Protein AF-0000000080281364 (afdb_homodimer)

Solvent-accessible surface area (backbone atoms only — not comparable to full-atom values): 35774 Å² total; per-residue (Å²): 128,81,87,82,62,78,34,33,32,45,33,41,26,25,36,30,17,34,85,81,47,43,73,28,83,73,29,76,57,45,37,76,67,62,72,74,77,81,42,58,56,39,84,47,62,32,20,26,31,42,32,42,32,47,56,87,22,79,40,58,67,57,42,26,51,44,41,48,53,51,51,42,51,50,10,42,43,22,43,76,70,59,28,34,29,28,35,29,4,27,53,30,50,63,67,95,58,75,72,60,68,28,99,38,74,67,42,47,49,44,38,66,74,48,25,47,58,56,58,65,43,70,58,16,36,26,32,32,33,34,59,42,97,43,68,63,58,44,43,55,48,52,31,55,45,58,54,48,46,29,50,58,39,20,63,24,14,18,12,18,38,38,54,49,39,76,34,66,20,16,21,38,28,50,61,44,51,45,67,44,59,40,32,38,77,57,63,78,51,87,42,61,65,55,52,49,51,45,52,50,42,24,47,58,42,59,42,24,93,50,80,88,48,65,42,27,28,51,38,77,43,89,87,47,69,26,37,33,36,49,61,27,28,8,28,57,42,45,63,50,42,29,46,51,47,48,49,52,48,15,44,51,48,38,52,73,74,45,85,75,75,58,75,95,65,56,59,66,37,49,47,14,32,39,47,32,12,25,36,39,14,52,87,30,44,21,42,28,58,88,76,49,47,65,38,51,20,59,59,41,42,51,49,52,51,58,70,12,40,69,38,18,51,75,61,68,39,44,66,60,44,54,54,50,52,49,47,33,71,74,63,41,37,40,14,52,46,36,49,59,50,21,67,74,73,68,38,38,56,53,34,44,67,69,39,39,47,70,50,125,130,83,88,82,64,80,36,34,32,46,34,39,27,24,37,30,18,32,86,81,47,44,72,30,84,71,28,76,57,45,35,76,67,60,73,75,77,80,40,58,54,39,84,47,62,34,20,26,32,42,33,42,32,49,57,87,25,80,40,58,68,57,43,26,50,44,41,47,51,52,50,41,52,49,10,44,42,22,43,77,69,59,28,34,26,30,36,29,4,27,53,30,50,62,69,94,56,75,71,59,67,28,98,39,75,68,42,48,49,44,36,66,73,47,24,45,58,57,59,64,43,70,60,15,34,26,32,34,34,35,59,43,97,44,70,61,57,41,43,54,49,51,31,55,45,57,54,47,48,29,50,58,38,21,64,25,15,18,13,18,39,39,53,50,40,76,36,65,23,16,22,38,32,50,62,44,51,45,67,44,58,41,33,38,76,57,63,77,52,87,42,61,65,53,51,51,50,45,52,52,42,24,47,59,44,58,43,25,94,50,80,87,48,64,42,29,28,50,40,78,44,89,88,48,68,24,37,33,37,50,60,29,26,7,30,59,42,46,63,50,43,29,45,50,47,48,49,52,50,12,43,50,49,38,51,72,74,46,85,74,76,57,72,95,64,56,58,67,38,48,46,15,32,39,46,33,12,26,36,39,14,51,86,30,43,22,42,29,59,87,76,49,46,67,37,52,19,59,57,41,43,51,51,52,50,57,69,13,39,70,37,18,52,74,60,69,40,43,65,59,46,53,55,50,52,49,48,34,69,73,63,41,37,40,14,52,46,36,49,58,50,22,68,73,74,68,38,37,56,52,35,44,65,69,41,39,47,71,50,126

pLDDT: mean 91.62, std 13.95, range [34.38, 98.88]

Organism: Amycolatopsis orientalis (NCBI:txid31958)

Secondary structure (DSSP, 8-state):
--TT---EEEEEEEEEE-TTSSBPS-TTHHHHTS-SSSS--EE-SBTTEEEEE---BSSHHHHHHHHHHHHHHHHHHHHTTT-EEE--SB-SSPPSSPPPBPS-HHHHHHHHHHTHHHHS--B-EEEEEEE-S-HHHHHHHHHHHGGGHHHHHHHT--B-EETTEE-S-SBHHHHHHTTSTTEEPPP--SSHHHHHHHHHHHHHHTS-SSGGG-EESEEE-SSSSEEEEEEEEPPSSHHHHHHHHHHHHHHHHHHHT--PPPP---HHHHHHHHHHHHHHGGGSEEE-TTT--EEEHHHHHHHHHHHTHHHHHHHT-HHHHHHHHHHHHHH--HHHHHHHHHHHH--HHHHHHHHPBP--/--TT---EEEEEEEEEE-TTSSBPS-TTHHHHTS-SSSS--EE-SBTTEEEEE---BSSHHHHHHHHHHHHHHHHHHHHTTT-EEE--SB-SSPPSSPPPBPS-HHHHHHHHHHTHHHHS--B-EEEEEEE-S-HHHHHHHHHHHGGGHHHHHHHT--B-EETTEE-S-SBHHHHHHTTSTTEEPPP--SSHHH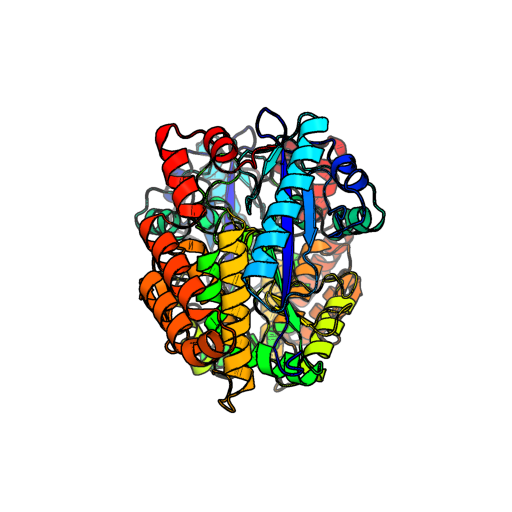HHHHHHHHHHHTS-SSGGG-EESEEE-SSSSEEEEEEEEPPSSHHHHHHHHHHHHHHHHHHHT--PPPP---HHHHHHHHHHHHHHGGGSEEE-TTT--EEEHHHHHHHHHHHTHHHHHHHT-HHHHHHHHHHHHHH--HHHHHHHHHHHH--HHHHHHHHPBP--

Foldseek 3Di:
DPPPFWKKKKKWKWFKFAPQQHFDQQQVFLQVPQDPDQWHWDDDFFSGMIMTMGDIDLALVSQLVSLVVRQLSSQQSSVVVRIFTFQAFARQAADPDFTDTDPDPVSVVVCVLVPVLSRQLDGMWMKMWIADPAVFLLLQLLLACLLVVLLLQLLAQAHQHHNLAGPLWSHVSLVSLQPQPLEEADFNDPGVVSVVVVVVVCCVVVSDVDPVPNHYCWDCDPPHNTIMGINYGRHLGSLSSSLSNLLVSLLSVLSSVDPDHGDPDGRVLSRVQNVVSRNCGQQAWGQASPPRDTDRSLVSNVVSCVSSVVVCVVSVNNVSNVVSSVCCNVVPTNSVVQVVQCVVPSGSSSSRVVRTDDND/DPPPFWKKKKKWKWFKFAPQQHFDQQQVFLQVPQDPDAWHWDDDFFSGMIMTMGDIDLALVSQLVSLVVRQLSSQQSSVVVRIFTFQAFARQAADPDFTDTDPDPVSVCVCVLVPVLSRQLDGMWMKMWIADPAVFLLLQLLLACLLVVLLLQLLAQAHQHYNLAGPLWSHVSLVSLCPQPLEEADFNDPGVVSVVVVVVVCCVVVSDVDPVPNHYCWDCDPPHNTIMGINYGRFLGSLSSSLSNLLVSLLSVLSSVDPDHGDPDGRVLSRVQNVVSRNCGQQAWGQASPPRDTDRSLVSNVVSCVSSVVVCVVSVNNVSNVVSSVCCNVVPTNSVVQVVQCVVPSGSSSSRVVRTDDND

Radius of gyration: 25.73 Å; Cα contacts (8 Å, |Δi|>4): 1600; chains: 2; bounding box: 56×72×62 Å

Structure (mmCIF, N/CA/C/O backbone):
data_AF-0000000080281364-model_v1
#
loop_
_entity.id
_entity.type
_entity.pdbx_description
1 polymer 'Putative glutamate--cysteine ligase 2'
#
loop_
_atom_site.group_PDB
_atom_site.id
_atom_site.type_symbol
_atom_site.label_atom_id
_atom_site.label_alt_id
_atom_site.label_comp_id
_atom_site.label_asym_id
_atom_site.label_entity_id
_atom_site.label_seq_id
_atom_site.pdbx_PDB_ins_code
_atom_site.Cartn_x
_atom_site.Cartn_y
_atom_site.Cartn_z
_atom_site.occupancy
_atom_site.B_iso_or_equiv
_atom_site.auth_seq_id
_atom_site.auth_comp_id
_atom_site.auth_asym_id
_atom_site.auth_atom_id
_atom_site.pdbx_PDB_model_num
ATOM 1 N N . MET A 1 1 ? -15.5 31.312 29.547 1 34.38 1 MET A N 1
ATOM 2 C CA . MET A 1 1 ? -14.82 30.438 28.609 1 34.38 1 MET A CA 1
ATOM 3 C C . MET A 1 1 ? -15.812 29.547 27.875 1 34.38 1 MET A C 1
ATOM 5 O O . MET A 1 1 ? -16.594 28.828 28.516 1 34.38 1 MET A O 1
ATOM 9 N N . LYS A 1 2 ? -16.375 29.812 26.75 1 41.94 2 LYS A N 1
ATOM 10 C CA . LYS A 1 2 ? -17.484 29.203 26.031 1 41.94 2 LYS A CA 1
ATOM 11 C C . LYS A 1 2 ? -17.328 27.688 25.953 1 41.94 2 LYS A C 1
ATOM 13 O O . LYS A 1 2 ? -16.375 27.188 25.344 1 41.94 2 LYS A O 1
ATOM 18 N N . ASP A 1 3 ? -17.625 26.938 26.766 1 52.12 3 ASP A N 1
ATOM 19 C CA . ASP A 1 3 ? -17.672 25.531 27.172 1 52.12 3 ASP A CA 1
ATOM 20 C C . ASP A 1 3 ? -17.922 24.625 25.969 1 52.12 3 ASP A C 1
ATOM 22 O O . ASP A 1 3 ? -17.594 23.438 26 1 52.12 3 ASP A O 1
ATOM 26 N N . ASP A 1 4 ? -18.344 25.172 24.734 1 67.31 4 ASP A N 1
ATOM 27 C CA . ASP A 1 4 ? -18.922 24.391 23.656 1 67.31 4 ASP A CA 1
ATOM 28 C C . ASP A 1 4 ? -18.031 24.422 22.406 1 67.31 4 ASP A C 1
ATOM 30 O O . ASP A 1 4 ? -18.469 24.078 21.312 1 67.31 4 ASP A O 1
ATOM 34 N N . VAL A 1 5 ? -16.812 24.891 22.625 1 81.25 5 VAL A N 1
ATOM 35 C CA . VAL A 1 5 ? -15.969 25.047 21.438 1 81.25 5 VAL A CA 1
ATOM 36 C C . VAL A 1 5 ? -15.242 23.734 21.141 1 81.25 5 VAL A C 1
ATOM 38 O O . VAL A 1 5 ? -14.68 23.109 22.031 1 81.25 5 VAL A O 1
ATOM 41 N N . LEU A 1 6 ? -15.203 23.391 19.938 1 95.25 6 LEU A N 1
ATOM 42 C CA . LEU A 1 6 ? -14.492 22.188 19.5 1 95.25 6 LEU A CA 1
ATOM 43 C C . LEU A 1 6 ? -12.984 22.422 19.5 1 95.25 6 LEU A C 1
ATOM 45 O O . LEU A 1 6 ? -12.453 23.109 18.625 1 95.25 6 LEU A O 1
ATOM 49 N N . THR A 1 7 ? -12.297 21.922 20.516 1 97.75 7 THR A N 1
ATOM 50 C CA . THR A 1 7 ? -10.859 22.141 20.672 1 97.75 7 THR A CA 1
ATOM 51 C C . THR A 1 7 ? -10.07 21.188 19.766 1 97.75 7 THR A C 1
ATOM 53 O O . THR A 1 7 ? -10.609 20.188 19.281 1 97.75 7 THR A O 1
ATOM 56 N N . PHE A 1 8 ? -8.773 21.562 19.5 1 98.25 8 PHE A N 1
ATOM 57 C CA . PHE A 1 8 ? -7.934 20.734 18.641 1 98.25 8 PHE A CA 1
ATOM 58 C C . PHE A 1 8 ? -6.465 20.875 19.016 1 98.25 8 PHE A C 1
ATOM 60 O O . PHE A 1 8 ? -6.098 21.766 19.797 1 98.25 8 PHE A O 1
ATOM 67 N N . GLY A 1 9 ? -5.66 19.984 18.672 1 98.25 9 GLY A N 1
ATOM 68 C CA . GLY A 1 9 ? -4.211 19.953 18.781 1 98.25 9 GLY A CA 1
ATOM 69 C C . GLY A 1 9 ? -3.531 19.453 17.516 1 98.25 9 GLY A C 1
ATOM 70 O O . GLY A 1 9 ? -4.137 18.734 16.719 1 98.25 9 GLY A O 1
ATOM 71 N N . ILE A 1 10 ? -2.266 19.906 17.344 1 98.5 10 ILE A N 1
ATOM 72 C CA . ILE A 1 10 ? -1.526 19.562 16.141 1 98.5 10 ILE A CA 1
ATOM 73 C C . ILE A 1 10 ? -0.167 18.969 16.516 1 98.5 10 ILE A C 1
ATOM 75 O O . ILE A 1 10 ? 0.556 19.547 17.328 1 98.5 10 ILE A O 1
ATOM 79 N N . GLU A 1 11 ? 0.149 17.797 15.977 1 97 11 GLU A N 1
ATOM 80 C CA . GLU A 1 11 ? 1.455 17.156 16.094 1 97 11 GLU A CA 1
ATOM 81 C C . GLU A 1 11 ? 2.205 17.203 14.758 1 97 11 GLU A C 1
ATOM 83 O O . GLU A 1 11 ? 1.616 16.969 13.703 1 97 11 GLU A O 1
ATOM 88 N N . GLU A 1 12 ? 3.479 17.547 14.836 1 97.06 12 GLU A N 1
ATOM 89 C CA . GLU A 1 12 ? 4.297 17.594 13.633 1 97.06 12 GLU A CA 1
ATOM 90 C C . GLU A 1 12 ? 5.559 16.75 13.797 1 97.06 12 GLU A C 1
ATOM 92 O O . GLU A 1 12 ? 6.168 16.734 14.867 1 97.06 12 GLU A O 1
ATOM 97 N N . GLU A 1 13 ? 5.867 16.047 12.742 1 94.88 13 GLU A N 1
ATOM 98 C CA . GLU A 1 13 ? 7.125 15.312 12.641 1 94.88 13 GLU A CA 1
ATOM 99 C C . GLU A 1 13 ? 8.078 15.977 11.648 1 94.88 13 GLU A C 1
ATOM 101 O O . GLU A 1 13 ? 7.641 16.5 10.625 1 94.88 13 GLU A O 1
ATOM 106 N N . PHE A 1 14 ? 9.414 15.945 12.008 1 95.5 14 PHE A N 1
ATOM 107 C CA . PHE A 1 14 ? 10.422 16.578 11.164 1 95.5 14 PHE A CA 1
ATOM 108 C C . PHE A 1 14 ? 11.602 15.641 10.938 1 95.5 14 PHE A C 1
ATOM 110 O O . PHE A 1 14 ? 11.961 14.859 11.82 1 95.5 14 PHE A O 1
ATOM 117 N N . PHE A 1 15 ? 12.156 15.773 9.742 1 93.88 15 PHE A N 1
ATOM 118 C CA . PHE A 1 15 ? 13.484 15.188 9.586 1 93.88 15 PHE A CA 1
ATOM 119 C C . PHE A 1 15 ? 14.547 16.078 10.219 1 93.88 15 PHE A C 1
ATOM 121 O O . PHE A 1 15 ? 14.391 17.297 10.266 1 93.88 15 PHE A O 1
ATOM 128 N N . VAL A 1 16 ? 15.547 15.492 10.758 1 91.88 16 VAL A N 1
ATOM 129 C CA . VAL A 1 16 ? 16.781 16.172 11.148 1 91.88 16 VAL A CA 1
ATOM 130 C C . VAL A 1 16 ? 17.906 15.805 10.188 1 91.88 16 VAL A C 1
ATOM 132 O O . VAL A 1 16 ? 18.234 14.625 10.039 1 91.88 16 VAL A O 1
ATOM 135 N N . VAL A 1 17 ? 18.469 16.859 9.523 1 93.12 17 VAL A N 1
ATOM 136 C CA . VAL A 1 17 ? 19.438 16.578 8.477 1 93.12 17 VAL A CA 1
ATOM 137 C C . VAL A 1 17 ? 20.734 17.344 8.758 1 93.12 17 VAL A C 1
ATOM 139 O O . VAL A 1 17 ? 20.703 18.375 9.422 1 93.12 17 VAL A O 1
ATOM 142 N N . GLY A 1 18 ? 21.812 16.797 8.273 1 91.5 18 GLY A N 1
ATOM 143 C CA . GLY A 1 18 ? 23.094 17.5 8.352 1 91.5 18 GLY A CA 1
ATOM 144 C C . GLY A 1 18 ? 23.188 18.656 7.391 1 91.5 18 GLY A C 1
ATOM 145 O O . GLY A 1 18 ? 22.219 18.984 6.691 1 91.5 18 GLY A O 1
ATOM 146 N N . ARG A 1 19 ? 24.359 19.266 7.383 1 90.56 19 ARG A N 1
ATOM 147 C CA . ARG A 1 19 ? 24.625 20.406 6.508 1 90.56 19 ARG A CA 1
ATOM 148 C C . ARG A 1 19 ? 24.516 20.016 5.039 1 90.56 19 ARG A C 1
ATOM 150 O O . ARG A 1 19 ? 24.109 20.828 4.203 1 90.56 19 ARG A O 1
ATOM 157 N N . ASP A 1 20 ? 24.797 18.828 4.848 1 92.19 20 ASP A N 1
ATOM 158 C CA . ASP A 1 20 ? 24.797 18.344 3.471 1 92.19 20 ASP A CA 1
ATOM 159 C C . ASP A 1 20 ? 23.391 17.906 3.045 1 92.19 20 ASP A C 1
ATOM 161 O O . ASP A 1 20 ? 23.188 17.547 1.887 1 92.19 20 ASP A O 1
ATOM 165 N N . GLY A 1 21 ? 22.469 17.906 3.984 1 94.06 21 GLY A N 1
ATOM 166 C CA . GLY A 1 21 ? 21.094 17.609 3.641 1 94.06 21 GLY A CA 1
ATOM 167 C C . GLY A 1 21 ? 20.719 16.156 3.881 1 94.06 21 GLY A C 1
ATOM 168 O O . GLY A 1 21 ? 19.547 15.789 3.771 1 94.06 21 GLY A O 1
ATOM 169 N N . HIS A 1 22 ? 21.719 15.336 4.219 1 92.88 22 HIS A N 1
ATOM 170 C CA . HIS A 1 22 ? 21.453 13.938 4.508 1 92.88 22 HIS A CA 1
ATOM 171 C C . HIS A 1 22 ? 20.906 13.758 5.922 1 92.88 22 HIS A C 1
ATOM 173 O O . HIS A 1 22 ? 21.188 14.562 6.809 1 92.88 22 HIS A O 1
ATOM 179 N N . LEU A 1 23 ? 20.156 12.672 6.066 1 89.81 23 LEU A N 1
ATOM 180 C CA . LEU A 1 23 ? 19.578 12.375 7.371 1 89.81 23 LEU A CA 1
ATOM 181 C C . LEU A 1 23 ? 20.672 12.219 8.422 1 89.81 23 LEU A C 1
ATOM 183 O O . LEU A 1 23 ? 21.688 11.578 8.18 1 89.81 23 LEU A O 1
ATOM 187 N N . SER A 1 24 ? 20.422 12.828 9.477 1 84.06 24 SER A N 1
ATOM 188 C CA . SER A 1 24 ? 21.406 12.773 10.547 1 84.06 24 SER A CA 1
ATOM 189 C C . SER A 1 24 ? 21.406 11.414 11.234 1 84.06 24 SER A C 1
ATOM 191 O O . SER A 1 24 ? 20.359 10.828 11.461 1 84.06 24 SER A O 1
ATOM 193 N N . GLN A 1 25 ? 22.531 10.844 11.391 1 69.25 25 GLN A N 1
ATOM 194 C CA . GLN A 1 25 ? 22.656 9.594 12.125 1 69.25 25 GLN A CA 1
ATOM 195 C C . GLN A 1 25 ? 22.688 9.828 13.633 1 69.25 25 GLN A C 1
ATOM 197 O O . GLN A 1 25 ? 22.656 8.883 14.414 1 69.25 25 GLN A O 1
ATOM 202 N N . THR A 1 26 ? 22.844 11.016 14.047 1 55.84 26 THR A N 1
ATOM 203 C CA . THR A 1 26 ? 23.031 11.367 15.453 1 55.84 26 THR A CA 1
ATOM 204 C C . THR A 1 26 ? 21.719 11.828 16.078 1 55.84 26 THR A C 1
ATOM 206 O O . THR A 1 26 ? 21.719 12.516 17.094 1 55.84 26 THR A O 1
ATOM 209 N N . GLY A 1 27 ? 20.484 11.578 15.602 1 51.28 27 GLY A N 1
ATOM 210 C CA . GLY A 1 27 ? 19.25 12.258 15.93 1 51.28 27 GLY A CA 1
ATOM 211 C C . GLY A 1 27 ? 18.828 12.047 17.375 1 51.28 27 GLY A C 1
ATOM 212 O O . GLY A 1 27 ? 17.844 12.633 17.828 1 51.28 27 GLY A O 1
ATOM 213 N N . ASP A 1 28 ? 19.172 10.945 18.062 1 49.47 28 ASP A N 1
ATOM 214 C CA . ASP A 1 28 ? 18.75 10.758 19.453 1 49.47 28 ASP A CA 1
ATOM 215 C C . ASP A 1 28 ? 18.641 12.094 20.172 1 49.47 28 ASP A C 1
ATOM 217 O O . ASP A 1 28 ? 17.797 12.258 21.062 1 49.47 28 ASP A O 1
ATOM 221 N N . VAL A 1 29 ? 19.375 13.109 19.828 1 48.78 29 VAL A N 1
ATOM 222 C CA . VAL A 1 29 ? 19.859 14.125 20.75 1 48.78 29 VAL A CA 1
ATOM 223 C C . VAL A 1 29 ? 19 15.383 20.641 1 48.78 29 VAL A C 1
ATOM 225 O O . VAL A 1 29 ? 18.984 16.219 21.547 1 48.78 29 VAL A O 1
ATOM 228 N N . VAL A 1 30 ? 18.203 15.5 19.672 1 47.41 30 VAL A N 1
ATOM 229 C CA . VAL A 1 30 ? 17.625 16.828 19.516 1 47.41 30 VAL A CA 1
ATOM 230 C C . VAL A 1 30 ? 16.469 17 20.5 1 47.41 30 VAL A C 1
ATOM 232 O O . VAL A 1 30 ? 16.266 18.078 21.062 1 47.41 30 VAL A O 1
ATOM 235 N N . VAL A 1 31 ? 15.734 15.914 20.891 1 51.62 31 VAL A N 1
ATOM 236 C CA . VAL A 1 31 ? 14.539 16 21.703 1 51.62 31 VAL A CA 1
ATOM 237 C C . VAL A 1 31 ? 14.922 16.219 23.172 1 51.62 31 VAL A C 1
ATOM 239 O O . VAL A 1 31 ? 14.219 16.906 23.906 1 51.62 31 VAL A O 1
ATOM 242 N N . ASP A 1 32 ? 15.992 15.641 23.594 1 44.03 32 ASP A N 1
ATOM 243 C CA . ASP A 1 32 ? 16.297 15.758 25.016 1 44.03 32 ASP A CA 1
ATOM 244 C C . ASP A 1 32 ? 16.547 17.203 25.406 1 44.03 32 ASP A C 1
ATOM 246 O O . ASP A 1 32 ? 16.578 17.547 26.594 1 44.03 32 ASP A O 1
ATOM 250 N N . ALA A 1 33 ? 16.859 18.062 24.547 1 41.19 33 ALA A N 1
ATOM 251 C CA . ALA A 1 33 ? 17.328 19.359 25.031 1 41.19 33 ALA A CA 1
ATOM 252 C C . ALA A 1 33 ? 16.172 20.359 25.125 1 41.19 33 ALA A C 1
ATOM 254 O O . ALA A 1 33 ? 16.375 21.5 25.547 1 41.19 33 ALA A O 1
ATOM 255 N N . ALA A 1 34 ? 14.984 20.094 24.469 1 43.72 34 ALA A N 1
ATOM 256 C CA . ALA A 1 34 ? 14.031 21.203 24.547 1 43.72 34 ALA A CA 1
ATOM 257 C C . ALA A 1 34 ? 13.391 21.281 25.938 1 43.72 34 ALA A C 1
ATOM 259 O O . ALA A 1 34 ? 12.992 20.266 26.5 1 43.72 34 ALA A O 1
ATOM 260 N N . ASP A 1 35 ? 13.539 22.312 26.594 1 39.47 35 ASP A N 1
ATOM 261 C CA . ASP A 1 35 ? 12.938 22.656 27.891 1 39.47 35 ASP A CA 1
ATOM 262 C C . ASP A 1 35 ? 11.43 22.438 27.859 1 39.47 35 ASP A C 1
ATOM 264 O O . ASP A 1 35 ? 10.766 22.688 26.859 1 39.47 35 ASP A O 1
ATOM 268 N N . GLU A 1 36 ? 10.766 21.609 28.766 1 39.88 36 GLU A N 1
ATOM 269 C CA . GLU A 1 36 ? 9.445 21.109 29.109 1 39.88 36 GLU A CA 1
ATOM 270 C C . GLU A 1 36 ? 8.375 22.188 28.953 1 39.88 36 GLU A C 1
ATOM 272 O O . GLU A 1 36 ? 7.195 21.938 29.203 1 39.88 36 GLU A O 1
ATOM 277 N N . ASP A 1 37 ? 8.602 23.391 28.641 1 38.53 37 ASP A N 1
ATOM 278 C CA . ASP A 1 37 ? 7.5 24.266 29.047 1 38.53 37 ASP A CA 1
ATOM 279 C C . ASP A 1 37 ? 6.312 24.109 28.094 1 38.53 37 ASP A C 1
ATOM 281 O O . ASP A 1 37 ? 5.168 24 28.531 1 38.53 37 ASP A O 1
ATOM 285 N N . GLU A 1 38 ? 6.289 24.594 26.766 1 39.69 38 GLU A N 1
ATOM 286 C CA . GLU A 1 38 ? 5.066 24.844 26 1 39.69 38 GLU A CA 1
ATOM 287 C C . GLU A 1 38 ? 4.887 23.812 24.891 1 39.69 38 GLU A C 1
ATOM 289 O O . GLU A 1 38 ? 3.953 23.906 24.094 1 39.69 38 GLU A O 1
ATOM 294 N N . GLY A 1 39 ? 5.348 22.531 25.078 1 43.12 39 GLY A N 1
ATOM 295 C CA . GLY A 1 39 ? 5.18 21.422 24.141 1 43.12 39 GLY A CA 1
ATOM 296 C C . GLY A 1 39 ? 6.191 20.312 24.344 1 43.12 39 GLY A C 1
ATOM 297 O O . GLY A 1 39 ? 7.051 20.391 25.234 1 43.12 39 GLY A O 1
ATOM 298 N N . GLU A 1 40 ? 5.746 19 24.062 1 42.66 40 GLU A N 1
ATOM 299 C CA . GLU A 1 40 ? 6.582 17.812 24.281 1 42.66 40 GLU A CA 1
ATOM 300 C C . GLU A 1 40 ? 7.379 17.469 23.031 1 42.66 40 GLU A C 1
ATOM 302 O O . GLU A 1 40 ? 6.844 17.5 21.906 1 42.66 40 GLU A O 1
ATOM 307 N N . LEU A 1 41 ? 8.688 17.547 23 1 45.97 41 LEU A N 1
ATOM 308 C CA . LEU A 1 41 ? 9.594 16.984 22 1 45.97 41 LEU A CA 1
ATOM 309 C C . LEU A 1 41 ? 9.805 15.492 22.219 1 45.97 41 LEU A C 1
ATOM 311 O O . LEU A 1 41 ? 10.016 15.055 23.359 1 45.97 41 LEU A O 1
ATOM 315 N N . GLN A 1 42 ? 9.352 14.602 21.297 1 47.72 42 GLN A N 1
ATOM 316 C CA . GLN A 1 42 ? 9.438 13.156 21.469 1 47.72 42 GLN A CA 1
ATOM 317 C C . GLN A 1 42 ? 10.383 12.531 20.453 1 47.72 42 GLN A C 1
ATOM 319 O O . GLN A 1 42 ? 10.57 13.07 19.359 1 47.72 42 GLN A O 1
ATOM 324 N N . HIS A 1 43 ? 11.055 11.477 20.969 1 46.97 43 HIS A N 1
ATOM 325 C CA . HIS A 1 43 ? 11.867 10.641 20.094 1 46.97 43 HIS A CA 1
ATOM 326 C C . HIS A 1 43 ? 11.008 9.812 19.156 1 46.97 43 HIS A C 1
ATOM 328 O O . HIS A 1 43 ? 9.867 9.469 19.484 1 46.97 43 HIS A O 1
ATOM 334 N N . GLU A 1 44 ? 11.414 9.805 17.828 1 53.47 44 GLU A N 1
ATOM 335 C CA . GLU A 1 44 ? 10.703 8.984 16.859 1 53.47 44 GLU A CA 1
ATOM 336 C C . GLU A 1 44 ? 11.484 7.723 16.516 1 53.47 44 GLU A C 1
ATOM 338 O O . GLU A 1 44 ? 12.555 7.473 17.078 1 53.47 44 GLU A O 1
ATOM 343 N N . LEU A 1 45 ? 10.992 6.926 15.672 1 43.25 45 LEU A N 1
ATOM 344 C CA . LEU A 1 45 ? 11.445 5.633 15.172 1 43.25 45 LEU A CA 1
ATOM 345 C C . LEU A 1 45 ? 12.914 5.688 14.766 1 43.25 45 LEU A C 1
ATOM 347 O O . LEU A 1 45 ? 13.68 4.766 15.07 1 43.25 45 LEU A O 1
ATOM 351 N N . THR A 1 46 ? 13.289 6.766 14.102 1 51.91 46 THR A N 1
ATOM 352 C CA . THR A 1 46 ? 14.672 6.871 13.641 1 51.91 46 THR A CA 1
ATOM 353 C C . THR A 1 46 ? 15.391 8.016 14.344 1 51.91 46 THR A C 1
ATOM 355 O O . THR A 1 46 ? 14.766 8.977 14.789 1 51.91 46 THR A O 1
ATOM 358 N N . ARG A 1 47 ? 16.594 7.883 14.398 1 62.72 47 ARG A N 1
ATOM 359 C CA . ARG A 1 47 ? 17.469 8.867 15.023 1 62.72 47 ARG A CA 1
ATOM 360 C C . ARG A 1 47 ? 17.438 10.188 14.266 1 62.72 47 ARG A C 1
ATOM 362 O O . ARG A 1 47 ? 17.891 11.211 14.773 1 62.72 47 ARG A O 1
ATOM 369 N N . SER A 1 48 ? 16.688 10.133 13.211 1 78.06 48 SER A N 1
ATOM 370 C CA . SER A 1 48 ? 16.75 11.305 12.344 1 78.06 48 SER A CA 1
ATOM 371 C C . SER A 1 48 ? 15.422 12.055 12.312 1 78.06 48 SER A C 1
ATOM 373 O O . SER A 1 48 ? 15.148 12.805 11.375 1 78.06 48 SER A O 1
ATOM 375 N N . GLN A 1 49 ? 14.625 11.844 13.305 1 86.62 49 GLN A N 1
ATOM 376 C CA . GLN A 1 49 ? 13.328 12.523 13.305 1 86.62 49 GLN A CA 1
ATOM 377 C C . GLN A 1 49 ? 13.062 13.195 14.648 1 86.62 49 GLN A C 1
ATOM 379 O O . GLN A 1 49 ? 13.531 12.727 15.688 1 86.62 49 GLN A O 1
ATOM 384 N N . ALA A 1 50 ? 12.398 14.273 14.578 1 88.31 50 ALA A N 1
ATOM 385 C CA . ALA A 1 50 ? 11.906 15 15.742 1 88.31 50 ALA A CA 1
ATOM 386 C C . ALA A 1 50 ? 10.391 15.195 15.68 1 88.31 50 ALA A C 1
ATOM 388 O O . ALA A 1 50 ? 9.812 15.227 14.586 1 88.31 50 ALA A O 1
ATOM 389 N N . GLU A 1 51 ? 9.797 15.305 16.812 1 90.56 51 GLU A N 1
ATOM 390 C CA . GLU A 1 51 ? 8.352 15.477 16.891 1 90.56 51 GLU A CA 1
ATOM 391 C C . GLU A 1 51 ? 7.977 16.594 17.859 1 90.56 51 GLU A C 1
ATOM 393 O O . GLU A 1 51 ? 8.633 16.781 18.891 1 90.56 51 GLU A O 1
ATOM 398 N N . SER A 1 52 ? 7.016 17.375 17.5 1 92.25 52 SER A N 1
ATOM 399 C CA . SER A 1 52 ? 6.441 18.391 18.375 1 92.25 52 SER A CA 1
ATOM 400 C C . SER A 1 52 ? 4.918 18.297 18.406 1 92.25 52 SER A C 1
ATOM 402 O O . SER A 1 52 ? 4.309 17.75 17.484 1 92.25 52 SER A O 1
ATOM 404 N N . ALA A 1 53 ? 4.301 18.781 19.5 1 94.5 53 ALA A N 1
ATOM 405 C CA . ALA A 1 53 ? 2.85 18.797 19.656 1 94.5 53 ALA A CA 1
ATOM 406 C C . ALA A 1 53 ? 2.396 20.078 20.359 1 94.5 53 ALA A C 1
ATOM 408 O O . ALA A 1 53 ? 2.979 20.469 21.375 1 94.5 53 ALA A O 1
ATOM 409 N N . THR A 1 54 ? 1.415 20.688 19.797 1 96.69 54 THR A N 1
ATOM 410 C CA . THR A 1 54 ? 0.784 21.797 20.5 1 96.69 54 THR A CA 1
ATOM 411 C C . THR A 1 54 ? 0.021 21.297 21.719 1 96.69 54 THR A C 1
ATOM 413 O O . THR A 1 54 ? -0.262 20.094 21.844 1 96.69 54 THR A O 1
ATOM 416 N N . GLY A 1 55 ? -0.251 22.25 22.656 1 95.62 55 GLY A N 1
ATOM 417 C CA . GLY A 1 55 ? -1.298 21.984 23.625 1 95.62 55 GLY A CA 1
ATOM 418 C C . GLY A 1 55 ? -2.689 22 23.031 1 95.62 55 GLY A C 1
ATOM 419 O O . GLY A 1 55 ? -2.844 21.969 21.812 1 95.62 55 GLY A O 1
ATOM 420 N N . ILE A 1 56 ? -3.674 21.922 23.922 1 97.19 56 ILE A N 1
ATOM 421 C CA . ILE A 1 56 ? -5.059 22.078 23.484 1 97.19 56 ILE A CA 1
ATOM 422 C C . ILE A 1 56 ? -5.316 23.516 23.047 1 97.19 56 ILE A C 1
ATOM 424 O O . ILE A 1 56 ? -5.07 24.453 23.797 1 97.19 56 ILE A O 1
ATOM 428 N N . CYS A 1 57 ? -5.723 23.672 21.828 1 98 57 CYS A N 1
ATOM 429 C CA . CYS A 1 57 ? -5.984 24.984 21.266 1 98 57 CYS A CA 1
ATOM 430 C C . CYS A 1 57 ? -7.477 25.219 21.062 1 98 57 CYS A C 1
ATOM 432 O O . CYS A 1 57 ? -8.203 24.297 20.703 1 98 57 CYS A O 1
ATOM 434 N N . THR A 1 58 ? -7.883 26.484 21.203 1 97.5 58 THR A N 1
ATOM 435 C CA . THR A 1 58 ? -9.273 26.859 20.984 1 97.5 58 THR A CA 1
ATOM 436 C C . THR A 1 58 ? -9.398 27.797 19.781 1 97.5 58 THR A C 1
ATOM 438 O O . THR A 1 58 ? -10.492 28.016 19.266 1 97.5 58 THR A O 1
ATOM 441 N N . THR A 1 59 ? -8.258 28.391 19.391 1 97.81 59 THR A N 1
ATOM 442 C CA . THR A 1 59 ? -8.25 29.266 18.234 1 97.81 59 THR A CA 1
ATOM 443 C C . THR A 1 59 ? -7.098 28.922 17.297 1 97.81 59 THR A C 1
ATOM 445 O O . THR A 1 59 ? -6.098 28.344 17.719 1 97.81 59 THR A O 1
ATOM 448 N N . HIS A 1 60 ? -7.266 29.281 16.031 1 98.12 60 HIS A N 1
ATOM 449 C CA . HIS A 1 60 ? -6.184 29.062 15.086 1 98.12 60 HIS A CA 1
ATOM 450 C C . HIS A 1 60 ? -4.965 29.906 15.43 1 98.12 60 HIS A C 1
ATOM 452 O O . HIS A 1 60 ? -3.83 29.5 15.164 1 98.12 60 HIS A O 1
ATOM 458 N N . GLU A 1 61 ? -5.133 31.062 15.977 1 98.19 61 GLU A N 1
ATOM 459 C CA . GLU A 1 61 ? -4.023 31.938 16.359 1 98.19 61 GLU A CA 1
ATOM 460 C C . GLU A 1 61 ? -3.139 31.25 17.406 1 98.19 61 GLU A C 1
ATOM 462 O O . GLU A 1 61 ? -1.91 31.297 17.312 1 98.19 61 GLU A O 1
ATOM 467 N N . GLU A 1 62 ? -3.844 30.688 18.391 1 97.94 62 GLU A N 1
ATOM 468 C CA . GLU A 1 62 ? -3.119 29.953 19.422 1 97.94 62 GLU A CA 1
ATOM 469 C C . GLU A 1 62 ? -2.316 28.797 18.812 1 97.94 62 GLU A C 1
ATOM 471 O O . GLU A 1 62 ? -1.15 28.609 19.172 1 97.94 62 GLU A O 1
ATOM 476 N N . ALA A 1 63 ? -2.9 28.047 17.953 1 98.38 63 ALA A N 1
ATOM 477 C CA . ALA A 1 63 ? -2.244 26.906 17.312 1 98.38 63 ALA A CA 1
ATOM 478 C C . ALA A 1 63 ? -1.026 27.344 16.516 1 98.38 63 ALA A C 1
ATOM 480 O O . ALA A 1 63 ? 0.067 26.797 16.688 1 98.38 63 ALA A O 1
ATOM 481 N N . VAL A 1 64 ? -1.2 28.375 15.68 1 98.62 64 VAL A N 1
ATOM 482 C CA . VAL A 1 64 ? -0.116 28.828 14.82 1 98.62 64 VAL A CA 1
ATOM 483 C C . VAL A 1 64 ? 1.023 29.375 15.672 1 98.62 64 VAL A C 1
ATOM 485 O O . VAL A 1 64 ? 2.197 29.125 15.391 1 98.62 64 VAL A O 1
ATOM 488 N N . ARG A 1 65 ? 0.686 30.109 16.672 1 98.25 65 ARG A N 1
ATOM 489 C CA . ARG A 1 65 ? 1.703 30.641 17.578 1 98.25 65 ARG A CA 1
ATOM 490 C C . ARG A 1 65 ? 2.514 29.516 18.203 1 98.25 65 ARG A C 1
ATOM 492 O O . ARG A 1 65 ? 3.746 29.562 18.234 1 98.25 65 ARG A O 1
ATOM 499 N N . GLN A 1 66 ? 1.849 28.531 18.719 1 97.75 66 GLN A N 1
ATOM 500 C CA . GLN A 1 66 ? 2.543 27.422 19.344 1 97.75 66 GLN A CA 1
ATOM 501 C C . GLN A 1 66 ? 3.398 26.656 18.328 1 97.75 66 GLN A C 1
ATOM 503 O O . GLN A 1 66 ? 4.539 26.297 18.625 1 97.75 66 GLN A O 1
ATOM 508 N N . LEU A 1 67 ? 2.867 26.469 17.156 1 97.88 67 LEU A N 1
ATOM 509 C CA . LEU A 1 67 ? 3.605 25.781 16.109 1 97.88 67 LEU A CA 1
ATOM 510 C C . LEU A 1 67 ? 4.883 26.531 15.758 1 97.88 67 LEU A C 1
ATOM 512 O O . LEU A 1 67 ? 5.945 25.922 15.609 1 97.88 67 LEU A O 1
ATOM 516 N N . ARG A 1 68 ? 4.805 27.859 15.609 1 97.5 68 ARG A N 1
ATOM 517 C CA . ARG A 1 68 ? 5.973 28.672 15.312 1 97.5 68 ARG A CA 1
ATOM 518 C C . ARG A 1 68 ? 7.031 28.531 16.391 1 97.5 68 ARG A C 1
ATOM 520 O O . ARG A 1 68 ? 8.211 28.359 16.094 1 97.5 68 ARG A O 1
ATOM 527 N N . ASN A 1 69 ? 6.59 28.594 17.609 1 95.75 69 ASN A N 1
ATOM 528 C CA . ASN A 1 69 ? 7.512 28.516 18.734 1 95.75 69 ASN A CA 1
ATOM 529 C C . ASN A 1 69 ? 8.164 27.125 18.812 1 95.75 69 ASN A C 1
ATOM 531 O O . ASN A 1 69 ? 9.375 27.031 19.031 1 95.75 69 ASN A O 1
ATOM 535 N N . LEU A 1 70 ? 7.383 26.125 18.672 1 93.56 70 LEU A N 1
ATOM 536 C CA . LEU A 1 70 ? 7.879 24.766 18.75 1 93.56 70 LEU A CA 1
ATOM 537 C C . LEU A 1 70 ? 8.891 24.484 17.641 1 93.56 70 LEU A C 1
ATOM 539 O O . LEU A 1 70 ? 9.938 23.891 17.891 1 93.56 70 LEU A O 1
ATOM 543 N N . ARG A 1 71 ? 8.594 24.922 16.406 1 95.44 71 ARG A N 1
ATOM 544 C CA . ARG A 1 71 ? 9.539 24.766 15.305 1 95.44 71 ARG A CA 1
ATOM 545 C C . ARG A 1 71 ? 10.836 25.516 15.578 1 95.44 71 ARG A C 1
ATOM 547 O O . ARG A 1 71 ? 11.922 25 15.32 1 95.44 71 ARG A O 1
ATOM 554 N N . ALA A 1 72 ? 10.68 26.688 16.062 1 94.5 72 ALA A N 1
ATOM 555 C CA . ALA A 1 72 ? 11.859 27.484 16.375 1 94.5 72 ALA A CA 1
ATOM 556 C C . ALA A 1 72 ? 12.734 26.797 17.422 1 94.5 72 ALA A C 1
ATOM 558 O O . ALA A 1 72 ? 13.961 26.75 17.281 1 94.5 72 ALA A O 1
ATOM 559 N N . ASP A 1 73 ? 12.117 26.266 18.422 1 91.75 73 ASP A N 1
ATOM 560 C CA . ASP A 1 73 ? 12.844 25.578 19.484 1 91.75 73 ASP A CA 1
ATOM 561 C C . ASP A 1 73 ? 13.555 24.344 18.953 1 91.75 73 ASP A C 1
ATOM 563 O O . ASP A 1 73 ? 14.719 24.109 19.281 1 91.75 73 ASP A O 1
ATOM 567 N N . LEU A 1 74 ? 12.891 23.609 18.156 1 91.56 74 LEU A N 1
ATOM 568 C CA . LEU A 1 74 ? 13.484 22.406 17.578 1 91.56 74 LEU A CA 1
ATOM 569 C C . LEU A 1 74 ? 14.633 22.766 16.641 1 91.56 74 LEU A C 1
ATOM 571 O O . LEU A 1 74 ? 15.656 22.094 16.609 1 91.56 74 LEU A O 1
ATOM 575 N N . ALA A 1 75 ? 14.367 23.812 15.875 1 93.5 75 ALA A N 1
ATOM 576 C CA . ALA A 1 75 ? 15.406 24.266 14.953 1 93.5 75 ALA A CA 1
ATOM 577 C C . ALA A 1 75 ? 16.672 24.688 15.711 1 93.5 75 ALA A C 1
ATOM 579 O O . ALA A 1 75 ? 17.781 24.375 15.297 1 93.5 75 ALA A O 1
ATOM 580 N N . LYS A 1 76 ? 16.484 25.406 16.781 1 91.88 76 LYS A N 1
ATOM 581 C CA . LYS A 1 76 ? 17.609 25.812 17.625 1 91.88 76 LYS A CA 1
ATOM 582 C C . LYS A 1 76 ? 18.359 24.609 18.188 1 91.88 76 LYS A C 1
ATOM 584 O O . LYS A 1 76 ? 19.578 24.578 18.203 1 91.88 76 LYS A O 1
ATOM 589 N N . ALA A 1 77 ? 17.594 23.688 18.641 1 86.12 77 ALA A N 1
ATOM 590 C CA . ALA A 1 77 ? 18.188 22.484 19.188 1 86.12 77 ALA A CA 1
ATOM 591 C C . ALA A 1 77 ? 18.984 21.719 18.125 1 86.12 77 ALA A C 1
ATOM 593 O O . ALA A 1 77 ? 20.078 21.219 18.406 1 86.12 77 ALA A O 1
ATOM 594 N N . ALA A 1 78 ? 18.438 21.641 16.938 1 88.31 78 ALA A N 1
ATOM 595 C CA . ALA A 1 78 ? 19.141 20.969 15.836 1 88.31 78 ALA A CA 1
ATOM 596 C C . ALA A 1 78 ? 20.406 21.719 15.461 1 88.31 78 ALA A C 1
ATOM 598 O O . ALA A 1 78 ? 21.453 21.109 15.258 1 88.31 78 ALA A O 1
ATOM 599 N N . ALA A 1 79 ? 20.328 22.984 15.445 1 90.06 79 ALA A N 1
ATOM 600 C CA . ALA A 1 79 ? 21.469 23.812 15.07 1 90.06 79 ALA A CA 1
ATOM 601 C C . ALA A 1 79 ? 22.625 23.641 16.047 1 90.06 79 ALA A C 1
ATOM 603 O O . ALA A 1 79 ? 23.781 23.656 15.641 1 90.06 79 ALA A O 1
ATOM 604 N N . ARG A 1 80 ? 22.344 23.484 17.234 1 86.12 80 ARG A N 1
ATOM 605 C CA . ARG A 1 80 ? 23.375 23.297 18.25 1 86.12 80 ARG A CA 1
ATOM 606 C C . ARG A 1 80 ? 24.172 22.016 17.984 1 86.12 80 ARG A C 1
ATOM 608 O O . ARG A 1 80 ? 25.312 21.891 18.438 1 86.12 80 ARG A O 1
ATOM 615 N N . ARG A 1 81 ? 23.641 21.25 17.203 1 83.5 81 ARG A N 1
ATOM 616 C CA . ARG A 1 81 ? 24.297 19.984 16.906 1 83.5 81 ARG A CA 1
ATOM 617 C C . ARG A 1 81 ? 24.797 19.938 15.461 1 83.5 81 ARG A C 1
ATOM 619 O O . ARG A 1 81 ? 25.109 18.875 14.93 1 83.5 81 ARG A O 1
ATOM 626 N N . GLY A 1 82 ? 24.703 21.031 14.852 1 86.75 82 GLY A N 1
ATOM 627 C CA . GLY A 1 82 ? 25.172 21.125 13.477 1 86.75 82 GLY A CA 1
ATOM 628 C C . GLY A 1 82 ? 24.203 20.531 12.477 1 86.75 82 GLY A C 1
ATOM 629 O O . GLY A 1 82 ? 24.609 20.141 11.375 1 86.75 82 GLY A O 1
ATOM 630 N N . CYS A 1 83 ? 22.938 20.438 12.938 1 91.5 83 CYS A N 1
ATOM 631 C CA . CYS A 1 83 ? 21.891 19.859 12.078 1 91.5 83 CYS A CA 1
ATOM 632 C C . CYS A 1 83 ? 20.828 20.906 11.75 1 91.5 83 CYS A C 1
ATOM 634 O O . CYS A 1 83 ? 20.906 22.047 12.203 1 91.5 83 CYS A O 1
ATOM 636 N N . ARG A 1 84 ? 19.953 20.516 10.898 1 94.12 84 ARG A N 1
ATOM 637 C CA . ARG A 1 84 ? 18.828 21.359 10.492 1 94.12 84 ARG A CA 1
ATOM 638 C C . ARG A 1 84 ? 17.5 20.609 10.648 1 94.12 84 ARG A C 1
ATOM 640 O O . ARG A 1 84 ? 17.453 19.391 10.484 1 94.12 84 ARG A O 1
ATOM 647 N N . LEU A 1 85 ? 16.5 21.406 11.016 1 94.94 85 LEU A N 1
ATOM 648 C CA . LEU A 1 85 ? 15.148 20.875 11.062 1 94.94 85 LEU A CA 1
ATOM 649 C C . LEU A 1 85 ? 14.469 20.984 9.703 1 94.94 85 LEU A C 1
ATOM 651 O O . LEU A 1 85 ? 14.438 22.062 9.102 1 94.94 85 LEU A O 1
ATOM 655 N N . LEU A 1 86 ? 13.961 19.859 9.203 1 96.69 86 LEU A N 1
ATOM 656 C CA . LEU A 1 86 ? 13.445 19.828 7.836 1 96.69 86 LEU A CA 1
ATOM 657 C C . LEU A 1 86 ? 12 19.359 7.812 1 96.69 86 LEU A C 1
ATOM 659 O O . LEU A 1 86 ? 11.727 18.156 7.953 1 96.69 86 LEU A O 1
ATOM 663 N N . PRO A 1 87 ? 11.039 20.312 7.633 1 98.12 87 PRO A N 1
ATOM 664 C CA . PRO A 1 87 ? 9.641 19.922 7.438 1 98.12 87 PRO A CA 1
ATOM 665 C C . PRO A 1 87 ? 9.367 19.406 6.027 1 98.12 87 PRO A C 1
ATOM 667 O O . PRO A 1 87 ? 8.938 20.172 5.16 1 98.12 87 PRO A O 1
ATOM 670 N N . CYS A 1 88 ? 9.547 18.156 5.793 1 98.31 88 CYS A N 1
ATOM 671 C CA . CYS A 1 88 ? 9.297 17.469 4.527 1 98.31 88 CYS A CA 1
ATOM 672 C C . CYS A 1 88 ? 8.711 16.078 4.758 1 98.31 88 CYS A C 1
ATOM 674 O O . CYS A 1 88 ? 9.133 15.367 5.668 1 98.31 88 CYS A O 1
ATOM 676 N N . GLY A 1 89 ? 7.699 15.75 3.945 1 98.38 89 GLY A N 1
ATOM 677 C CA . GLY A 1 89 ? 7.023 14.477 4.156 1 98.38 89 GLY A CA 1
ATOM 678 C C . GLY A 1 89 ? 7.887 13.281 3.809 1 98.38 89 GLY A C 1
ATOM 679 O O . GLY A 1 89 ? 7.66 12.18 4.312 1 98.38 89 GLY A O 1
ATOM 680 N N . SER A 1 90 ? 8.828 13.438 2.887 1 97.19 90 SER A N 1
ATOM 681 C CA . SER A 1 90 ? 9.789 12.414 2.496 1 97.19 90 SER A CA 1
ATOM 682 C C . SER A 1 90 ? 11.203 12.984 2.434 1 97.19 90 SER A C 1
ATOM 684 O O . SER A 1 90 ? 11.391 14.188 2.211 1 97.19 90 SER A O 1
ATOM 686 N N . SER A 1 91 ? 12.18 12.117 2.637 1 95.12 91 SER A N 1
ATOM 687 C CA . SER A 1 91 ? 13.555 12.602 2.576 1 95.12 91 SER A CA 1
ATOM 688 C C . SER A 1 91 ? 13.953 12.961 1.15 1 95.12 91 SER A C 1
ATOM 690 O O . SER A 1 91 ? 13.938 12.109 0.26 1 95.12 91 SER A O 1
ATOM 692 N N . PRO A 1 92 ? 14.398 14.172 0.934 1 96.81 92 PRO A N 1
ATOM 693 C CA . PRO A 1 92 ? 14.703 14.594 -0.435 1 96.81 92 PRO A CA 1
ATOM 694 C C . PRO A 1 92 ? 15.914 13.859 -1.018 1 96.81 92 PRO A C 1
ATOM 696 O O . PRO A 1 92 ? 15.953 13.594 -2.221 1 96.81 92 PRO A O 1
ATOM 699 N N . LEU A 1 93 ? 16.891 13.492 -0.143 1 95 93 LEU A N 1
ATOM 700 C CA . LEU A 1 93 ? 18.109 12.867 -0.639 1 95 93 LEU A CA 1
ATOM 701 C C . LEU A 1 93 ? 18.094 11.367 -0.38 1 95 93 LEU A C 1
ATOM 703 O O . LEU A 1 93 ? 17.547 10.914 0.626 1 95 93 LEU A O 1
ATOM 707 N N . ALA A 1 94 ? 18.703 10.656 -1.268 1 89.69 94 ALA A N 1
ATOM 708 C CA . ALA A 1 94 ? 18.875 9.219 -1.081 1 89.69 94 ALA A CA 1
ATOM 709 C C . ALA A 1 94 ? 19.953 8.922 -0.04 1 89.69 94 ALA A C 1
ATOM 711 O O . ALA A 1 94 ? 20.984 9.594 -0.008 1 89.69 94 ALA A O 1
ATOM 712 N N . GLU A 1 95 ? 19.625 7.973 0.767 1 85.31 95 GLU A N 1
ATOM 713 C CA . GLU A 1 95 ? 20.594 7.543 1.768 1 85.31 95 GLU A CA 1
ATOM 714 C C . GLU A 1 95 ? 21.328 6.277 1.322 1 85.31 95 GLU A C 1
ATOM 716 O O . GLU A 1 95 ? 20.734 5.406 0.682 1 85.31 95 GLU A O 1
ATOM 721 N N . SER A 1 96 ? 22.594 6.211 1.576 1 76.38 96 SER A N 1
ATOM 722 C CA . SER A 1 96 ? 23.391 5.051 1.202 1 76.38 96 SER A CA 1
ATOM 723 C C . SER A 1 96 ? 23.094 3.857 2.104 1 76.38 96 SER A C 1
ATOM 725 O O . SER A 1 96 ? 23.25 2.705 1.691 1 76.38 96 SER A O 1
ATOM 727 N N . GLU A 1 97 ? 22.766 4.137 3.27 1 73.62 97 GLU A N 1
ATOM 728 C CA . GLU A 1 97 ? 22.422 3.098 4.238 1 73.62 97 GLU A CA 1
ATOM 729 C C . GLU A 1 97 ? 21 3.266 4.758 1 73.62 97 GLU A C 1
ATOM 731 O O . GLU A 1 97 ? 20.453 4.371 4.734 1 73.62 97 GLU A O 1
ATOM 736 N N . LEU A 1 98 ? 20.516 2.121 5.086 1 68.12 98 LEU A N 1
ATOM 737 C CA . LEU A 1 98 ? 19.203 2.203 5.73 1 68.12 98 LEU A CA 1
ATOM 738 C C . LEU A 1 98 ? 19.297 2.98 7.039 1 68.12 98 LEU A C 1
ATOM 740 O O . LEU A 1 98 ? 20.281 2.883 7.762 1 68.12 98 LEU A O 1
ATOM 744 N N . PRO A 1 99 ? 18.234 3.73 7.211 1 65.12 99 PRO A N 1
ATOM 745 C CA . PRO A 1 99 ? 18.281 4.52 8.445 1 65.12 99 PRO A CA 1
ATOM 746 C C . PRO A 1 99 ? 18.438 3.658 9.695 1 65.12 99 PRO A C 1
ATOM 748 O O . PRO A 1 99 ? 17.875 2.562 9.766 1 65.12 99 PRO A O 1
ATOM 751 N N . ALA A 1 100 ? 19.281 4.168 10.539 1 67.69 100 ALA A N 1
ATOM 752 C CA . ALA A 1 100 ? 19.5 3.459 11.797 1 67.69 100 ALA A CA 1
ATOM 753 C C . ALA A 1 100 ? 18.281 3.555 12.695 1 67.69 100 ALA A C 1
ATOM 755 O O . ALA A 1 100 ? 17.641 4.605 12.773 1 67.69 100 ALA A O 1
ATOM 756 N N . ILE A 1 101 ? 17.938 2.455 13.227 1 68.44 101 ILE A N 1
ATOM 757 C CA . ILE A 1 101 ? 16.797 2.369 14.133 1 68.44 101 ILE A CA 1
ATOM 758 C C . ILE A 1 101 ? 17.188 2.934 15.5 1 68.44 101 ILE A C 1
ATOM 760 O O . ILE A 1 101 ? 18.281 2.674 16 1 68.44 101 ILE A O 1
ATOM 764 N N . THR A 1 102 ? 16.344 3.762 16.078 1 66.75 102 THR A N 1
ATOM 765 C CA . THR A 1 102 ? 16.531 4.238 17.453 1 66.75 102 THR A CA 1
ATOM 766 C C . THR A 1 102 ? 16.672 3.064 18.422 1 66.75 102 THR A C 1
ATOM 768 O O . THR A 1 102 ? 15.867 2.129 18.375 1 66.75 102 THR A O 1
ATOM 771 N N . PRO A 1 103 ? 17.75 3.107 19.172 1 70.06 103 PRO A N 1
ATOM 772 C CA . PRO A 1 103 ? 17.938 1.991 20.094 1 70.06 103 PRO A CA 1
ATOM 773 C C . PRO A 1 103 ? 16.891 1.959 21.203 1 70.06 103 PRO A C 1
ATOM 775 O O . PRO A 1 103 ? 17.188 2.307 22.359 1 70.06 103 PRO A O 1
ATOM 778 N N . ASN A 1 104 ? 15.711 1.851 20.906 1 75.69 104 ASN A N 1
ATOM 779 C CA . ASN A 1 104 ? 14.516 1.62 21.703 1 75.69 104 ASN A CA 1
ATOM 780 C C . ASN A 1 104 ? 13.914 0.246 21.438 1 75.69 104 ASN A C 1
ATOM 782 O O . ASN A 1 104 ? 13.727 -0.134 20.281 1 75.69 104 ASN A O 1
ATOM 786 N N . PRO A 1 105 ? 13.734 -0.504 22.516 1 78 105 PRO A N 1
ATOM 787 C CA . PRO A 1 105 ? 13.258 -1.877 22.359 1 78 105 PRO A CA 1
ATOM 788 C C . PRO A 1 105 ? 12.016 -1.967 21.469 1 78 105 PRO A C 1
ATOM 790 O O . PRO A 1 105 ? 11.891 -2.9 20.672 1 78 105 PRO A O 1
ATOM 793 N N . ARG A 1 106 ? 11.164 -0.98 21.547 1 79.12 106 ARG A N 1
ATOM 794 C CA . ARG A 1 106 ? 9.945 -0.997 20.734 1 79.12 106 ARG A CA 1
ATOM 795 C C . ARG A 1 106 ? 10.273 -0.842 19.266 1 79.12 106 ARG A C 1
ATOM 797 O O . ARG A 1 106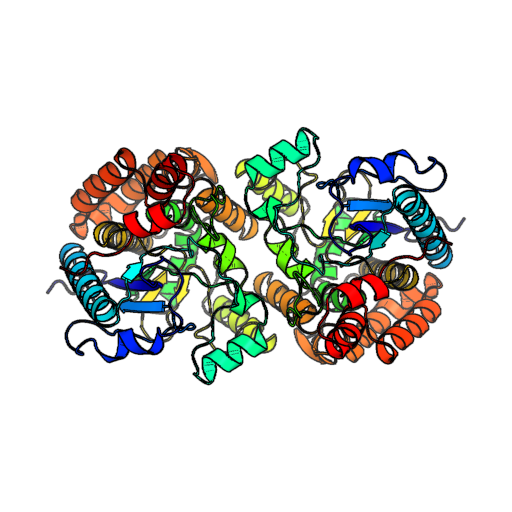 ? 9.742 -1.571 18.422 1 79.12 106 ARG A O 1
ATOM 804 N N . TYR A 1 107 ? 11.141 0.003 18.984 1 77.81 107 TYR A N 1
ATOM 805 C CA . TYR A 1 107 ? 11.469 0.283 17.594 1 77.81 107 TYR A CA 1
ATOM 806 C C . TYR A 1 107 ? 12.305 -0.846 17 1 77.81 107 TYR A C 1
ATOM 808 O O . TYR A 1 107 ? 12.156 -1.176 15.812 1 77.81 107 TYR A O 1
ATOM 816 N N . GLU A 1 108 ? 13.109 -1.409 17.828 1 82.56 108 GLU A N 1
ATOM 817 C CA . GLU A 1 108 ? 13.859 -2.576 17.375 1 82.56 108 GLU A CA 1
ATOM 818 C C . GLU A 1 108 ? 12.922 -3.742 17.047 1 82.56 108 GLU A C 1
ATOM 820 O O . GLU A 1 108 ? 13.094 -4.414 16.031 1 82.56 108 GLU A O 1
ATOM 825 N N . ARG A 1 109 ? 11.984 -3.887 17.922 1 87.94 109 ARG A N 1
ATOM 826 C CA . ARG A 1 109 ? 11 -4.938 17.688 1 87.94 109 ARG A CA 1
ATOM 827 C C . ARG A 1 109 ? 10.211 -4.672 16.406 1 87.94 109 ARG A C 1
ATOM 829 O O . ARG A 1 109 ? 9.938 -5.598 15.641 1 87.94 109 ARG A O 1
ATOM 836 N N . MET A 1 110 ? 9.859 -3.438 16.188 1 88.62 110 MET A N 1
ATOM 837 C CA . MET A 1 110 ? 9.117 -3.066 14.984 1 88.62 110 MET A CA 1
ATOM 838 C C . MET A 1 110 ? 9.945 -3.326 13.734 1 88.62 110 MET A C 1
ATOM 840 O O . MET A 1 110 ? 9.438 -3.867 12.75 1 88.62 110 MET A O 1
ATOM 844 N N . ALA A 1 111 ? 11.211 -2.91 13.828 1 86.88 111 ALA A N 1
ATOM 845 C CA . ALA A 1 111 ? 12.094 -3.088 12.68 1 86.88 111 ALA A CA 1
ATOM 846 C C . ALA A 1 111 ? 12.258 -4.566 12.336 1 86.88 111 ALA A C 1
ATOM 848 O O . ALA A 1 111 ? 12.234 -4.945 11.164 1 86.88 111 ALA A O 1
ATOM 849 N N . GLU A 1 112 ? 12.414 -5.34 13.344 1 90.38 112 GLU A N 1
ATOM 850 C CA . GLU A 1 112 ? 12.562 -6.777 13.141 1 90.38 112 GLU A CA 1
ATOM 851 C C . GLU A 1 112 ? 11.273 -7.395 12.609 1 90.38 112 GLU A C 1
ATOM 853 O O . GLU A 1 112 ? 11.297 -8.195 11.672 1 90.38 112 GLU A O 1
ATOM 858 N N . HIS A 1 113 ? 10.164 -6.961 13.148 1 94.75 113 HIS A N 1
ATOM 859 C CA . HIS A 1 113 ? 8.867 -7.559 12.867 1 94.75 113 HIS A CA 1
ATOM 860 C C . HIS A 1 113 ? 8.375 -7.176 11.469 1 94.75 113 HIS A C 1
ATOM 862 O O . HIS A 1 113 ? 7.766 -7.992 10.781 1 94.75 113 HIS A O 1
ATOM 868 N N . PHE A 1 114 ? 8.727 -6.004 10.992 1 95.94 114 PHE A N 1
ATOM 869 C CA . PHE A 1 114 ? 8.141 -5.516 9.75 1 95.94 114 PHE A CA 1
ATOM 870 C C . PHE A 1 114 ? 9.188 -5.422 8.648 1 95.94 114 PHE A C 1
ATOM 872 O O . PHE A 1 114 ? 8.867 -5.105 7.5 1 95.94 114 PHE A O 1
ATOM 879 N N . GLY A 1 115 ? 10.469 -5.633 8.977 1 93.5 115 GLY A N 1
ATOM 880 C CA . GLY A 1 115 ? 11.523 -5.75 7.977 1 93.5 115 GLY A CA 1
ATOM 881 C C . GLY A 1 115 ? 11.656 -4.516 7.105 1 93.5 115 GLY A C 1
ATOM 882 O O . GLY A 1 115 ? 11.758 -3.396 7.613 1 93.5 115 GLY A O 1
ATOM 883 N N . ALA A 1 116 ? 11.695 -4.738 5.809 1 92.62 116 ALA A N 1
ATOM 884 C CA . ALA A 1 116 ? 11.945 -3.688 4.824 1 92.62 116 ALA A CA 1
ATOM 885 C C . ALA A 1 116 ? 10.867 -2.609 4.887 1 92.62 116 ALA A C 1
ATOM 887 O O . ALA A 1 116 ? 11.133 -1.442 4.59 1 92.62 116 ALA A O 1
ATOM 888 N N . THR A 1 117 ? 9.656 -2.971 5.305 1 93.06 117 THR A N 1
ATOM 889 C CA . THR A 1 117 ? 8.602 -1.973 5.445 1 93.06 117 THR A CA 1
ATOM 890 C C . THR A 1 117 ? 9.008 -0.898 6.453 1 93.06 117 THR A C 1
ATOM 892 O O . THR A 1 117 ? 8.898 0.297 6.168 1 93.06 117 THR A O 1
ATOM 895 N N . ALA A 1 118 ? 9.523 -1.338 7.574 1 88.88 118 ALA A N 1
ATOM 896 C CA . ALA A 1 118 ? 9.938 -0.395 8.609 1 88.88 118 ALA A CA 1
ATOM 897 C C . ALA A 1 118 ? 11.141 0.426 8.148 1 88.88 118 ALA A C 1
ATOM 899 O O . ALA A 1 118 ? 11.281 1.593 8.523 1 88.88 118 ALA A O 1
ATOM 900 N N . ARG A 1 119 ? 11.859 -0.115 7.266 1 83.31 119 ARG A N 1
ATOM 901 C CA . ARG A 1 119 ? 13.109 0.515 6.871 1 83.31 119 ARG A CA 1
ATOM 902 C C . ARG A 1 119 ? 12.898 1.481 5.711 1 83.31 119 ARG A C 1
ATOM 904 O O . ARG A 1 119 ? 13.75 2.336 5.445 1 83.31 119 ARG A O 1
ATOM 911 N N . THR A 1 120 ? 11.797 1.312 5.074 1 82.5 120 THR A N 1
ATOM 912 C CA . THR A 1 120 ? 11.594 2.111 3.871 1 82.5 120 THR A CA 1
ATOM 913 C C . THR A 1 120 ? 10.406 3.055 4.043 1 82.5 120 THR A C 1
ATOM 915 O O . THR A 1 120 ? 9.914 3.625 3.064 1 82.5 120 THR A O 1
ATOM 918 N N . SER A 1 121 ? 9.891 3.223 5.188 1 84.56 121 SER A N 1
ATOM 919 C CA . SER A 1 121 ? 8.734 4.082 5.43 1 84.56 121 SER A CA 1
ATOM 920 C C . SER A 1 121 ? 9.102 5.266 6.316 1 84.56 121 SER A C 1
ATOM 922 O O . SER A 1 121 ? 8.305 5.68 7.168 1 84.56 121 SER A O 1
ATOM 924 N N . HIS A 1 122 ? 10.203 5.781 6.043 1 86.06 122 HIS A N 1
ATOM 925 C CA . HIS A 1 122 ? 10.641 6.938 6.816 1 86.06 122 HIS A CA 1
ATOM 926 C C . HIS A 1 122 ? 9.992 8.219 6.301 1 86.06 122 HIS A C 1
ATOM 928 O O . HIS A 1 122 ? 10.43 8.773 5.289 1 86.06 122 HIS A O 1
ATOM 934 N N . THR A 1 123 ? 8.953 8.664 6.977 1 95.19 123 THR A N 1
ATOM 935 C CA . THR A 1 123 ? 8.195 9.836 6.539 1 95.19 123 THR A CA 1
ATOM 936 C C . THR A 1 123 ? 7.855 10.727 7.727 1 95.19 123 THR A C 1
ATOM 938 O O . THR A 1 123 ? 8 10.32 8.883 1 95.19 123 THR A O 1
ATOM 941 N N . CYS A 1 124 ? 7.512 11.906 7.48 1 96.56 124 CYS A N 1
ATOM 942 C CA . CYS A 1 124 ? 7.09 12.859 8.5 1 96.56 124 CYS A CA 1
ATOM 943 C C . CYS A 1 124 ? 5.691 13.391 8.211 1 96.56 124 CYS A C 1
ATOM 945 O O . CYS A 1 124 ? 5.438 13.93 7.133 1 96.56 124 CYS A O 1
ATOM 947 N N . GLY A 1 125 ? 4.82 13.227 9.211 1 97.75 125 GLY A N 1
ATOM 948 C CA . GLY A 1 125 ? 3.434 13.633 9.031 1 97.75 125 GLY A CA 1
ATOM 949 C C . GLY A 1 125 ? 3.025 14.773 9.945 1 97.75 125 GLY A C 1
ATOM 950 O O . GLY A 1 125 ? 3.848 15.297 10.703 1 97.75 125 GLY A O 1
ATOM 951 N N . CYS A 1 126 ? 1.885 15.266 9.711 1 98.44 126 CYS A N 1
ATOM 952 C CA . CYS A 1 126 ? 1.144 16.188 10.555 1 98.44 126 CYS A CA 1
ATOM 953 C C . CYS A 1 126 ? -0.158 15.57 11.047 1 98.44 126 CYS A C 1
ATOM 955 O O . CYS A 1 126 ? -0.985 15.141 10.242 1 98.44 126 CYS A O 1
ATOM 957 N N . HIS A 1 127 ? -0.293 15.484 12.352 1 98.38 127 HIS A N 1
ATOM 958 C CA . HIS A 1 127 ? -1.494 14.891 12.938 1 98.38 127 HIS A CA 1
ATOM 959 C C . HIS A 1 127 ? -2.355 15.953 13.609 1 98.38 127 HIS A C 1
ATOM 961 O O . HIS A 1 127 ? -1.84 16.812 14.32 1 98.38 127 HIS A O 1
ATOM 967 N N . VAL A 1 128 ? -3.613 15.867 13.367 1 98.88 128 VAL A N 1
ATOM 968 C CA . VAL A 1 128 ? -4.562 16.797 13.984 1 98.88 128 VAL A CA 1
ATOM 969 C C . VAL A 1 128 ? -5.52 16.016 14.891 1 98.88 128 VAL A C 1
ATOM 971 O O . VAL A 1 128 ? -6.145 15.055 14.461 1 98.88 128 VAL A O 1
ATOM 974 N N . HIS A 1 129 ? -5.574 16.453 16.094 1 98.69 129 HIS A N 1
ATOM 975 C CA . HIS A 1 129 ? -6.504 15.898 17.078 1 98.69 129 HIS A CA 1
ATOM 976 C C . HIS A 1 129 ? -7.727 16.797 17.25 1 98.69 129 HIS A C 1
ATOM 978 O O . HIS A 1 129 ? -7.586 18 17.484 1 98.69 129 HIS A O 1
ATOM 984 N N . ILE A 1 130 ? -8.875 16.234 17.125 1 98.81 130 ILE A N 1
ATOM 985 C CA . ILE A 1 130 ? -10.133 16.922 17.391 1 98.81 130 ILE A CA 1
ATOM 986 C C . ILE A 1 130 ? -10.82 16.297 18.609 1 98.81 130 ILE A C 1
ATOM 988 O O . ILE A 1 130 ? -11.039 15.078 18.641 1 98.81 130 ILE A O 1
ATOM 992 N N . ALA A 1 131 ? -11.18 17.109 19.547 1 98.25 131 ALA A N 1
ATOM 993 C CA . ALA A 1 131 ? -11.859 16.594 20.719 1 98.25 131 ALA A CA 1
ATOM 994 C C . ALA A 1 131 ? -13.219 15.984 20.359 1 98.25 131 ALA A C 1
ATOM 996 O O . ALA A 1 131 ? -13.938 16.531 19.531 1 98.25 131 ALA A O 1
ATOM 997 N N . ILE A 1 132 ? -13.516 14.891 20.906 1 97.31 132 ILE A N 1
ATOM 998 C CA . ILE A 1 132 ? -14.82 14.266 20.75 1 97.31 132 ILE A CA 1
ATOM 999 C C . ILE A 1 132 ? -15.398 13.906 22.109 1 97.31 132 ILE A C 1
ATOM 1001 O O . ILE A 1 132 ? -14.648 13.641 23.062 1 97.31 132 ILE A O 1
ATOM 1005 N N . PRO A 1 133 ? -16.734 13.891 22.25 1 96.44 133 PRO A N 1
ATOM 1006 C CA . PRO A 1 133 ? -17.344 13.602 23.547 1 96.44 133 PRO A CA 1
ATOM 1007 C C . PRO A 1 133 ? -17.234 12.125 23.938 1 96.44 133 PRO A C 1
ATOM 1009 O O . PRO A 1 133 ? -17.234 11.789 25.125 1 96.44 133 PRO A O 1
ATOM 1012 N N . ASP A 1 134 ? -17.234 11.258 22.969 1 97.31 134 ASP A N 1
ATOM 1013 C CA . ASP A 1 134 ? -17.109 9.828 23.219 1 97.31 134 ASP A CA 1
ATOM 1014 C C . ASP A 1 134 ? -16.703 9.086 21.953 1 97.31 134 ASP A C 1
ATOM 1016 O O . ASP A 1 134 ? -16.719 9.648 20.859 1 97.31 134 ASP A O 1
ATOM 1020 N N . ARG A 1 135 ? -16.328 7.875 22.125 1 98 135 ARG A N 1
ATOM 1021 C CA . ARG A 1 135 ? -15.781 7.066 21.047 1 98 135 ARG A CA 1
ATOM 1022 C C . ARG A 1 135 ? -16.844 6.77 20 1 98 135 ARG A C 1
ATOM 1024 O O . ARG A 1 135 ? -16.547 6.699 18.797 1 98 135 ARG A O 1
ATOM 1031 N N . GLU A 1 136 ? -18.109 6.562 20.375 1 97.94 136 GLU A N 1
ATOM 1032 C CA . GLU A 1 136 ? -19.188 6.324 19.438 1 97.94 136 GLU A CA 1
ATOM 1033 C C . GLU A 1 136 ? -19.375 7.508 18.484 1 97.94 136 GLU A C 1
ATOM 1035 O O . GLU A 1 136 ? -19.594 7.324 17.281 1 97.94 136 GLU A O 1
ATOM 1040 N N . THR A 1 137 ? -19.312 8.656 19.047 1 97.44 137 THR A N 1
ATOM 1041 C CA . THR A 1 137 ? -19.375 9.859 18.219 1 97.44 137 THR A CA 1
ATOM 1042 C C . THR A 1 137 ? -18.219 9.891 17.234 1 97.44 137 THR A C 1
ATOM 1044 O O . THR A 1 137 ? -18.391 10.273 16.062 1 97.44 137 THR A O 1
ATOM 1047 N N . GLY A 1 138 ? -16.984 9.5 17.719 1 98.31 138 GLY A N 1
ATOM 1048 C CA . GLY A 1 138 ? -15.836 9.414 16.844 1 98.31 138 GLY A CA 1
ATOM 1049 C C . GLY A 1 138 ? -16.078 8.531 15.633 1 98.31 138 GLY A C 1
ATOM 1050 O O . GLY A 1 138 ? -15.742 8.906 14.508 1 98.31 138 GLY A O 1
ATOM 1051 N N . ILE A 1 139 ? -16.719 7.391 15.875 1 98.31 139 ILE A N 1
ATOM 1052 C CA . ILE A 1 139 ? -17.016 6.43 14.812 1 98.31 139 ILE A CA 1
ATOM 1053 C C . ILE A 1 139 ? -17.969 7.055 13.789 1 98.31 139 ILE A C 1
ATOM 1055 O O . ILE A 1 139 ? -17.766 6.906 12.586 1 98.31 139 ILE A O 1
ATOM 1059 N N . ARG A 1 140 ? -18.922 7.789 14.25 1 97.38 140 ARG A N 1
ATOM 1060 C CA . ARG A 1 140 ? -19.875 8.453 13.367 1 97.38 140 ARG A CA 1
ATOM 1061 C C . ARG A 1 140 ? -19.188 9.516 12.516 1 97.38 140 ARG A C 1
ATOM 1063 O O . ARG A 1 140 ? -19.469 9.656 11.328 1 97.38 140 ARG A O 1
ATOM 1070 N N . VAL A 1 141 ? -18.297 10.266 13.141 1 98.25 141 VAL A N 1
ATOM 1071 C CA . VAL A 1 141 ? -17.578 11.312 12.422 1 98.25 141 VAL A CA 1
ATOM 1072 C C . VAL A 1 141 ? -16.672 10.68 11.367 1 98.25 141 VAL A C 1
ATOM 1074 O O . VAL A 1 141 ? -16.578 11.164 10.242 1 98.25 141 VAL A O 1
ATOM 1077 N N . ILE A 1 142 ? -15.984 9.562 11.75 1 98.62 142 ILE A N 1
ATOM 1078 C CA . ILE A 1 142 ? -15.117 8.875 10.797 1 98.62 142 ILE A CA 1
ATOM 1079 C C . ILE A 1 142 ? -15.906 8.484 9.555 1 98.62 142 ILE A C 1
ATOM 1081 O O . ILE A 1 142 ? -15.469 8.719 8.43 1 98.62 142 ILE A O 1
ATOM 1085 N N . ALA A 1 143 ? -17.062 7.957 9.734 1 97.69 143 ALA A N 1
ATOM 1086 C CA . ALA A 1 143 ? -17.891 7.5 8.617 1 97.69 143 ALA A CA 1
ATOM 1087 C C . ALA A 1 143 ? -18.25 8.656 7.691 1 97.69 143 ALA A C 1
ATOM 1089 O O . ALA A 1 143 ? -18.359 8.477 6.477 1 97.69 143 ALA A O 1
ATOM 1090 N N . ARG A 1 144 ? -18.391 9.828 8.242 1 98 144 ARG A N 1
ATOM 1091 C CA . ARG A 1 144 ? -18.875 10.977 7.488 1 98 144 ARG A CA 1
ATOM 1092 C C . ARG A 1 144 ? -17.719 11.758 6.867 1 98 144 ARG A C 1
ATOM 1094 O O . ARG A 1 144 ? -17.891 12.43 5.848 1 98 144 ARG A O 1
ATOM 1101 N N . VAL A 1 145 ? -16.547 11.672 7.398 1 98.44 145 VAL A N 1
ATOM 1102 C CA . VAL A 1 145 ? -15.453 12.539 6.953 1 98.44 145 VAL A CA 1
ATOM 1103 C C . VAL A 1 145 ? -14.695 11.859 5.812 1 98.44 145 VAL A C 1
ATOM 1105 O O . VAL A 1 145 ? -13.945 12.516 5.086 1 98.44 145 VAL A O 1
ATOM 1108 N N . ARG A 1 146 ? -14.875 10.562 5.547 1 98.5 146 ARG A N 1
ATOM 1109 C CA . ARG A 1 146 ? -14.141 9.727 4.613 1 98.5 146 ARG A CA 1
ATOM 1110 C C . ARG A 1 146 ? -14.062 10.375 3.234 1 98.5 146 ARG A C 1
ATOM 1112 O O . ARG A 1 146 ? -12.969 10.547 2.686 1 98.5 146 ARG A O 1
ATOM 1119 N N . PRO A 1 147 ? -15.141 10.906 2.658 1 98.38 147 PRO A N 1
ATOM 1120 C CA . PRO A 1 147 ? -15.078 11.453 1.301 1 98.38 147 PRO A CA 1
ATOM 11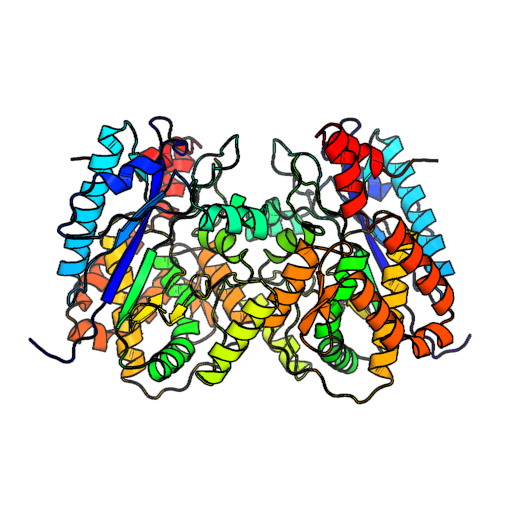21 C C . PRO A 1 147 ? -14.312 12.773 1.235 1 98.38 147 PRO A C 1
ATOM 1123 O O . PRO A 1 147 ? -13.938 13.227 0.149 1 98.38 147 PRO A O 1
ATOM 1126 N N . TRP A 1 148 ? -14.062 13.406 2.357 1 98.56 148 TRP A N 1
ATOM 1127 C CA . TRP A 1 148 ? -13.438 14.727 2.404 1 98.56 148 TRP A CA 1
ATOM 1128 C C . TRP A 1 148 ? -11.922 14.609 2.518 1 98.56 148 TRP A C 1
ATOM 1130 O O . TRP A 1 148 ? -11.203 15.586 2.293 1 98.56 148 TRP A O 1
ATOM 1140 N N . LEU A 1 149 ? -11.422 13.438 2.816 1 98.75 149 LEU A N 1
ATOM 1141 C CA . LEU A 1 149 ? -10.008 13.227 3.135 1 98.75 149 LEU A CA 1
ATOM 1142 C C . LEU A 1 149 ? -9.125 13.555 1.937 1 98.75 149 LEU A C 1
ATOM 1144 O O . LEU A 1 149 ? -8.078 14.188 2.084 1 98.75 149 LEU A O 1
ATOM 1148 N N . PRO A 1 150 ? -9.555 13.219 0.666 1 98.75 150 PRO A N 1
ATOM 1149 C CA . PRO A 1 150 ? -8.688 13.523 -0.472 1 98.75 150 PRO A CA 1
ATOM 1150 C C . PRO A 1 150 ? -8.414 15.023 -0.619 1 98.75 150 PRO A C 1
ATOM 1152 O O . PRO A 1 150 ? -7.266 15.43 -0.795 1 98.75 150 PRO A O 1
ATOM 1155 N N . ALA A 1 151 ? -9.445 15.812 -0.472 1 98.5 151 ALA A N 1
ATOM 1156 C CA . ALA A 1 151 ? -9.281 17.25 -0.591 1 98.5 151 ALA A CA 1
ATOM 1157 C C . ALA A 1 151 ? -8.398 17.797 0.528 1 98.5 151 ALA A C 1
ATOM 1159 O O . ALA A 1 151 ? -7.543 18.656 0.293 1 98.5 151 ALA A O 1
ATOM 1160 N N . LEU A 1 152 ? -8.586 17.297 1.727 1 98.62 152 LEU A N 1
ATOM 1161 C CA . LEU A 1 152 ? -7.809 17.75 2.877 1 98.62 152 LEU A CA 1
ATOM 1162 C C . LEU A 1 152 ? -6.332 17.406 2.701 1 98.62 152 LEU A C 1
ATOM 1164 O O . LEU A 1 152 ? -5.461 18.172 3.107 1 98.62 152 LEU A O 1
ATOM 1168 N N . LEU A 1 153 ? -6.039 16.25 2.082 1 98.62 153 LEU A N 1
ATOM 1169 C CA . LEU A 1 153 ? -4.668 15.82 1.843 1 98.62 153 LEU A CA 1
ATOM 1170 C C . LEU A 1 153 ? -3.926 16.828 0.965 1 98.62 153 LEU A C 1
ATOM 1172 O O . LEU A 1 153 ? -2.734 17.078 1.169 1 98.62 153 LEU A O 1
ATOM 1176 N N . THR A 1 154 ? -4.625 17.453 0.036 1 98.12 154 THR A N 1
ATOM 1177 C CA . THR A 1 154 ? -3.977 18.344 -0.924 1 98.12 154 THR A CA 1
ATOM 1178 C C . THR A 1 154 ? -3.459 19.594 -0.234 1 98.12 154 THR A C 1
ATOM 1180 O O . THR A 1 154 ? -2.512 20.234 -0.71 1 98.12 154 THR A O 1
ATOM 1183 N N . VAL A 1 155 ? -3.947 19.906 0.932 1 96.5 155 VAL A N 1
ATOM 1184 C CA . VAL A 1 155 ? -3.641 21.141 1.637 1 96.5 155 VAL A CA 1
ATOM 1185 C C . VAL A 1 155 ? -2.191 21.125 2.117 1 96.5 155 VAL A C 1
ATOM 1187 O O . VAL A 1 155 ? -1.501 22.141 2.078 1 96.5 155 VAL A O 1
ATOM 1190 N N . THR A 1 156 ? -1.729 19.938 2.504 1 95.06 156 THR A N 1
ATOM 1191 C CA . THR A 1 156 ? -0.399 19.875 3.096 1 95.06 156 THR A CA 1
ATOM 1192 C C . THR A 1 156 ? 0.505 18.938 2.297 1 95.06 156 THR A C 1
ATOM 1194 O O . THR A 1 156 ? 1.454 18.359 2.84 1 95.06 156 THR A O 1
ATOM 1197 N N . ALA A 1 157 ? 0.152 18.656 1.051 1 98.38 157 ALA A N 1
ATOM 1198 C CA . ALA A 1 157 ? 1.052 17.844 0.232 1 98.38 157 ALA A CA 1
ATOM 1199 C C . ALA A 1 157 ? 2.436 18.484 0.148 1 98.38 157 ALA A C 1
ATOM 1201 O O . ALA A 1 157 ? 2.574 19.625 -0.282 1 98.38 157 ALA A O 1
ATOM 1202 N N . ASN A 1 158 ? 3.459 17.797 0.596 1 98.88 158 ASN A N 1
ATOM 1203 C CA . ASN A 1 158 ? 4.781 18.359 0.816 1 98.88 158 ASN A CA 1
ATOM 1204 C C . ASN A 1 158 ? 5.875 17.297 0.721 1 98.88 158 ASN A C 1
ATOM 1206 O O . ASN A 1 158 ? 6.793 17.281 1.541 1 98.88 158 ASN A O 1
ATOM 1210 N N . SER A 1 159 ? 5.805 16.422 -0.263 1 98.75 159 SER A N 1
ATOM 1211 C CA . SER A 1 159 ? 6.797 15.367 -0.428 1 98.75 159 SER A CA 1
ATOM 1212 C C . SER A 1 159 ? 6.938 14.969 -1.892 1 98.75 159 SER A C 1
ATOM 1214 O O . SER A 1 159 ? 6.902 13.781 -2.221 1 98.75 159 SER A O 1
ATOM 1216 N N . ALA A 1 160 ? 7.156 15.953 -2.734 1 98.69 160 ALA A N 1
ATOM 1217 C CA . ALA A 1 160 ? 7.262 15.719 -4.172 1 98.69 160 ALA A CA 1
ATOM 1218 C C . ALA A 1 160 ? 8.625 15.141 -4.535 1 98.69 160 ALA A C 1
ATOM 1220 O O . ALA A 1 160 ? 8.719 14.273 -5.41 1 98.69 160 ALA A O 1
ATOM 1221 N N . ILE A 1 161 ? 9.656 15.633 -3.902 1 98.56 161 ILE A N 1
ATOM 1222 C CA . ILE A 1 161 ? 11.023 15.195 -4.172 1 98.56 161 ILE A CA 1
ATOM 1223 C C . ILE A 1 161 ? 11.461 14.188 -3.115 1 98.56 161 ILE A C 1
ATOM 1225 O O . ILE A 1 161 ? 11.352 14.445 -1.915 1 98.56 161 ILE A O 1
ATOM 1229 N N . CYS A 1 162 ? 11.867 13.031 -3.506 1 96.88 162 CYS A N 1
ATOM 1230 C CA . CYS A 1 162 ? 12.328 11.969 -2.623 1 96.88 162 CYS A CA 1
ATOM 1231 C C . CYS A 1 162 ? 13.5 11.211 -3.242 1 96.88 162 CYS A C 1
ATOM 1233 O O . CYS A 1 162 ? 13.5 10.938 -4.445 1 96.88 162 CYS A O 1
ATOM 1235 N N . ASP A 1 163 ? 14.5 10.922 -2.504 1 93 163 ASP A N 1
ATOM 1236 C CA . ASP A 1 163 ? 15.648 10.117 -2.92 1 93 163 ASP A CA 1
ATOM 1237 C C . ASP A 1 163 ? 16.344 10.742 -4.125 1 93 163 ASP A C 1
ATOM 1239 O O . ASP A 1 163 ? 16.828 10.031 -5.008 1 93 163 ASP A O 1
ATOM 1243 N N . GLY A 1 164 ? 16.203 12 -4.262 1 94.56 164 GLY A N 1
ATOM 1244 C CA . GLY A 1 164 ? 17 12.719 -5.246 1 94.56 164 GLY A CA 1
ATOM 1245 C C . GLY A 1 164 ? 16.266 12.953 -6.551 1 94.56 164 GLY A C 1
ATOM 1246 O O . GLY A 1 164 ? 16.844 13.453 -7.516 1 94.56 164 GLY A O 1
ATOM 1247 N N . TYR A 1 165 ? 14.992 12.625 -6.613 1 94.5 165 TYR A N 1
ATOM 1248 C CA . TYR A 1 165 ? 14.273 12.844 -7.867 1 94.5 165 TYR A CA 1
ATOM 1249 C C . TYR A 1 165 ? 12.836 13.266 -7.605 1 94.5 165 TYR A C 1
ATOM 1251 O O . TYR A 1 165 ? 12.344 13.156 -6.48 1 94.5 165 TYR A O 1
ATOM 1259 N N . ASP A 1 166 ? 12.211 13.883 -8.594 1 97.19 166 ASP A N 1
ATOM 1260 C CA . ASP A 1 166 ? 10.781 14.188 -8.555 1 97.19 166 ASP A CA 1
ATOM 1261 C C . ASP A 1 166 ? 9.945 12.93 -8.734 1 97.19 166 ASP A C 1
ATOM 1263 O O . ASP A 1 166 ? 9.945 12.32 -9.805 1 97.19 166 ASP A O 1
ATOM 1267 N N . THR A 1 167 ? 9.203 12.539 -7.762 1 97 167 THR A N 1
ATOM 1268 C CA . THR A 1 167 ? 8.438 11.297 -7.766 1 97 167 THR A CA 1
ATOM 1269 C C . THR A 1 167 ? 7.211 11.422 -8.664 1 97 167 THR A C 1
ATOM 1271 O O . THR A 1 167 ? 6.555 10.422 -8.961 1 97 167 THR A O 1
ATOM 1274 N N . SER A 1 168 ? 6.832 12.578 -9.047 1 97.06 168 SER A N 1
ATOM 1275 C CA . SER A 1 168 ? 5.617 12.93 -9.773 1 97.06 168 SER A CA 1
ATOM 1276 C C . SER A 1 168 ? 4.398 12.906 -8.859 1 97.06 168 SER A C 1
ATOM 1278 O O . SER A 1 168 ? 3.262 13.008 -9.336 1 97.06 168 SER A O 1
ATOM 1280 N N . TYR A 1 169 ? 4.574 12.734 -7.617 1 98.44 169 TYR A N 1
ATOM 1281 C CA . TYR A 1 169 ? 3.525 12.844 -6.609 1 98.44 169 TYR A CA 1
ATOM 1282 C C . TYR A 1 169 ? 3.654 14.148 -5.832 1 98.44 169 TYR A C 1
ATOM 1284 O O . TYR A 1 169 ? 4.762 14.648 -5.625 1 98.44 169 TYR A O 1
ATOM 1292 N N . SER A 1 170 ? 2.506 14.664 -5.441 1 98.75 170 SER A N 1
ATOM 1293 C CA . SER A 1 170 ? 2.533 15.797 -4.531 1 98.75 170 SER A CA 1
ATOM 1294 C C . SER A 1 170 ? 2.725 15.344 -3.086 1 98.75 170 SER A C 1
ATOM 1296 O O . SER A 1 170 ? 3.348 16.047 -2.287 1 98.75 170 SER A O 1
ATOM 1298 N N . SER A 1 171 ? 2.176 14.258 -2.713 1 98.75 171 SER A N 1
ATOM 1299 C CA . SER A 1 171 ? 2.379 13.617 -1.417 1 98.75 171 SER A CA 1
ATOM 1300 C C . SER A 1 171 ? 2.877 12.188 -1.578 1 98.75 171 SER A C 1
ATOM 1302 O O . SER A 1 171 ? 2.09 11.234 -1.515 1 98.75 171 SER A O 1
ATOM 1304 N N . TRP A 1 172 ? 4.16 12.078 -1.749 1 98.25 172 TRP A N 1
ATOM 1305 C CA . TRP A 1 172 ? 4.781 10.758 -1.831 1 98.25 172 TRP A CA 1
ATOM 1306 C C . TRP A 1 172 ? 4.754 10.055 -0.475 1 98.25 172 TRP A C 1
ATOM 1308 O O . TRP A 1 172 ? 4.637 8.836 -0.403 1 98.25 172 TRP A O 1
ATOM 1318 N N . ARG A 1 173 ? 4.762 10.828 0.536 1 98.25 173 ARG A N 1
ATOM 1319 C CA . ARG A 1 173 ? 4.633 10.266 1.877 1 98.25 173 ARG A CA 1
ATOM 1320 C C . ARG A 1 173 ? 3.398 9.383 1.984 1 98.25 173 ARG A C 1
ATOM 1322 O O . ARG A 1 173 ? 3.451 8.305 2.586 1 98.25 173 ARG A O 1
ATOM 1329 N N . TYR A 1 174 ? 2.275 9.906 1.47 1 98.25 174 TYR A N 1
ATOM 1330 C CA . TYR A 1 174 ? 1.042 9.141 1.588 1 98.25 174 TYR A CA 1
ATOM 1331 C C . TYR A 1 174 ? 1.203 7.75 0.977 1 98.25 174 TYR A C 1
ATOM 1333 O O . TYR A 1 174 ? 0.747 6.758 1.548 1 98.25 174 TYR A O 1
ATOM 1341 N N . GLN A 1 175 ? 1.87 7.68 -0.139 1 97 175 GLN A N 1
ATOM 1342 C CA . GLN A 1 175 ? 2.109 6.402 -0.802 1 97 175 GLN A CA 1
ATOM 1343 C C . GLN A 1 175 ? 3.039 5.516 0.025 1 97 175 GLN A C 1
ATOM 1345 O O . GLN A 1 175 ? 2.785 4.32 0.186 1 97 175 GLN A O 1
ATOM 1350 N N . GLN A 1 176 ? 4.066 6.094 0.564 1 95.81 176 GLN A N 1
ATOM 1351 C CA . GLN A 1 176 ? 5.027 5.34 1.366 1 95.81 176 GLN A CA 1
ATOM 1352 C C . GLN A 1 176 ? 4.379 4.809 2.641 1 95.81 176 GLN A C 1
ATOM 1354 O O . GLN A 1 176 ? 4.578 3.648 3.01 1 95.81 176 GLN A O 1
ATOM 1359 N N . TRP A 1 177 ? 3.605 5.645 3.26 1 96.5 177 TRP A N 1
ATOM 1360 C CA . TRP A 1 177 ? 2.992 5.297 4.535 1 96.5 177 TRP A CA 1
ATOM 1361 C C . TRP A 1 177 ? 1.949 4.199 4.359 1 96.5 177 TRP A C 1
ATOM 1363 O O . TRP A 1 177 ? 1.786 3.342 5.23 1 96.5 177 TRP A O 1
ATOM 1373 N N . SER A 1 178 ? 1.321 4.141 3.275 1 95.25 178 SER A N 1
ATOM 1374 C CA . SER A 1 178 ? 0.229 3.211 3.014 1 95.25 178 SER A CA 1
ATOM 1375 C C . SER A 1 178 ? 0.746 1.783 2.857 1 95.25 178 SER A C 1
ATOM 1377 O O . SER A 1 178 ? -0.042 0.844 2.727 1 95.25 178 SER A O 1
ATOM 1379 N N . ARG A 1 179 ? 2.053 1.597 2.992 1 93.31 179 ARG A N 1
ATOM 1380 C CA . ARG A 1 179 ? 2.646 0.267 2.895 1 93.31 179 ARG A CA 1
ATOM 1381 C C . ARG A 1 179 ? 2.457 -0.514 4.191 1 93.31 179 ARG A C 1
ATOM 1383 O O . ARG A 1 179 ? 2.582 -1.74 4.207 1 93.31 179 ARG A O 1
ATOM 1390 N N . TRP A 1 180 ? 2.285 0.211 5.258 1 96.31 180 TRP A N 1
ATOM 1391 C CA . TRP A 1 180 ? 1.977 -0.475 6.508 1 96.31 180 TRP A CA 1
ATOM 1392 C C . TRP A 1 180 ? 0.665 -1.245 6.398 1 96.31 180 TRP A C 1
ATOM 1394 O O . TRP A 1 180 ? -0.322 -0.729 5.867 1 96.31 180 TRP A O 1
ATOM 1404 N N . PRO A 1 181 ? 0.601 -2.463 6.934 1 96.81 181 PRO A N 1
ATOM 1405 C CA . PRO A 1 181 ? -0.61 -3.271 6.773 1 96.81 181 PRO A CA 1
ATOM 1406 C C . PRO A 1 181 ? -1.814 -2.682 7.504 1 96.81 181 PRO A C 1
ATOM 1408 O O . PRO A 1 181 ? -2.957 -3.035 7.199 1 96.81 181 PRO A O 1
ATOM 1411 N N . SER A 1 182 ? -1.597 -1.782 8.43 1 97.88 182 SER A N 1
ATOM 1412 C CA . SER A 1 182 ? -2.689 -1.21 9.203 1 97.88 182 SER A CA 1
ATOM 1413 C C . SER A 1 182 ? -2.986 0.222 8.773 1 97.88 182 SER A C 1
ATOM 1415 O O . SER A 1 182 ? -3.727 0.94 9.453 1 97.88 182 SER A O 1
ATOM 1417 N N . ALA A 1 183 ? -2.422 0.664 7.637 1 97.69 183 ALA A N 1
ATOM 1418 C CA . ALA A 1 183 ? -2.564 2.045 7.184 1 97.69 183 ALA A CA 1
ATOM 1419 C C . ALA A 1 183 ? -3.652 2.166 6.121 1 97.69 183 ALA A C 1
ATOM 1421 O O . ALA A 1 183 ? -4.227 1.161 5.695 1 97.69 183 ALA A O 1
ATOM 1422 N N . GLY A 1 184 ? -3.936 3.422 5.742 1 97.62 184 GLY A N 1
ATOM 1423 C CA . GLY A 1 184 ? -4.922 3.727 4.719 1 97.62 184 GLY A CA 1
ATOM 1424 C C . GLY A 1 184 ? -6.207 4.309 5.277 1 97.62 184 GLY A C 1
ATOM 1425 O O . GLY A 1 184 ? -6.289 4.605 6.473 1 97.62 184 GLY A O 1
ATOM 1426 N N . PRO A 1 185 ? -7.156 4.5 4.336 1 98.31 185 PRO A N 1
ATOM 1427 C CA . PRO A 1 185 ? -8.43 5.051 4.809 1 98.31 185 PRO A CA 1
ATOM 1428 C C . PRO A 1 185 ? -9.211 4.07 5.688 1 98.31 185 PRO A C 1
ATOM 1430 O O . PRO A 1 185 ? -9.211 2.867 5.418 1 98.31 185 PRO A O 1
ATOM 1433 N N . PRO A 1 186 ? -9.797 4.637 6.742 1 98.19 186 PRO A N 1
ATOM 1434 C CA . PRO A 1 186 ? -10.664 3.752 7.523 1 98.19 186 PRO A CA 1
ATOM 1435 C C . PRO A 1 186 ? -11.898 3.295 6.75 1 98.19 186 PRO A C 1
ATOM 1437 O O . PRO A 1 186 ? -12.398 4.023 5.887 1 98.19 186 PRO A O 1
ATOM 1440 N N . PRO A 1 187 ? -12.336 2.066 7.043 1 96.69 187 PRO A N 1
ATOM 1441 C CA . PRO A 1 187 ? -13.586 1.653 6.402 1 96.69 187 PRO A CA 1
ATOM 1442 C C . PRO A 1 187 ? -14.797 2.422 6.926 1 96.69 187 PRO A C 1
ATOM 1444 O O . PRO A 1 187 ? -14.68 3.199 7.879 1 96.69 187 PRO A O 1
ATOM 1447 N N . ALA A 1 188 ? -15.891 2.277 6.148 1 95.44 188 ALA A N 1
ATOM 1448 C CA . ALA A 1 188 ? -17.141 2.83 6.652 1 95.44 188 ALA A CA 1
ATOM 1449 C C . ALA A 1 188 ? -17.672 2.023 7.84 1 95.44 188 ALA A C 1
ATOM 1451 O O . ALA A 1 188 ? -18.516 1.141 7.68 1 95.44 188 ALA A O 1
ATOM 1452 N N . PHE A 1 189 ? -17.156 2.41 9.016 1 97.38 189 PHE A N 1
ATOM 1453 C CA . PHE A 1 189 ? -17.562 1.683 10.211 1 97.38 189 PHE A CA 1
ATOM 1454 C C . PHE A 1 189 ? -19.062 1.83 10.461 1 97.38 189 PHE A C 1
ATOM 1456 O O . PHE A 1 189 ? -19.609 2.918 10.297 1 97.38 189 PHE A O 1
ATOM 1463 N N . THR A 1 190 ? -19.641 0.732 10.922 1 96.31 190 THR A N 1
ATOM 1464 C CA . THR A 1 190 ? -21.062 0.769 11.258 1 96.31 190 THR A CA 1
ATOM 1465 C C . THR A 1 190 ? -21.266 0.869 12.766 1 96.31 190 THR A C 1
ATOM 1467 O O . THR A 1 190 ? -22.375 1.146 13.234 1 96.31 190 THR A O 1
ATOM 1470 N N . SER A 1 191 ? -20.25 0.625 13.508 1 97.88 191 SER A N 1
ATOM 1471 C CA . SER A 1 191 ? -20.297 0.663 14.969 1 97.88 191 SER A CA 1
ATOM 1472 C C . SER A 1 191 ? -18.891 0.61 15.57 1 97.88 191 SER A C 1
ATOM 1474 O O . SER A 1 191 ? -17.922 0.338 14.867 1 97.88 191 SER A O 1
ATOM 1476 N N . LEU A 1 192 ? -18.844 0.979 16.859 1 98.31 192 LEU A N 1
ATOM 1477 C CA . LEU A 1 192 ? -17.594 0.834 17.594 1 98.31 192 LEU A CA 1
ATOM 1478 C C . LEU A 1 192 ? -17.141 -0.622 17.609 1 98.31 192 LEU A C 1
ATOM 1480 O O . LEU A 1 192 ? -15.938 -0.904 17.547 1 98.31 192 LEU A O 1
ATOM 1484 N N . ASP A 1 193 ? -18.109 -1.546 17.688 1 98.31 193 ASP A N 1
ATOM 1485 C CA . ASP A 1 193 ? -17.781 -2.969 17.641 1 98.31 193 ASP A CA 1
ATOM 1486 C C . ASP A 1 193 ? -17.109 -3.338 16.312 1 98.31 193 ASP A C 1
ATOM 1488 O O . ASP A 1 193 ? -16.188 -4.164 16.297 1 98.31 193 ASP A O 1
ATOM 1492 N N . HIS A 1 194 ? -17.625 -2.777 15.266 1 98.19 194 HIS A N 1
ATOM 1493 C CA . HIS A 1 194 ? -17 -2.98 13.961 1 98.19 194 HIS A CA 1
ATOM 1494 C C . HIS A 1 194 ? -15.539 -2.529 13.969 1 98.19 194 HIS A C 1
ATOM 1496 O O . HIS A 1 194 ? -14.656 -3.262 13.516 1 98.19 194 HIS A O 1
ATOM 1502 N N . TYR A 1 195 ? -15.258 -1.386 14.516 1 98.62 195 TYR A N 1
ATOM 1503 C CA . TYR A 1 195 ? -13.914 -0.852 14.688 1 98.62 195 TYR A CA 1
ATOM 1504 C C . TYR A 1 195 ? -13.039 -1.821 15.469 1 98.62 195 TYR A C 1
ATOM 1506 O O . TYR A 1 195 ? -11.961 -2.211 15.008 1 98.62 195 TYR A O 1
ATOM 1514 N N . GLU A 1 196 ? -13.531 -2.254 16.562 1 98.5 196 GLU A N 1
ATOM 1515 C CA . GLU A 1 196 ? -12.773 -3.121 17.469 1 98.5 196 GLU A CA 1
ATOM 1516 C C . GLU A 1 196 ? -12.531 -4.488 16.844 1 98.5 196 GLU A C 1
ATOM 1518 O O . GLU A 1 196 ? -11.484 -5.105 17.078 1 98.5 196 GLU A O 1
ATOM 1523 N N . SER A 1 197 ? -13.461 -4.926 16.094 1 98.38 197 SER A N 1
ATOM 1524 C CA . SER A 1 197 ? -13.312 -6.238 15.469 1 98.38 197 SER A CA 1
ATOM 1525 C C . SER A 1 197 ? -12.141 -6.258 14.492 1 98.38 197 SER A C 1
ATOM 1527 O O . SER A 1 197 ? -11.414 -7.246 14.398 1 98.38 197 SER A O 1
ATOM 1529 N N . ILE A 1 198 ? -11.961 -5.223 13.758 1 98.44 198 ILE A N 1
ATOM 1530 C CA . ILE A 1 198 ? -10.844 -5.148 12.82 1 98.44 198 ILE A CA 1
ATOM 1531 C C . ILE A 1 198 ? -9.531 -5.027 13.586 1 98.44 198 ILE A C 1
ATOM 1533 O O . ILE A 1 198 ? -8.547 -5.699 13.258 1 98.44 198 ILE A O 1
ATOM 1537 N N . VAL A 1 199 ? -9.531 -4.223 14.609 1 98.62 199 VAL A N 1
ATOM 1538 C CA . VAL A 1 199 ? -8.336 -4.062 15.43 1 98.62 199 VAL A CA 1
ATOM 1539 C C . VAL A 1 199 ? -7.926 -5.41 16.016 1 98.62 199 VAL A C 1
ATOM 1541 O O . VAL A 1 199 ? -6.746 -5.77 16 1 98.62 199 VAL A O 1
ATOM 1544 N N . ASP A 1 200 ? -8.891 -6.141 16.469 1 98.31 200 ASP A N 1
ATOM 1545 C CA . ASP A 1 200 ? -8.625 -7.473 17 1 98.31 200 ASP A CA 1
ATOM 1546 C C . ASP A 1 200 ? -8.023 -8.383 15.93 1 98.31 200 ASP A C 1
ATOM 1548 O O . ASP A 1 200 ? -7.098 -9.148 16.203 1 98.31 200 ASP A O 1
ATOM 1552 N N . GLY A 1 201 ? -8.602 -8.32 14.742 1 98.25 201 GLY A N 1
ATOM 1553 C CA . GLY A 1 201 ? -8.055 -9.094 13.641 1 98.25 201 GLY A CA 1
ATOM 1554 C C . GLY A 1 201 ? -6.613 -8.734 13.32 1 98.25 201 GLY A C 1
ATOM 1555 O O . GLY A 1 201 ? -5.797 -9.617 13.039 1 98.25 201 GLY A O 1
ATOM 1556 N N . TRP A 1 202 ? -6.27 -7.457 13.359 1 98.56 202 TRP A N 1
ATOM 1557 C CA . TRP A 1 202 ? -4.906 -7 13.109 1 98.56 202 TRP A CA 1
ATOM 1558 C C . TRP A 1 202 ? -3.949 -7.523 14.172 1 98.56 202 TRP A C 1
ATOM 1560 O O . TRP A 1 202 ? -2.836 -7.949 13.859 1 98.56 202 TRP A O 1
ATOM 1570 N N . LEU A 1 203 ? -4.391 -7.43 15.406 1 98.25 203 LEU A N 1
ATOM 1571 C CA . LEU A 1 203 ? -3.57 -7.918 16.5 1 98.25 203 LEU A CA 1
ATOM 1572 C C . LEU A 1 203 ? -3.305 -9.414 16.359 1 98.25 203 LEU A C 1
ATOM 1574 O O . LEU A 1 203 ? -2.166 -9.859 16.516 1 98.25 203 LEU A O 1
ATOM 1578 N N . ARG A 1 204 ? -4.297 -10.164 16.016 1 97.62 204 ARG A N 1
ATOM 1579 C CA . ARG A 1 204 ? -4.172 -11.609 15.883 1 97.62 204 ARG A CA 1
ATOM 1580 C C . ARG A 1 204 ? -3.23 -11.969 14.742 1 97.62 204 ARG A C 1
ATOM 1582 O O . ARG A 1 204 ? -2.443 -12.914 14.852 1 97.62 204 ARG A O 1
ATOM 1589 N N . ALA A 1 205 ? -3.275 -11.211 13.695 1 97.69 205 ALA A N 1
ATOM 1590 C CA . ALA A 1 205 ? -2.449 -11.477 12.516 1 97.69 205 ALA A CA 1
ATOM 1591 C C . ALA A 1 205 ? -1.03 -10.953 12.719 1 97.69 205 ALA A C 1
ATOM 1593 O O . ALA A 1 205 ? -0.121 -11.297 11.961 1 97.69 205 ALA A O 1
ATOM 1594 N N . GLY A 1 206 ? -0.851 -10.086 13.727 1 97.19 206 GLY A N 1
ATOM 1595 C CA . GLY A 1 206 ? 0.436 -9.445 13.938 1 97.19 206 GLY A CA 1
ATOM 1596 C C . GLY A 1 206 ? 0.675 -8.266 13.008 1 97.19 206 GLY A C 1
ATOM 1597 O O . GLY A 1 206 ? 1.816 -7.844 12.82 1 97.19 206 GLY A O 1
ATOM 1598 N N . ALA A 1 207 ? -0.381 -7.809 12.422 1 97.69 207 ALA A N 1
ATOM 1599 C CA . ALA A 1 207 ? -0.263 -6.652 11.531 1 97.69 207 ALA A CA 1
ATOM 1600 C C . ALA A 1 207 ? -0.064 -5.367 12.328 1 97.69 207 ALA A C 1
ATOM 1602 O O . ALA A 1 207 ? 0.322 -4.336 11.773 1 97.69 207 ALA A O 1
ATOM 1603 N N . ILE A 1 208 ? -0.387 -5.41 13.57 1 97.5 208 ILE A N 1
ATOM 1604 C CA . ILE A 1 208 ? -0.012 -4.41 14.57 1 97.5 208 ILE A CA 1
ATOM 1605 C C . ILE A 1 208 ? 0.499 -5.105 15.828 1 97.5 208 ILE A C 1
ATOM 1607 O O . ILE A 1 208 ? 0.025 -6.188 16.188 1 97.5 208 ILE A O 1
ATOM 1611 N N . LEU A 1 209 ? 1.502 -4.492 16.438 1 96 209 LEU A N 1
ATOM 1612 C CA . LEU A 1 209 ? 2.043 -5.047 17.688 1 96 209 LEU A CA 1
ATOM 1613 C C . LEU A 1 209 ? 1.252 -4.555 18.891 1 96 209 LEU A C 1
ATOM 1615 O O . LEU A 1 209 ? 1.208 -5.227 19.922 1 96 209 LEU A O 1
ATOM 1619 N N . ASP A 1 210 ? 0.691 -3.408 18.797 1 95.06 210 ASP A N 1
ATOM 1620 C CA . ASP A 1 210 ? -0.158 -2.779 19.797 1 95.06 210 ASP A CA 1
ATOM 1621 C C . ASP A 1 210 ? -1.087 -1.746 19.172 1 95.06 210 ASP A C 1
ATOM 1623 O O . ASP A 1 210 ? -1.009 -1.488 17.969 1 95.06 210 ASP A O 1
ATOM 1627 N N . ARG A 1 211 ? -1.944 -1.165 19.969 1 96.5 211 ARG A N 1
ATOM 1628 C CA . ARG A 1 211 ? -2.998 -0.302 19.453 1 96.5 211 ARG A CA 1
ATOM 1629 C C . ARG A 1 211 ? -2.43 1.028 18.969 1 96.5 211 ARG A C 1
ATOM 1631 O O . ARG A 1 211 ? -3.098 1.771 18.25 1 96.5 211 ARG A O 1
ATOM 1638 N N . GLN A 1 212 ? -1.246 1.372 19.391 1 93.44 212 GLN A N 1
ATOM 1639 C CA . GLN A 1 212 ? -0.605 2.596 18.922 1 93.44 212 GLN A CA 1
ATOM 1640 C C . GLN A 1 212 ? -0.248 2.492 17.438 1 93.44 212 GLN A C 1
ATOM 1642 O O . GLN A 1 212 ? 0.024 3.504 16.781 1 93.44 212 GLN A O 1
ATOM 1647 N N . MET A 1 213 ? -0.311 1.272 16.938 1 95.88 213 MET A N 1
ATOM 1648 C CA . MET A 1 213 ? 0.064 1.048 15.539 1 95.88 213 MET A CA 1
ATOM 1649 C C . MET A 1 213 ? -1.168 1.018 14.641 1 95.88 213 MET A C 1
ATOM 1651 O O . MET A 1 213 ? -1.084 0.618 13.477 1 95.88 213 MET A O 1
ATOM 1655 N N . ILE A 1 214 ? -2.326 1.371 15.203 1 98 214 ILE A N 1
ATOM 1656 C CA . ILE A 1 214 ? -3.449 1.656 14.312 1 98 214 ILE A CA 1
ATOM 1657 C C . ILE A 1 214 ? -3.135 2.881 13.461 1 98 214 ILE A C 1
ATOM 1659 O O . ILE A 1 214 ? -3.146 4.012 13.953 1 98 214 ILE A O 1
ATOM 1663 N N . TYR A 1 215 ? -2.891 2.621 12.133 1 97.88 215 TYR A N 1
ATOM 1664 C CA . TYR A 1 215 ? -2.354 3.689 11.297 1 97.88 215 TYR A CA 1
ATOM 1665 C C . TYR A 1 215 ? -3.381 4.145 10.266 1 97.88 215 TYR A C 1
ATOM 1667 O O . TYR A 1 215 ? -3.02 4.605 9.18 1 97.88 215 TYR A O 1
ATOM 1675 N N . TRP A 1 216 ? -4.688 3.977 10.547 1 98.56 216 TRP A N 1
ATOM 1676 C CA . TRP A 1 216 ? -5.719 4.559 9.688 1 98.56 216 TRP A CA 1
ATOM 1677 C C . TRP A 1 216 ? -5.504 6.059 9.531 1 98.56 216 TRP A C 1
ATOM 1679 O O . TRP A 1 216 ? -5.008 6.727 10.438 1 98.56 216 TRP A O 1
ATOM 1689 N N . ASP A 1 217 ? -5.938 6.566 8.383 1 98.75 217 ASP A N 1
ATOM 1690 C CA . ASP A 1 217 ? -5.855 7.996 8.102 1 98.75 217 ASP A CA 1
ATOM 1691 C C . ASP A 1 217 ? -6.555 8.812 9.18 1 98.75 217 ASP A C 1
ATOM 1693 O O . ASP A 1 217 ? -6.172 9.953 9.445 1 98.75 217 ASP A O 1
ATOM 1697 N N . VAL A 1 218 ? -7.598 8.297 9.688 1 98.88 218 VAL A N 1
ATOM 1698 C CA . VAL A 1 218 ? -8.328 8.828 10.828 1 98.88 218 VAL A CA 1
ATOM 1699 C C . VAL A 1 218 ? -8.633 7.703 11.82 1 98.88 218 VAL A C 1
ATOM 1701 O O . VAL A 1 218 ? -9.102 6.633 11.422 1 98.88 218 VAL A O 1
ATOM 1704 N N . ARG A 1 219 ? -8.336 7.984 13.047 1 98.81 219 ARG A N 1
ATOM 1705 C CA . ARG A 1 219 ? -8.508 6.941 14.047 1 98.81 219 ARG A CA 1
ATOM 1706 C C . ARG A 1 219 ? -8.953 7.527 15.383 1 98.81 219 ARG A C 1
ATOM 1708 O O . ARG A 1 219 ? -8.852 8.734 15.602 1 98.81 219 ARG A O 1
ATOM 1715 N N . LEU A 1 220 ? -9.508 6.637 16.234 1 98.62 220 LEU A N 1
ATOM 1716 C CA . LEU A 1 220 ? -9.719 6.984 17.641 1 98.62 220 LEU A CA 1
ATOM 1717 C C . LEU A 1 220 ? -8.398 7.004 18.406 1 98.62 220 LEU A C 1
ATOM 1719 O O . LEU A 1 220 ? -7.656 6.02 18.391 1 98.62 220 LEU A O 1
ATOM 1723 N N . SER A 1 221 ? -8.102 8.117 19 1 97.25 221 SER A N 1
ATOM 1724 C CA . SER A 1 221 ? -6.895 8.164 19.828 1 97.25 221 SER A CA 1
ATOM 1725 C C . SER A 1 221 ? -7.023 7.262 21.047 1 97.25 221 SER A C 1
ATOM 1727 O O . SER A 1 221 ? -8.086 7.195 21.672 1 97.25 221 SER A O 1
ATOM 1729 N N . GLU A 1 222 ? -5.977 6.539 21.344 1 93.81 222 GLU A N 1
ATOM 1730 C CA . GLU A 1 222 ? -5.973 5.637 22.484 1 93.81 222 GLU A CA 1
ATOM 1731 C C . GLU A 1 222 ? -5.672 6.387 23.781 1 93.81 222 GLU A C 1
ATOM 1733 O O . GLU A 1 222 ? -6.109 5.98 24.859 1 93.81 222 GLU A O 1
ATOM 1738 N N . LYS A 1 223 ? -5.027 7.465 23.672 1 90.62 223 LYS A N 1
ATOM 1739 C CA . LYS A 1 223 ? -4.508 8.156 24.859 1 90.62 223 LYS A CA 1
ATOM 1740 C C . LYS A 1 223 ? -5.383 9.352 25.219 1 90.62 223 LYS A C 1
ATOM 1742 O O . LYS A 1 223 ? -5.422 9.766 26.391 1 90.62 223 LYS A O 1
ATOM 1747 N N . GLN A 1 224 ? -5.988 9.977 24.219 1 93.75 224 GLN A N 1
ATOM 1748 C CA . GLN A 1 224 ? -6.793 11.18 24.406 1 93.75 224 GLN A CA 1
ATOM 1749 C C . GLN A 1 224 ? -8.211 10.984 23.875 1 93.75 224 GLN A C 1
ATOM 1751 O O . GLN A 1 224 ? -8.438 10.141 23 1 93.75 224 GLN A O 1
ATOM 1756 N N . PRO A 1 225 ? -9.133 11.672 24.469 1 96.94 225 PRO A N 1
ATOM 1757 C CA . PRO A 1 225 ? -10.5 11.617 23.938 1 96.94 225 PRO A CA 1
ATOM 1758 C C . PRO A 1 225 ? -10.656 12.422 22.641 1 96.94 225 PRO A C 1
ATOM 1760 O O . PRO A 1 225 ? -11.453 13.359 22.594 1 96.94 225 PRO A O 1
ATOM 1763 N N . THR A 1 226 ? -9.891 12.078 21.625 1 98.38 226 THR A N 1
ATOM 1764 C CA . THR A 1 226 ? -9.867 12.828 20.375 1 98.38 226 THR A CA 1
ATOM 1765 C C . THR A 1 226 ? -9.93 11.875 19.172 1 98.38 226 THR A C 1
ATOM 1767 O O . THR A 1 226 ? -9.672 10.68 19.312 1 98.38 226 THR A O 1
ATOM 1770 N N . LEU A 1 227 ? -10.422 12.414 18.125 1 98.56 227 LEU A N 1
ATOM 1771 C CA . LEU A 1 227 ? -10.219 11.852 16.797 1 98.56 227 LEU A CA 1
ATOM 1772 C C . LEU A 1 227 ? -8.922 12.359 16.188 1 98.56 227 LEU A C 1
ATOM 1774 O O . LEU A 1 227 ? -8.68 13.57 16.141 1 98.56 227 LEU A O 1
ATOM 1778 N N . GLU A 1 228 ? -8.102 11.461 15.773 1 98.81 228 GLU A N 1
ATOM 1779 C CA . GLU A 1 228 ? -6.797 11.836 15.242 1 98.81 228 GLU A CA 1
ATOM 1780 C C . GLU A 1 228 ? -6.746 11.664 13.727 1 98.81 228 GLU A C 1
ATOM 1782 O O . GLU A 1 228 ? -6.973 10.57 13.211 1 98.81 228 GLU A O 1
ATOM 1787 N N . PHE A 1 229 ? -6.531 12.742 13.016 1 98.88 229 PHE A N 1
ATOM 1788 C CA . PHE A 1 229 ? -6.262 12.75 11.586 1 98.88 229 PHE A CA 1
ATOM 1789 C C . PHE A 1 229 ? -4.766 12.641 11.32 1 98.88 229 PHE A C 1
ATOM 1791 O O . PHE A 1 229 ? -3.982 13.477 11.766 1 98.88 229 PHE A O 1
ATOM 1798 N N . ARG A 1 230 ? -4.355 11.57 10.469 1 98 230 ARG A N 1
ATOM 1799 C CA . ARG A 1 230 ? -2.932 11.25 10.406 1 98 230 ARG A CA 1
ATOM 1800 C C . ARG A 1 230 ? -2.457 11.133 8.969 1 98 230 ARG A C 1
ATOM 1802 O O . ARG A 1 230 ? -1.309 10.758 8.711 1 98 230 ARG A O 1
ATOM 1809 N N . PHE A 1 231 ? -3.217 11.461 7.992 1 98.25 231 PHE A N 1
ATOM 1810 C CA . PHE A 1 231 ? -2.945 11.211 6.582 1 98.25 231 PHE A CA 1
ATOM 1811 C C . PHE A 1 231 ? -1.993 12.266 6.02 1 98.25 231 PHE A C 1
ATOM 1813 O O . PHE A 1 231 ? -1.341 12.031 5 1 98.25 231 PHE A O 1
ATOM 1820 N N . ALA A 1 232 ? -1.79 13.367 6.637 1 98.69 232 ALA A N 1
ATOM 1821 C CA . ALA A 1 232 ? -1.2 14.57 6.039 1 98.69 232 ALA A CA 1
ATOM 1822 C C . ALA A 1 232 ? 0.321 14.547 6.16 1 98.69 232 ALA A C 1
ATOM 1824 O O . ALA A 1 232 ? 0.865 14.031 7.141 1 98.69 232 ALA A O 1
ATOM 1825 N N . ASP A 1 233 ? 0.995 15.117 5.152 1 98.75 233 ASP A N 1
ATOM 1826 C CA . ASP A 1 233 ? 2.412 15.445 5.293 1 98.75 233 ASP A CA 1
ATOM 1827 C C . ASP A 1 233 ? 2.631 16.5 6.367 1 98.75 233 ASP A C 1
ATOM 1829 O O . ASP A 1 233 ? 1.742 17.312 6.637 1 98.75 233 ASP A O 1
ATOM 1833 N N . VAL A 1 234 ? 3.771 16.453 6.977 1 98.56 234 VAL A N 1
ATOM 1834 C CA . VAL A 1 234 ? 4.145 17.688 7.676 1 98.56 234 VAL A CA 1
ATOM 1835 C C . VAL A 1 234 ? 4.074 18.875 6.719 1 98.56 234 VAL A C 1
ATOM 1837 O O . VAL A 1 234 ? 4.523 18.781 5.574 1 98.56 234 VAL A O 1
ATOM 1840 N N . ALA A 1 235 ? 3.441 19.938 7.207 1 98.31 235 ALA A N 1
ATOM 1841 C CA . ALA A 1 235 ? 3.303 21.109 6.363 1 98.31 235 ALA A CA 1
ATOM 1842 C C . ALA A 1 235 ? 4.637 21.844 6.215 1 98.31 235 ALA A C 1
ATOM 1844 O O . ALA A 1 235 ? 5.461 21.828 7.133 1 98.31 235 ALA A O 1
ATOM 1845 N N . ALA A 1 236 ? 4.785 22.531 5.117 1 97.94 236 ALA A N 1
ATOM 1846 C CA . ALA A 1 236 ? 6.016 23.281 4.867 1 97.94 236 ALA A CA 1
ATOM 1847 C C . ALA A 1 236 ? 6.152 24.438 5.836 1 97.94 236 ALA A C 1
ATOM 1849 O O . ALA A 1 236 ? 7.262 24.812 6.219 1 97.94 236 ALA A O 1
ATOM 1850 N N . THR A 1 237 ? 5.059 25.047 6.254 1 97.69 237 THR A N 1
ATOM 1851 C CA . THR A 1 237 ? 5.07 26.188 7.172 1 97.69 237 THR A CA 1
ATOM 1852 C C . THR A 1 237 ? 4.082 25.969 8.312 1 97.69 237 THR A C 1
ATOM 1854 O O . THR A 1 237 ? 3.127 25.203 8.18 1 97.69 237 THR A O 1
ATOM 1857 N N . PRO A 1 238 ? 4.352 26.625 9.469 1 97.75 238 PRO A N 1
ATOM 1858 C CA . PRO A 1 238 ? 3.396 26.5 10.57 1 97.75 238 PRO A CA 1
ATOM 1859 C C . PRO A 1 238 ? 2.006 27.016 10.203 1 97.75 238 PRO A C 1
ATOM 1861 O O . PRO A 1 238 ? 1.002 26.5 10.695 1 97.75 238 PRO A O 1
ATOM 1864 N N . GLU A 1 239 ? 1.919 28.031 9.344 1 97.88 239 GLU A N 1
ATOM 1865 C CA . GLU A 1 239 ? 0.637 28.562 8.906 1 97.88 239 GLU A CA 1
ATOM 1866 C C . GLU A 1 239 ? -0.169 27.516 8.133 1 97.88 239 GLU A C 1
ATOM 1868 O O . GLU A 1 239 ? -1.382 27.406 8.32 1 97.88 239 GLU A O 1
ATOM 1873 N N . GLU A 1 240 ? 0.52 26.766 7.324 1 98.31 240 GLU A N 1
ATOM 1874 C CA . GLU A 1 240 ? -0.162 25.734 6.559 1 98.31 240 GLU A CA 1
ATOM 1875 C C . GLU A 1 240 ? -0.626 24.594 7.465 1 98.31 240 GLU A C 1
ATOM 1877 O O . GLU A 1 240 ? -1.686 24 7.234 1 98.31 240 GLU A O 1
ATOM 1882 N N . ALA A 1 241 ? 0.147 24.266 8.477 1 98.62 241 ALA A N 1
ATOM 1883 C CA . ALA A 1 241 ? -0.302 23.297 9.477 1 98.62 241 ALA A CA 1
ATOM 1884 C C . ALA A 1 241 ? -1.548 23.7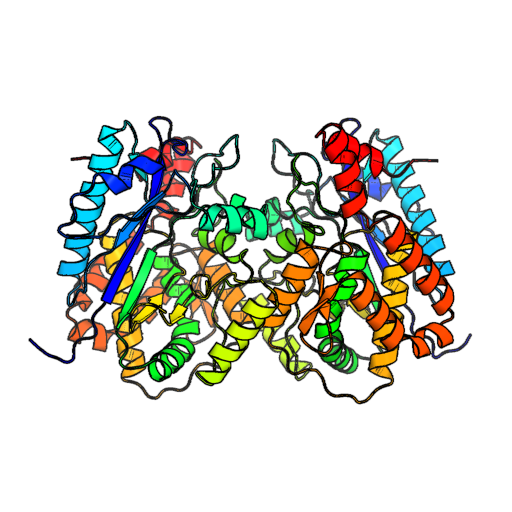97 10.203 1 98.62 241 ALA A C 1
ATOM 1886 O O . ALA A 1 241 ? -2.5 23.047 10.406 1 98.62 241 ALA A O 1
ATOM 1887 N N . GLY A 1 242 ? -1.479 25.078 10.578 1 98.62 242 GLY A N 1
ATOM 1888 C CA . GLY A 1 242 ? -2.643 25.688 11.203 1 98.62 242 GLY A CA 1
ATOM 1889 C C . GLY A 1 242 ? -3.871 25.688 10.312 1 98.62 242 GLY A C 1
ATOM 1890 O O . GLY A 1 242 ? -4.988 25.484 10.797 1 98.62 242 GLY A O 1
ATOM 1891 N N . LEU A 1 243 ? -3.658 25.969 9.031 1 98.5 243 LEU A N 1
ATOM 1892 C CA . LEU A 1 243 ? -4.746 25.938 8.062 1 98.5 243 LEU A CA 1
ATOM 1893 C C . LEU A 1 243 ? -5.422 24.562 8.047 1 98.5 243 LEU A C 1
ATOM 1895 O O . LEU A 1 243 ? -6.652 24.484 8.078 1 98.5 243 LEU A O 1
ATOM 1899 N N . LEU A 1 244 ? -4.645 23.5 8 1 98.69 244 LEU A N 1
ATOM 1900 C CA . LEU A 1 244 ? -5.184 22.156 8.023 1 98.69 244 LEU A CA 1
ATOM 1901 C C . LEU A 1 244 ? -5.988 21.906 9.297 1 98.69 244 LEU A C 1
ATOM 1903 O O . LEU A 1 244 ? -7.117 21.406 9.234 1 98.69 244 LEU A O 1
ATOM 1907 N N . GLY A 1 245 ? -5.402 22.25 10.414 1 98.81 245 GLY A N 1
ATOM 1908 C CA . GLY A 1 245 ? -6.082 22.047 11.688 1 98.81 245 GLY A CA 1
ATOM 1909 C C . GLY A 1 245 ? -7.434 22.734 11.758 1 98.81 245 GLY A C 1
ATOM 1910 O O . GLY A 1 245 ? -8.43 22.125 12.141 1 98.81 245 GLY A O 1
ATOM 1911 N N . ALA A 1 246 ? -7.438 24 11.367 1 98.62 246 ALA A N 1
ATOM 1912 C CA . ALA A 1 246 ? -8.672 24.797 11.414 1 98.62 246 ALA A CA 1
ATOM 1913 C C . ALA A 1 246 ? -9.703 24.234 10.445 1 98.62 246 ALA A C 1
ATOM 1915 O O . ALA A 1 246 ? -10.898 24.188 10.758 1 98.62 246 ALA A O 1
ATOM 1916 N N . LEU A 1 247 ? -9.289 23.844 9.297 1 98.75 247 LEU A N 1
ATOM 1917 C CA . LEU A 1 247 ? -10.203 23.297 8.297 1 98.75 247 LEU A CA 1
ATOM 1918 C C . LEU A 1 247 ? -10.812 21.984 8.766 1 98.75 247 LEU A C 1
ATOM 1920 O O . LEU A 1 247 ? -12.023 21.781 8.664 1 98.75 247 LEU A O 1
ATOM 1924 N N . ILE A 1 248 ? -9.977 21.062 9.289 1 98.88 248 ILE A N 1
ATOM 1925 C CA . ILE A 1 248 ? -10.469 19.797 9.82 1 98.88 248 ILE A CA 1
ATOM 1926 C C . ILE A 1 248 ? -11.469 20.062 10.945 1 98.88 248 ILE A C 1
ATOM 1928 O O . ILE A 1 248 ? -12.531 19.438 10.992 1 98.88 248 ILE A O 1
ATOM 1932 N N . ARG A 1 249 ? -11.141 20.984 11.805 1 98.69 249 ARG A N 1
ATOM 1933 C CA . ARG A 1 249 ? -12.039 21.344 12.891 1 98.69 249 ARG A CA 1
ATOM 1934 C C . ARG A 1 249 ? -13.391 21.812 12.359 1 98.69 249 ARG A C 1
ATOM 1936 O O . ARG A 1 249 ? -14.438 21.406 12.859 1 98.69 249 ARG A O 1
ATOM 1943 N N . GLY A 1 250 ? -13.336 22.688 11.352 1 98.5 250 GLY A N 1
ATOM 1944 C CA . GLY A 1 250 ? -14.562 23.156 10.727 1 98.5 250 GLY A CA 1
ATOM 1945 C C . GLY A 1 250 ? -15.383 22.062 10.094 1 98.5 250 GLY A C 1
ATOM 1946 O O . GLY A 1 250 ? -16.609 22.016 10.242 1 98.5 250 GLY A O 1
ATOM 1947 N N . VAL A 1 251 ? -14.742 21.141 9.359 1 98.62 251 VAL A N 1
ATOM 1948 C CA . VAL A 1 251 ? -15.422 20.016 8.711 1 98.62 251 VAL A CA 1
ATOM 1949 C C . VAL A 1 251 ? -16.078 19.125 9.758 1 98.62 251 VAL A C 1
ATOM 1951 O O . VAL A 1 251 ? -17.25 18.766 9.633 1 98.62 251 VAL A O 1
ATOM 1954 N N . VAL A 1 252 ? -15.344 18.812 10.828 1 98.69 252 VAL A N 1
ATOM 1955 C CA . VAL A 1 252 ? -15.852 17.938 11.875 1 98.69 252 VAL A CA 1
ATOM 1956 C C . VAL A 1 252 ? -17.031 18.609 12.586 1 98.69 252 VAL A C 1
ATOM 1958 O O . VAL A 1 252 ? -18.047 17.969 12.852 1 98.69 252 VAL A O 1
ATOM 1961 N N . ALA A 1 253 ? -16.875 19.906 12.875 1 98.25 253 ALA A N 1
ATOM 1962 C CA . ALA A 1 253 ? -17.969 20.641 13.516 1 98.25 253 ALA A CA 1
ATOM 1963 C C . ALA A 1 253 ? -19.234 20.609 12.656 1 98.25 253 ALA A C 1
ATOM 1965 O O . ALA A 1 253 ? -20.328 20.422 13.172 1 98.25 253 ALA A O 1
ATOM 1966 N N . THR A 1 254 ? -19.047 20.797 11.406 1 98.19 254 THR A N 1
ATOM 1967 C CA . THR A 1 254 ? -20.172 20.766 10.477 1 98.19 254 THR A CA 1
ATOM 1968 C C . THR A 1 254 ? -20.828 19.391 10.492 1 98.19 254 THR A C 1
ATOM 1970 O O . THR A 1 254 ? -22.062 19.281 10.531 1 98.19 254 THR A O 1
ATOM 1973 N N . ILE A 1 255 ? -20.047 18.344 10.469 1 97.88 255 ILE A N 1
ATOM 1974 C CA . ILE A 1 255 ? -20.531 16.969 10.484 1 97.88 255 ILE A CA 1
ATOM 1975 C C . ILE A 1 255 ? -21.281 16.703 11.789 1 97.88 255 ILE A C 1
ATOM 1977 O O . ILE A 1 255 ? -22.359 16.109 11.781 1 97.88 255 ILE A O 1
ATOM 1981 N N . LEU A 1 256 ? -20.766 17.156 12.883 1 96.81 256 LEU A N 1
ATOM 1982 C CA . LEU A 1 256 ? -21.375 16.938 14.195 1 96.81 256 LEU A CA 1
ATOM 1983 C C . LEU A 1 256 ? -22.719 17.672 14.289 1 96.81 256 LEU A C 1
ATOM 1985 O O . LEU A 1 256 ? -23.609 17.219 15.008 1 96.81 256 LEU A O 1
ATOM 1989 N N . GLY A 1 257 ? -22.844 18.734 13.562 1 95.38 257 GLY A N 1
ATOM 1990 C CA . GLY A 1 257 ? -24.062 19.531 13.602 1 95.38 257 GLY A CA 1
ATOM 1991 C C . GLY A 1 257 ? -25.109 19.062 12.602 1 95.38 257 GLY A C 1
ATOM 1992 O O . GLY A 1 257 ? -26.156 19.688 12.469 1 95.38 257 GLY A O 1
ATOM 1993 N N . SER A 1 258 ? -24.781 18 11.898 1 94.06 258 SER A N 1
ATOM 1994 C CA . SER A 1 258 ? -25.672 17.516 10.844 1 94.06 258 SER A CA 1
ATOM 1995 C C . SER A 1 258 ? -26.047 16.062 11.062 1 94.06 258 SER A C 1
ATOM 1997 O O . SER A 1 258 ? -25.266 15.289 11.625 1 94.06 258 SER A O 1
ATOM 1999 N N . ASP A 1 259 ? -27.219 15.672 10.594 1 92.31 259 ASP A N 1
ATOM 2000 C CA . ASP A 1 259 ? -27.672 14.289 10.719 1 92.31 259 ASP A CA 1
ATOM 2001 C C . ASP A 1 259 ? -27.594 13.57 9.375 1 92.31 259 ASP A C 1
ATOM 2003 O O . ASP A 1 259 ? -28.234 12.523 9.188 1 92.31 259 ASP A O 1
ATOM 2007 N N . GLU A 1 260 ? -26.906 14.18 8.508 1 93.5 260 GLU A N 1
ATOM 2008 C CA . GLU A 1 260 ? -26.766 13.547 7.203 1 93.5 260 GLU A CA 1
ATOM 2009 C C . GLU A 1 260 ? -26.109 12.172 7.324 1 93.5 260 GLU A C 1
ATOM 2011 O O . GLU A 1 260 ? -25.25 11.953 8.18 1 93.5 260 GLU A O 1
ATOM 2016 N N . ARG A 1 261 ? -26.547 11.234 6.465 1 93.62 261 ARG A N 1
ATOM 2017 C CA . ARG A 1 261 ? -25.984 9.891 6.449 1 93.62 261 ARG A CA 1
ATOM 2018 C C . ARG A 1 261 ? -24.641 9.859 5.727 1 93.62 261 ARG A C 1
ATOM 2020 O O . ARG A 1 261 ? -24.391 10.688 4.852 1 93.62 261 ARG A O 1
ATOM 2027 N N . PRO A 1 262 ? -23.812 8.914 6.121 1 95 262 PRO A N 1
ATOM 2028 C CA . PRO A 1 262 ? -22.547 8.766 5.391 1 95 262 PRO A CA 1
ATOM 2029 C C . PRO A 1 262 ? -22.75 8.406 3.924 1 95 262 PRO A C 1
ATOM 2031 O O . PRO A 1 262 ? -23.766 7.789 3.572 1 95 262 PRO A O 1
ATOM 2034 N N . ALA A 1 263 ? -21.812 8.844 3.127 1 93.81 263 ALA A N 1
ATOM 2035 C CA . ALA A 1 263 ? -21.844 8.516 1.705 1 93.81 263 ALA A CA 1
ATOM 2036 C C . ALA A 1 263 ? -21.656 7.016 1.491 1 93.81 263 ALA A C 1
ATOM 2038 O O . ALA A 1 263 ? -20.953 6.355 2.264 1 93.81 263 ALA A O 1
ATOM 2039 N N . ASP A 1 264 ? -22.328 6.57 0.459 1 94.19 264 ASP A N 1
ATOM 2040 C CA . ASP A 1 264 ? -22.047 5.215 0.007 1 94.19 264 ASP A CA 1
ATOM 2041 C C . ASP A 1 264 ? -20.766 5.172 -0.843 1 94.19 264 ASP A C 1
ATOM 2043 O O . ASP A 1 264 ? -20.828 5.316 -2.066 1 94.19 264 ASP A O 1
ATOM 2047 N N . LEU A 1 265 ? -19.688 5.074 -0.227 1 97.06 265 LEU A N 1
ATOM 2048 C CA . LEU A 1 265 ? -18.359 5.109 -0.832 1 97.06 265 LEU A CA 1
ATOM 2049 C C . LEU A 1 265 ? -17.516 3.92 -0.373 1 97.06 265 LEU A C 1
ATOM 2051 O O . LEU A 1 265 ? -17.172 3.812 0.809 1 97.06 265 LEU A O 1
ATOM 2055 N N . SER A 1 266 ? -17.266 3.039 -1.348 1 96.62 266 SER A N 1
ATOM 2056 C CA . SER A 1 266 ? -16.453 1.876 -0.983 1 96.62 266 SER A CA 1
ATOM 2057 C C . SER A 1 266 ? -15.023 2.279 -0.64 1 96.62 266 SER A C 1
ATOM 2059 O O . SER A 1 266 ? -14.539 3.318 -1.092 1 96.62 266 SER A O 1
ATOM 2061 N N . ASN A 1 267 ? -14.391 1.472 0.21 1 97.25 267 ASN A N 1
ATOM 2062 C CA . ASN A 1 267 ? -13.008 1.761 0.575 1 97.25 267 ASN A CA 1
ATOM 2063 C C . ASN A 1 267 ? -12.078 1.66 -0.63 1 97.25 267 ASN A C 1
ATOM 2065 O O . ASN A 1 267 ? -11.07 2.367 -0.703 1 97.25 267 ASN A O 1
ATOM 2069 N N . GLU A 1 268 ? -12.406 0.792 -1.576 1 97.5 268 GLU A N 1
ATOM 2070 C CA . GLU A 1 268 ? -11.617 0.662 -2.799 1 97.5 268 GLU A CA 1
ATOM 2071 C C . GLU A 1 268 ? -11.594 1.971 -3.582 1 97.5 268 GLU A C 1
ATOM 2073 O O . GLU A 1 268 ? -10.531 2.418 -4.023 1 97.5 268 GLU A 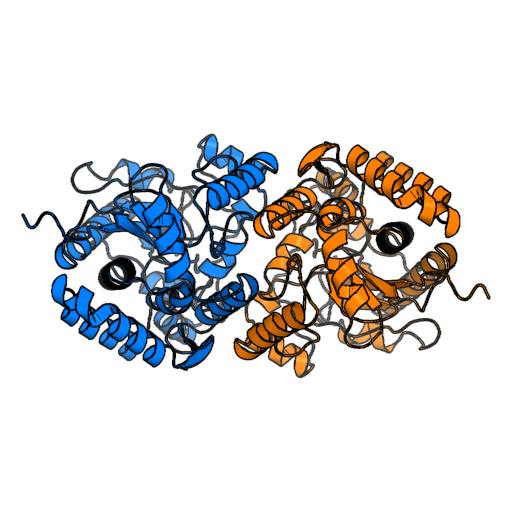O 1
ATOM 2078 N N . VAL A 1 269 ? -12.734 2.543 -3.699 1 98.31 269 VAL A N 1
ATOM 2079 C CA . VAL A 1 269 ? -12.836 3.787 -4.457 1 98.31 269 VAL A CA 1
ATOM 2080 C C . VAL A 1 269 ? -12.203 4.926 -3.664 1 98.31 269 VAL A C 1
ATOM 2082 O O . VAL A 1 269 ? -11.523 5.785 -4.234 1 98.31 269 VAL A O 1
ATOM 2085 N N . LEU A 1 270 ? -12.383 4.945 -2.367 1 98.69 270 LEU A N 1
ATOM 2086 C CA . LEU A 1 270 ? -11.758 5.977 -1.543 1 98.69 270 LEU A CA 1
ATOM 2087 C C . LEU A 1 270 ? -10.242 5.898 -1.636 1 98.69 270 LEU A C 1
ATOM 2089 O O . LEU A 1 270 ? -9.562 6.926 -1.7 1 98.69 270 LEU A O 1
ATOM 2093 N N . ARG A 1 271 ? -9.734 4.734 -1.624 1 98.31 271 ARG A N 1
ATOM 2094 C CA . ARG A 1 271 ? -8.297 4.562 -1.816 1 98.31 271 ARG A CA 1
ATOM 2095 C C . ARG A 1 271 ? -7.84 5.172 -3.139 1 98.31 271 ARG A C 1
ATOM 2097 O O . ARG A 1 271 ? -6.797 5.82 -3.201 1 98.31 271 ARG A O 1
ATOM 2104 N N . ALA A 1 272 ? -8.602 5.023 -4.125 1 98.56 272 ALA A N 1
ATOM 2105 C CA . ALA A 1 272 ? -8.312 5.613 -5.43 1 98.56 272 ALA A CA 1
ATOM 2106 C C . ALA A 1 272 ? -8.359 7.141 -5.363 1 98.56 272 ALA A C 1
ATOM 2108 O O . ALA A 1 272 ? -7.523 7.82 -5.965 1 98.56 272 ALA A O 1
ATOM 2109 N N . HIS A 1 273 ? -9.352 7.621 -4.66 1 98.81 273 HIS A N 1
ATOM 2110 C CA . HIS A 1 273 ? -9.469 9.062 -4.492 1 98.81 273 HIS A CA 1
ATOM 2111 C C . HIS A 1 273 ? -8.25 9.641 -3.783 1 98.81 273 HIS A C 1
ATOM 2113 O O . HIS A 1 273 ? -7.715 10.672 -4.195 1 98.81 273 HIS A O 1
ATOM 2119 N N . LEU A 1 274 ? -7.836 8.953 -2.762 1 98.75 274 LEU A N 1
ATOM 2120 C CA . LEU A 1 274 ? -6.688 9.406 -1.992 1 98.75 274 LEU A CA 1
ATOM 2121 C C . LEU A 1 274 ? -5.402 9.289 -2.807 1 98.75 274 LEU A C 1
ATOM 2123 O O . LEU A 1 274 ? -4.523 10.148 -2.723 1 98.75 274 LEU A O 1
ATOM 2127 N N . TRP A 1 275 ? -5.301 8.242 -3.623 1 98.56 275 TRP A N 1
ATOM 2128 C CA . TRP A 1 275 ? -4.188 8.133 -4.559 1 98.56 275 TRP A CA 1
ATOM 2129 C C . TRP A 1 275 ? -4.141 9.344 -5.492 1 98.56 275 TRP A C 1
ATOM 2131 O O . TRP A 1 275 ? -3.092 9.969 -5.652 1 98.56 275 TRP A O 1
ATOM 2141 N N . ARG A 1 276 ? -5.277 9.68 -6.059 1 98.62 276 ARG A N 1
ATOM 2142 C CA . ARG A 1 276 ? -5.352 10.781 -7.012 1 98.62 276 ARG A CA 1
ATOM 2143 C C . ARG A 1 276 ? -4.961 12.102 -6.355 1 98.62 276 ARG A C 1
ATOM 2145 O O . ARG A 1 276 ? -4.184 12.867 -6.918 1 98.62 276 ARG A O 1
ATOM 2152 N N . ALA A 1 277 ? -5.473 12.305 -5.18 1 98.69 277 ALA A N 1
ATOM 2153 C CA . ALA A 1 277 ? -5.145 13.523 -4.441 1 98.69 277 ALA A CA 1
ATOM 2154 C C . ALA A 1 277 ? -3.654 13.594 -4.129 1 98.69 277 ALA A C 1
ATOM 2156 O O . ALA A 1 277 ? -3.043 14.656 -4.227 1 98.69 277 ALA A O 1
ATOM 2157 N N . SER A 1 278 ? -3.076 12.461 -3.752 1 98.62 278 SER A N 1
ATOM 2158 C CA . SER A 1 278 ? -1.651 12.43 -3.436 1 98.62 278 SER A CA 1
ATOM 2159 C C . SER A 1 278 ? -0.803 12.625 -4.688 1 98.62 278 SER A C 1
ATOM 2161 O O . SER A 1 278 ? 0.3 13.172 -4.617 1 98.62 278 SER A O 1
ATOM 2163 N N . ARG A 1 279 ? -1.314 12.18 -5.836 1 98.31 279 ARG A N 1
ATOM 2164 C CA . ARG A 1 279 ? -0.611 12.242 -7.109 1 98.31 279 ARG A CA 1
ATOM 2165 C C . ARG A 1 279 ? -0.572 13.68 -7.641 1 98.31 279 ARG A C 1
ATOM 2167 O O . ARG A 1 279 ? 0.5 14.203 -7.949 1 98.31 279 ARG A O 1
ATOM 2174 N N . GLU A 1 280 ? -1.687 14.375 -7.629 1 97.56 280 GLU A N 1
ATOM 2175 C CA . GLU A 1 280 ? -1.756 15.633 -8.367 1 97.56 280 GLU A CA 1
ATOM 2176 C C . GLU A 1 280 ? -1.701 16.828 -7.418 1 97.56 280 GLU A C 1
ATOM 2178 O O . GLU A 1 280 ? -1.324 17.922 -7.824 1 97.56 280 GLU A O 1
ATOM 2183 N N . GLY A 1 281 ? -2.143 16.641 -6.191 1 97.5 281 GLY A N 1
ATOM 2184 C CA . GLY A 1 281 ? -2.084 17.734 -5.234 1 97.5 281 GLY A CA 1
ATOM 2185 C C . GLY A 1 281 ? -2.969 18.906 -5.617 1 97.5 281 GLY A C 1
ATOM 2186 O O . GLY A 1 281 ? -3.963 18.734 -6.324 1 97.5 281 GLY A O 1
ATOM 2187 N N . LEU A 1 282 ? -2.631 20.047 -5.074 1 96.75 282 LEU A N 1
ATOM 2188 C CA . LEU A 1 282 ? -3.463 21.234 -5.195 1 96.75 282 LEU A CA 1
ATOM 2189 C C . LEU A 1 282 ? -3.385 21.812 -6.605 1 96.75 282 LEU A C 1
ATOM 2191 O O . LEU A 1 282 ? -4.297 22.516 -7.043 1 96.75 282 LEU A O 1
ATOM 2195 N N . SER A 1 283 ? -2.389 21.516 -7.32 1 95.62 283 SER A N 1
ATOM 2196 C CA . SER A 1 283 ? -2.193 22.078 -8.648 1 95.62 283 SER A CA 1
ATOM 2197 C C . SER A 1 283 ? -2.816 21.188 -9.727 1 95.62 283 SER A C 1
ATOM 2199 O O . SER A 1 283 ? -2.721 21.5 -10.914 1 95.62 283 SER A O 1
ATOM 2201 N N . GLY A 1 284 ? -3.365 20.125 -9.328 1 97 284 GLY A N 1
ATOM 2202 C CA . GLY A 1 284 ? -3.977 19.188 -10.266 1 97 284 GLY A CA 1
ATOM 2203 C C . GLY A 1 284 ? -5.473 19.047 -10.07 1 97 284 GLY A C 1
ATOM 2204 O O . GLY A 1 284 ? -6.18 20.047 -9.875 1 97 284 GLY A O 1
ATOM 2205 N N . ARG A 1 285 ? -5.926 17.844 -10.281 1 98.25 285 ARG A N 1
ATOM 2206 C CA . ARG A 1 285 ? -7.336 17.516 -10.109 1 98.25 285 ARG A CA 1
ATOM 2207 C C . ARG A 1 285 ? -7.551 16.641 -8.875 1 98.25 285 ARG A C 1
ATOM 2209 O O . ARG A 1 285 ? -6.652 15.906 -8.461 1 98.25 285 ARG A O 1
ATOM 2216 N N . CYS A 1 286 ? -8.672 16.797 -8.305 1 98.5 286 CYS A N 1
ATOM 2217 C CA . CYS A 1 286 ? -9.047 16.078 -7.09 1 98.5 286 CYS A CA 1
ATOM 2218 C C . CYS A 1 286 ? -10.492 15.602 -7.16 1 98.5 286 CYS A C 1
ATOM 2220 O O . CYS A 1 286 ? -11.367 16.328 -7.641 1 98.5 286 CYS A O 1
ATOM 2222 N N . PRO A 1 287 ? -10.75 14.328 -6.75 1 98.38 287 PRO A N 1
ATOM 2223 C CA . PRO A 1 287 ? -12.148 13.898 -6.676 1 98.38 287 PRO A CA 1
ATOM 2224 C C . PRO A 1 287 ? -12.984 14.758 -5.719 1 98.38 287 PRO A C 1
ATOM 2226 O O . PRO A 1 287 ? -12.555 15.016 -4.594 1 98.38 287 PRO A O 1
ATOM 2229 N N . HIS A 1 288 ? -14.133 15.172 -6.203 1 98.38 288 HIS A N 1
ATOM 2230 C CA . HIS A 1 288 ? -15.031 15.961 -5.367 1 98.38 288 HIS A CA 1
ATOM 2231 C C . HIS A 1 288 ? -15.688 15.094 -4.297 1 98.38 288 HIS A C 1
ATOM 2233 O O . HIS A 1 288 ? -16.172 14 -4.586 1 98.38 288 HIS A O 1
ATOM 2239 N N . PRO A 1 289 ? -15.805 15.555 -3.043 1 97.69 289 PRO A N 1
ATOM 2240 C CA . PRO A 1 289 ? -16.312 14.727 -1.947 1 97.69 289 PRO A CA 1
ATOM 2241 C C . PRO A 1 289 ? -17.766 14.297 -2.168 1 97.69 289 PRO A C 1
ATOM 2243 O O . PRO A 1 289 ? -18.172 13.234 -1.682 1 97.69 289 PRO A O 1
ATOM 2246 N N . ARG A 1 290 ? -18.547 14.992 -2.906 1 96.06 290 ARG A N 1
ATOM 2247 C CA . ARG A 1 290 ? -19.969 14.703 -3.059 1 96.06 290 ARG A CA 1
ATOM 2248 C C . ARG A 1 290 ? -20.203 13.781 -4.254 1 96.06 290 ARG A C 1
ATOM 2250 O O . ARG A 1 290 ? -21.094 12.922 -4.211 1 96.06 290 ARG A O 1
ATOM 2257 N N . THR A 1 291 ? -19.391 13.938 -5.312 1 95.44 291 THR A N 1
ATOM 2258 C CA . THR A 1 291 ? -19.734 13.242 -6.551 1 95.44 291 THR A CA 1
ATOM 2259 C C . THR A 1 291 ? -18.672 12.188 -6.879 1 95.44 291 THR A C 1
ATOM 2261 O O . THR A 1 291 ? -18.953 11.234 -7.613 1 95.44 291 THR A O 1
ATOM 2264 N N . GLY A 1 292 ? -17.469 12.406 -6.422 1 96.62 292 GLY A N 1
ATOM 2265 C CA . GLY A 1 292 ? -16.359 11.539 -6.789 1 96.62 292 GLY A CA 1
ATOM 2266 C C . GLY A 1 292 ? -15.734 11.898 -8.125 1 96.62 292 GLY A C 1
ATOM 2267 O O . GLY A 1 292 ? -14.727 11.305 -8.516 1 96.62 292 GLY A O 1
ATOM 2268 N N . ASP A 1 293 ? -16.25 12.906 -8.75 1 97.25 293 ASP A N 1
ATOM 2269 C CA . ASP A 1 293 ? -15.719 13.328 -10.047 1 97.25 293 ASP A CA 1
ATOM 2270 C C . ASP A 1 293 ? -14.484 14.203 -9.867 1 97.25 293 ASP A C 1
ATOM 2272 O O . ASP A 1 293 ? -14.383 14.969 -8.906 1 97.25 293 ASP A O 1
ATOM 2276 N N . LEU A 1 294 ? -13.656 14.109 -10.836 1 98.5 294 LEU A N 1
ATOM 2277 C CA . LEU A 1 294 ? -12.461 14.953 -10.812 1 98.5 294 LEU A CA 1
ATOM 2278 C C . LEU A 1 294 ? -12.812 16.391 -11.156 1 98.5 294 LEU A C 1
ATOM 2280 O O . LEU A 1 294 ? -13.617 16.641 -12.055 1 98.5 294 LEU A O 1
ATOM 2284 N N . ALA A 1 295 ? -12.297 17.266 -10.445 1 98.62 295 ALA A N 1
ATOM 2285 C CA . ALA A 1 295 ? -12.352 18.719 -10.664 1 98.62 295 ALA A CA 1
ATOM 2286 C C . ALA A 1 295 ? -11.039 19.375 -10.258 1 98.62 295 ALA A C 1
ATOM 2288 O O . ALA A 1 295 ? -10.203 18.766 -9.586 1 98.62 295 ALA A O 1
ATOM 2289 N N . PRO A 1 296 ? -10.812 20.594 -10.758 1 98.31 296 PRO A N 1
ATOM 2290 C CA . PRO A 1 296 ? -9.609 21.266 -10.25 1 98.31 296 PRO A CA 1
ATOM 2291 C C . PRO A 1 296 ? -9.539 21.281 -8.727 1 98.31 296 PRO A C 1
ATOM 2293 O O . PRO A 1 296 ? -10.523 21.625 -8.062 1 98.31 296 PRO A O 1
ATOM 2296 N N . ALA A 1 297 ? -8.445 20.875 -8.172 1 98.31 297 ALA A N 1
ATOM 2297 C CA . ALA A 1 297 ? -8.305 20.703 -6.73 1 98.31 297 ALA A CA 1
ATOM 2298 C C . ALA A 1 297 ? -8.602 22 -5.984 1 98.31 297 ALA A C 1
ATOM 2300 O O . ALA A 1 297 ? -9.141 21.984 -4.875 1 98.31 297 ALA A O 1
ATOM 2301 N N . THR A 1 298 ? -8.242 23.156 -6.609 1 97.88 298 THR A N 1
ATOM 2302 C CA . THR A 1 298 ? -8.508 24.438 -5.98 1 97.88 298 THR A CA 1
ATOM 2303 C C . THR A 1 298 ? -10.008 24.672 -5.844 1 97.88 298 THR A C 1
ATOM 2305 O O . THR A 1 298 ? -10.469 25.203 -4.824 1 97.88 298 THR A O 1
ATOM 2308 N N . GLU A 1 299 ? -10.75 24.234 -6.805 1 98 299 GLU A N 1
ATOM 2309 C CA . GLU A 1 299 ? -12.203 24.359 -6.734 1 98 299 GLU A CA 1
ATOM 2310 C C . GLU A 1 299 ? -12.789 23.391 -5.695 1 98 299 GLU A C 1
ATOM 2312 O O . GLU A 1 299 ? -13.727 23.734 -4.98 1 98 299 GLU A O 1
ATOM 2317 N N . VAL A 1 300 ? -12.266 22.203 -5.648 1 98.44 300 VAL A N 1
ATOM 2318 C CA . VAL A 1 300 ? -12.703 21.219 -4.656 1 98.44 300 VAL A CA 1
ATOM 2319 C C . VAL A 1 300 ? -12.438 21.75 -3.252 1 98.44 300 VAL A C 1
ATOM 2321 O O . VAL A 1 300 ? -13.297 21.656 -2.369 1 98.44 300 VAL A O 1
ATOM 2324 N N . LEU A 1 301 ? -11.266 22.328 -3.055 1 97.62 301 LEU A N 1
ATOM 2325 C CA . LEU A 1 301 ? -10.93 22.906 -1.76 1 97.62 301 LEU A CA 1
ATOM 2326 C C . LEU A 1 301 ? -11.898 24.031 -1.392 1 97.62 301 LEU A C 1
ATOM 2328 O O . LEU A 1 301 ? -12.336 24.109 -0.244 1 97.62 301 LEU A O 1
ATOM 2332 N N . ASP A 1 302 ? -12.227 24.844 -2.393 1 97.44 302 ASP A N 1
ATOM 2333 C CA . ASP A 1 302 ? -13.211 25.891 -2.166 1 97.44 302 ASP A CA 1
ATOM 2334 C C . ASP A 1 302 ? -14.539 25.312 -1.686 1 97.44 302 ASP A C 1
ATOM 2336 O O . ASP A 1 302 ? -15.172 25.859 -0.782 1 97.44 302 ASP A O 1
ATOM 2340 N N . ASP A 1 303 ? -14.914 24.219 -2.27 1 98 303 ASP A N 1
ATOM 2341 C CA . ASP A 1 303 ? -16.172 23.594 -1.904 1 98 303 ASP A CA 1
ATOM 2342 C C . ASP A 1 303 ? -16.109 22.984 -0.504 1 98 303 ASP A C 1
ATOM 2344 O O . ASP A 1 303 ? -17.109 22.969 0.22 1 98 303 ASP A O 1
ATOM 2348 N N . VAL A 1 304 ? -14.969 22.516 -0.097 1 97.94 304 VAL A N 1
ATOM 2349 C CA . VAL A 1 304 ? -14.789 22.016 1.261 1 97.94 304 VAL A CA 1
ATOM 2350 C C . VAL A 1 304 ? -14.922 23.156 2.26 1 97.94 304 VAL A C 1
ATOM 2352 O O . VAL A 1 304 ? -15.594 23.016 3.287 1 97.94 304 VAL A O 1
ATOM 2355 N N . VAL A 1 305 ? -14.281 24.281 1.945 1 98.06 305 VAL A N 1
ATOM 2356 C CA . VAL A 1 305 ? -14.383 25.469 2.805 1 98.06 305 VAL A CA 1
ATOM 2357 C C . VAL A 1 305 ? -15.836 25.922 2.883 1 98.06 305 VAL A C 1
ATOM 2359 O O . VAL A 1 305 ? -16.328 26.266 3.963 1 98.06 305 VAL A O 1
ATOM 2362 N N . ALA A 1 306 ? -16.5 25.859 1.748 1 98 306 ALA A N 1
ATOM 2363 C CA . ALA A 1 306 ? -17.906 26.25 1.712 1 98 306 ALA A CA 1
ATOM 2364 C C . ALA A 1 306 ? -18.766 25.297 2.562 1 98 306 ALA A C 1
ATOM 2366 O O . ALA A 1 306 ? -19.672 25.734 3.266 1 98 306 ALA A O 1
ATOM 2367 N N . PHE A 1 307 ? -18.516 24.078 2.494 1 97.81 307 PHE A N 1
ATOM 2368 C CA . PHE A 1 307 ? -19.203 23.078 3.297 1 97.81 307 PHE A CA 1
ATOM 2369 C C . PHE A 1 307 ? -19.078 23.391 4.781 1 97.81 307 PHE A C 1
ATOM 2371 O O . PHE A 1 307 ? -20.047 23.266 5.539 1 97.81 307 PHE A O 1
ATOM 2378 N N . ALA A 1 308 ? -17.859 23.844 5.195 1 97.94 308 ALA A N 1
ATOM 2379 C CA . ALA A 1 308 ? -17.578 24.078 6.605 1 97.94 308 ALA A CA 1
ATOM 2380 C C . ALA A 1 308 ? -17.812 25.531 6.988 1 97.94 308 ALA A C 1
ATOM 2382 O O . ALA A 1 308 ? -17.484 25.953 8.102 1 97.94 308 ALA A O 1
ATOM 2383 N N . ALA A 1 309 ? -18.375 26.359 6.18 1 97.69 309 ALA A N 1
ATOM 2384 C CA . ALA A 1 309 ? -18.406 27.812 6.305 1 97.69 309 ALA A CA 1
ATOM 2385 C C . ALA A 1 309 ? -19.078 28.234 7.613 1 97.69 309 ALA A C 1
ATOM 2387 O O . ALA A 1 309 ? -18.578 29.125 8.312 1 97.69 309 ALA A O 1
ATOM 2388 N N . GLY A 1 310 ? -20.234 27.656 7.934 1 97.44 310 GLY A N 1
ATOM 2389 C CA . GLY A 1 310 ? -20.922 28 9.164 1 97.44 310 GLY A CA 1
ATOM 2390 C C . GLY A 1 310 ? -20.078 27.766 10.406 1 97.44 310 GLY A C 1
ATOM 2391 O O . GLY A 1 310 ? -19.953 28.656 11.258 1 97.44 310 GLY A O 1
ATOM 2392 N N . ALA A 1 311 ? -19.469 26.625 10.469 1 97.69 311 ALA A N 1
ATOM 2393 C CA . ALA A 1 311 ? -18.625 26.266 11.609 1 97.69 311 ALA A CA 1
ATOM 2394 C C . ALA A 1 311 ? -17.375 27.156 11.648 1 97.69 311 ALA A C 1
ATOM 2396 O O . ALA A 1 311 ? -16.922 27.547 12.727 1 97.69 311 ALA A O 1
ATOM 2397 N N . LEU A 1 312 ? -16.812 27.469 10.5 1 97.88 312 LEU A N 1
ATOM 2398 C CA . LEU A 1 312 ? -15.617 28.312 10.43 1 97.88 312 LEU A CA 1
ATOM 2399 C C . LEU A 1 312 ? -15.914 29.703 10.969 1 97.88 312 LEU A C 1
ATOM 2401 O O . LEU A 1 312 ? -15.086 30.297 11.672 1 97.88 312 LEU A O 1
ATOM 2405 N N . LYS A 1 313 ? -17.047 30.219 10.656 1 97.31 313 LYS A N 1
ATOM 2406 C CA . LYS A 1 313 ? -17.453 31.531 11.164 1 97.31 313 LYS A CA 1
ATOM 2407 C C . LYS A 1 313 ? -17.656 31.484 12.68 1 97.31 313 LYS A C 1
ATOM 2409 O O . LYS A 1 313 ? -17.172 32.375 13.398 1 97.31 313 LYS A O 1
ATOM 2414 N N . GLU A 1 314 ? -18.297 30.469 13.109 1 96.19 314 GLU A N 1
ATOM 2415 C CA . GLU A 1 314 ? -18.562 30.328 14.531 1 96.19 314 GLU A CA 1
ATOM 2416 C C . GLU A 1 314 ? -17.266 30.188 15.32 1 96.19 314 GLU A C 1
ATOM 2418 O O . GLU A 1 314 ? -17.141 30.734 16.422 1 96.19 314 GLU A O 1
ATOM 2423 N N . ASN A 1 315 ? -16.297 29.547 14.734 1 95.81 315 ASN A N 1
ATOM 2424 C CA . ASN A 1 315 ? -15.008 29.312 15.391 1 95.81 315 ASN A CA 1
ATOM 2425 C C . ASN A 1 315 ? -14.078 30.516 15.242 1 95.81 315 ASN A C 1
ATOM 2427 O O . ASN A 1 315 ? -13.023 30.562 15.875 1 95.81 315 ASN A O 1
ATOM 2431 N N . GLY A 1 316 ? -14.406 31.438 14.352 1 96.75 316 GLY A N 1
ATOM 2432 C CA . GLY A 1 316 ? -13.539 32.562 14.07 1 96.75 316 GLY A CA 1
ATOM 2433 C C . GLY A 1 316 ? -12.414 32.219 13.117 1 96.75 316 GLY A C 1
ATOM 2434 O O . GLY A 1 316 ? -11.383 32.906 13.086 1 96.75 316 GLY A O 1
ATOM 2435 N N . ASP A 1 317 ? -12.617 31.172 12.336 1 97.62 317 ASP A N 1
ATOM 2436 C CA . ASP A 1 317 ? -11.539 30.688 11.492 1 97.62 317 ASP A CA 1
ATOM 2437 C C . ASP A 1 317 ? -11.75 31.094 10.031 1 97.62 317 ASP A C 1
ATOM 2439 O O . ASP A 1 317 ? -10.875 30.875 9.188 1 97.62 317 ASP A O 1
ATOM 2443 N N . HIS A 1 318 ? -12.859 31.672 9.68 1 97.5 318 HIS A N 1
ATOM 2444 C CA . HIS A 1 318 ? -13.281 31.859 8.297 1 97.5 318 HIS A CA 1
ATOM 2445 C C . HIS A 1 318 ? -12.258 32.688 7.516 1 97.5 318 HIS A C 1
ATOM 2447 O O . HIS A 1 318 ? -11.812 32.281 6.441 1 97.5 318 HIS A O 1
ATOM 2453 N N . ASP A 1 319 ? -11.82 33.875 7.98 1 97.31 319 ASP A N 1
ATOM 2454 C CA . ASP A 1 319 ? -10.891 34.75 7.277 1 97.31 319 ASP A CA 1
ATOM 2455 C C . ASP A 1 319 ? -9.508 34.094 7.176 1 97.31 319 ASP A C 1
ATOM 2457 O O . ASP A 1 319 ? -8.828 34.25 6.152 1 97.31 319 ASP A O 1
ATOM 2461 N N . PHE A 1 320 ? -9.141 33.469 8.219 1 98.06 320 PHE A N 1
ATOM 2462 C CA . PHE A 1 320 ? -7.867 32.781 8.242 1 98.06 320 PHE A CA 1
ATOM 2463 C C . PHE A 1 320 ? -7.801 31.734 7.117 1 98.06 320 PHE A C 1
ATOM 2465 O O . PHE A 1 320 ? -6.805 31.656 6.395 1 98.06 320 PHE A O 1
ATOM 2472 N N . LEU A 1 321 ? -8.898 30.953 6.945 1 98.06 321 LEU A N 1
ATOM 2473 C CA . LEU A 1 321 ? -8.953 29.922 5.906 1 98.06 321 LEU A CA 1
ATOM 2474 C C . LEU A 1 321 ? -9.031 30.547 4.52 1 98.06 321 LEU A C 1
ATOM 2476 O O . LEU A 1 321 ? -8.344 30.109 3.594 1 98.06 321 LEU A O 1
ATOM 2480 N N . ARG A 1 322 ? -9.828 31.547 4.383 1 96.81 322 ARG A N 1
ATOM 2481 C CA . ARG A 1 322 ? -9.953 32.219 3.096 1 96.81 322 ARG A CA 1
ATOM 2482 C C . ARG A 1 322 ? -8.602 32.75 2.623 1 96.81 322 ARG A C 1
ATOM 2484 O O . ARG A 1 322 ? -8.172 32.469 1.502 1 96.81 322 ARG A O 1
ATOM 2491 N N . ASP A 1 323 ? -7.93 33.438 3.486 1 97.31 323 ASP A N 1
ATOM 2492 C CA . ASP A 1 323 ? -6.645 34.031 3.133 1 97.31 323 ASP A CA 1
ATOM 2493 C C . ASP A 1 323 ? -5.582 32.969 2.928 1 97.31 323 ASP A C 1
ATOM 2495 O O . ASP A 1 323 ? -4.762 33.062 2.012 1 97.31 323 ASP A O 1
ATOM 2499 N N . GLY A 1 324 ? -5.605 32 3.842 1 97.44 324 GLY A N 1
ATOM 2500 C CA . GLY A 1 324 ? -4.645 30.922 3.73 1 97.44 324 GLY A CA 1
ATOM 2501 C C . GLY A 1 324 ? -4.797 30.109 2.453 1 97.44 324 GLY A C 1
ATOM 2502 O O . GLY A 1 324 ? -3.805 29.781 1.797 1 97.44 324 GLY A O 1
ATOM 2503 N N . CYS A 1 325 ? -6.035 29.781 2.08 1 96.69 325 CYS A N 1
ATOM 2504 C CA . CYS A 1 325 ? -6.293 29.047 0.848 1 96.69 325 CYS A CA 1
ATOM 2505 C C . CYS A 1 325 ? -5.879 29.859 -0.371 1 96.69 325 CYS A C 1
ATOM 2507 O O . CYS A 1 325 ? -5.316 29.328 -1.324 1 96.69 325 CYS A O 1
ATOM 2509 N N . ALA A 1 326 ? -6.133 31.141 -0.325 1 96.5 326 ALA A N 1
ATOM 2510 C CA . ALA A 1 326 ? -5.723 32 -1.422 1 96.5 326 ALA A CA 1
ATOM 2511 C C . ALA A 1 326 ? -4.207 32 -1.591 1 96.5 326 ALA A C 1
ATOM 2513 O O . ALA A 1 326 ? -3.699 31.953 -2.715 1 96.5 326 ALA A O 1
ATOM 2514 N N . ARG A 1 327 ? -3.51 32.062 -0.526 1 96.31 327 ARG A N 1
ATOM 2515 C CA . ARG A 1 327 ? -2.053 32.031 -0.568 1 96.31 327 ARG A CA 1
ATOM 2516 C C . ARG A 1 327 ? -1.547 30.703 -1.137 1 96.31 327 ARG A C 1
ATOM 2518 O O . ARG A 1 327 ? -0.58 30.688 -1.9 1 96.31 327 ARG A O 1
ATOM 2525 N N . LEU A 1 328 ? -2.154 29.641 -0.739 1 95.56 328 LEU A N 1
ATOM 2526 C CA . LEU A 1 328 ? -1.783 28.328 -1.25 1 95.56 328 LEU A CA 1
ATOM 2527 C C . LEU A 1 328 ? -2 28.25 -2.758 1 95.56 328 LEU A C 1
ATOM 2529 O O . LEU A 1 328 ? -1.159 27.719 -3.482 1 95.56 328 LEU A O 1
ATOM 2533 N N . VAL A 1 329 ? -3.143 28.734 -3.143 1 94.88 329 VAL A N 1
ATOM 2534 C CA . VAL A 1 329 ? -3.49 28.672 -4.559 1 94.88 329 VAL A CA 1
ATOM 2535 C C . VAL A 1 329 ? -2.516 29.516 -5.367 1 94.88 329 VAL A C 1
ATOM 2537 O O . VAL A 1 329 ? -2.057 29.109 -6.434 1 94.88 329 VAL A O 1
ATOM 2540 N N . GLU A 1 330 ? -2.137 30.656 -4.871 1 95.19 330 GLU A N 1
ATOM 2541 C CA . GLU A 1 330 ? -1.26 31.578 -5.582 1 95.19 330 GLU A CA 1
ATOM 2542 C C . GLU A 1 330 ? 0.189 31.109 -5.551 1 95.19 330 GLU A C 1
ATOM 2544 O O . GLU A 1 330 ? 0.881 31.141 -6.57 1 95.19 330 GLU A O 1
ATOM 2549 N N . GLY A 1 331 ? 0.581 30.672 -4.395 1 94.69 331 GLY A N 1
ATOM 2550 C CA . GLY A 1 331 ? 1.985 30.359 -4.195 1 94.69 331 GLY A CA 1
ATOM 2551 C C . GLY A 1 331 ? 2.295 28.891 -4.371 1 94.69 331 GLY A C 1
ATOM 2552 O O . GLY A 1 331 ? 3.461 28.5 -4.473 1 94.69 331 GLY A O 1
ATOM 2553 N N . GLY A 1 332 ? 1.273 28.047 -4.41 1 94.94 332 GLY A N 1
ATOM 2554 C CA . GLY A 1 332 ? 1.466 26.609 -4.461 1 94.94 332 GLY A CA 1
ATOM 2555 C C . GLY A 1 332 ? 1.675 25.984 -3.096 1 94.94 332 GLY A C 1
ATOM 2556 O O . GLY A 1 332 ? 2.152 26.641 -2.172 1 94.94 332 GLY A O 1
ATOM 2557 N N . CYS A 1 333 ? 1.31 24.734 -2.996 1 95.62 333 CYS A N 1
ATOM 2558 C CA . CYS A 1 333 ? 1.575 24.031 -1.752 1 95.62 333 CYS A CA 1
ATOM 2559 C C . CYS A 1 333 ? 3.045 23.641 -1.651 1 95.62 333 CYS A C 1
ATOM 2561 O O . CYS A 1 333 ? 3.844 23.984 -2.523 1 95.62 333 CYS A O 1
ATOM 2563 N N . GLY A 1 334 ? 3.424 22.938 -0.544 1 98.06 334 GLY A N 1
ATOM 2564 C CA . GLY A 1 334 ? 4.805 22.531 -0.333 1 98.06 334 GLY A CA 1
ATOM 2565 C C . GLY A 1 334 ? 5.375 21.75 -1.491 1 98.06 334 GLY A C 1
ATOM 2566 O O . GLY A 1 334 ? 6.512 21.984 -1.914 1 98.06 334 GLY A O 1
ATOM 2567 N N . ALA A 1 335 ? 4.637 20.859 -2.043 1 98.62 335 ALA A N 1
ATOM 2568 C CA . ALA A 1 335 ? 5.078 20.016 -3.154 1 98.62 335 ALA A CA 1
ATOM 2569 C C . ALA A 1 335 ? 5.352 20.859 -4.398 1 98.62 335 ALA A C 1
ATOM 2571 O O . ALA A 1 335 ? 6.332 20.625 -5.109 1 98.62 335 ALA A O 1
ATOM 2572 N N . ASP A 1 336 ? 4.492 21.812 -4.676 1 98.19 336 ASP A N 1
ATOM 2573 C CA . ASP A 1 336 ? 4.676 22.688 -5.824 1 98.19 336 ASP A CA 1
ATOM 2574 C C . ASP A 1 336 ? 5.977 23.484 -5.703 1 98.19 336 ASP A C 1
ATOM 2576 O O . ASP A 1 336 ? 6.734 23.594 -6.672 1 98.19 336 ASP A O 1
ATOM 2580 N N . ARG A 1 337 ? 6.195 24 -4.559 1 98.56 337 ARG A N 1
ATOM 2581 C CA . ARG A 1 337 ? 7.402 24.797 -4.328 1 98.56 337 ARG A CA 1
ATOM 2582 C C . ARG A 1 337 ? 8.648 23.922 -4.41 1 98.56 337 ARG A C 1
ATOM 2584 O O . ARG A 1 337 ? 9.68 24.359 -4.934 1 98.56 337 ARG A O 1
ATOM 2591 N N . GLN A 1 338 ? 8.602 22.719 -3.896 1 98.75 338 GLN A N 1
ATOM 2592 C CA . GLN A 1 338 ? 9.695 21.766 -4.043 1 98.75 338 GLN A CA 1
ATOM 2593 C C . GLN A 1 338 ? 10.023 21.531 -5.512 1 98.75 338 GLN A C 1
ATOM 2595 O O . GLN A 1 338 ? 11.195 21.594 -5.91 1 98.75 338 GLN A O 1
ATOM 2600 N N . ARG A 1 339 ? 9.031 21.281 -6.273 1 98.12 339 ARG A N 1
ATOM 2601 C CA . ARG A 1 339 ? 9.219 20.953 -7.684 1 98.12 339 ARG A CA 1
ATOM 2602 C C . ARG A 1 339 ? 9.828 22.141 -8.438 1 98.12 339 ARG A C 1
ATOM 2604 O O . ARG A 1 339 ? 10.719 21.953 -9.266 1 98.12 339 ARG A O 1
ATOM 2611 N N . ALA A 1 340 ? 9.289 23.312 -8.172 1 98.12 340 ALA A N 1
ATOM 2612 C CA . ALA A 1 340 ? 9.828 24.5 -8.82 1 98.12 340 ALA A CA 1
ATOM 2613 C C . ALA A 1 340 ? 11.305 24.688 -8.492 1 98.12 340 ALA A C 1
ATOM 2615 O O . ALA A 1 340 ? 12.117 24.953 -9.375 1 98.12 340 ALA A O 1
ATOM 2616 N N . ARG A 1 341 ? 11.617 24.531 -7.211 1 98.5 341 ARG A N 1
ATOM 2617 C CA . ARG A 1 341 ? 13 24.688 -6.781 1 98.5 341 ARG A CA 1
ATOM 2618 C C . ARG A 1 341 ? 13.891 23.609 -7.387 1 98.5 341 ARG A C 1
ATOM 2620 O O . ARG A 1 341 ? 14.992 23.906 -7.863 1 98.5 341 ARG A O 1
ATOM 2627 N N . PHE A 1 342 ? 13.469 22.391 -7.395 1 98.56 342 PHE A N 1
ATOM 2628 C CA . PHE A 1 342 ? 14.219 21.25 -7.93 1 98.56 342 PHE A CA 1
ATOM 2629 C C . PHE A 1 342 ? 14.461 21.422 -9.422 1 98.56 342 PHE A C 1
ATOM 2631 O O . PHE A 1 342 ? 15.531 21.078 -9.93 1 98.56 342 PHE A O 1
ATOM 2638 N N . ALA A 1 343 ? 13.523 21.906 -10.141 1 97.75 343 ALA A N 1
ATOM 2639 C CA . ALA A 1 343 ? 13.562 22.016 -11.594 1 97.75 343 ALA A CA 1
ATOM 2640 C C . ALA A 1 343 ? 14.664 22.984 -12.039 1 97.75 343 ALA A C 1
ATOM 2642 O O . ALA A 1 343 ? 15.133 22.906 -13.18 1 97.75 343 ALA A O 1
ATOM 2643 N N . GLU A 1 344 ? 15.07 23.859 -11.18 1 98.12 344 GLU A N 1
ATOM 2644 C CA . GLU A 1 344 ? 16.078 24.844 -11.539 1 98.12 344 GLU A CA 1
ATOM 2645 C C . GLU A 1 344 ? 17.422 24.188 -11.82 1 98.12 344 GLU A C 1
ATOM 2647 O O . GLU A 1 344 ? 18.109 24.547 -12.781 1 98.12 344 GLU A O 1
ATOM 2652 N N . ARG A 1 345 ? 17.844 23.188 -10.977 1 97.88 345 ARG A N 1
ATOM 2653 C CA . ARG A 1 345 ? 19.172 22.594 -11.117 1 97.88 345 ARG A CA 1
ATOM 2654 C C . ARG A 1 345 ? 19.125 21.078 -10.969 1 97.88 345 ARG A C 1
ATOM 2656 O O . ARG A 1 345 ? 20.141 20.406 -11.102 1 97.88 345 ARG A O 1
ATOM 2663 N N . LYS A 1 346 ? 17.969 20.594 -10.648 1 96.88 346 LYS A N 1
ATOM 2664 C CA . LYS A 1 346 ? 17.797 19.156 -10.438 1 96.88 346 LYS A CA 1
ATOM 2665 C C . LYS A 1 346 ? 18.672 18.656 -9.305 1 96.88 346 LYS A C 1
ATOM 2667 O O . LYS A 1 346 ? 19.328 17.609 -9.43 1 96.88 346 LYS A O 1
ATOM 2672 N N . ARG A 1 347 ? 18.75 19.484 -8.258 1 96.81 347 ARG A N 1
ATOM 2673 C CA . ARG A 1 347 ? 19.484 19.125 -7.051 1 96.81 347 ARG A CA 1
ATOM 2674 C C . ARG A 1 347 ? 18.578 19.078 -5.832 1 96.81 347 ARG A C 1
ATOM 2676 O O . ARG A 1 347 ? 18.031 20.109 -5.422 1 96.81 347 ARG A O 1
ATOM 2683 N N . ALA A 1 348 ? 18.484 17.938 -5.242 1 97.69 348 ALA A N 1
ATOM 2684 C CA . ALA A 1 348 ? 17.594 17.766 -4.09 1 97.69 348 ALA A CA 1
ATOM 2685 C C . ALA A 1 348 ? 18.078 18.625 -2.91 1 97.69 348 ALA A C 1
ATOM 2687 O O . ALA A 1 348 ? 17.266 19 -2.057 1 97.69 348 ALA A O 1
ATOM 2688 N N . GLU A 1 349 ? 19.328 18.953 -2.838 1 97.56 349 GLU A N 1
ATOM 2689 C CA . GLU A 1 349 ? 19.875 19.828 -1.806 1 97.56 349 GLU A CA 1
ATOM 2690 C C . GLU A 1 349 ? 19.188 21.188 -1.812 1 97.56 349 GLU A C 1
ATOM 2692 O O . GLU A 1 349 ? 19.016 21.797 -0.76 1 97.56 349 GLU A O 1
ATOM 2697 N N . ASP A 1 350 ? 18.781 21.594 -2.977 1 98.31 350 ASP A N 1
ATOM 2698 C CA . ASP A 1 350 ? 18.094 22.891 -3.086 1 98.31 350 ASP A CA 1
ATOM 2699 C C . ASP A 1 350 ? 16.734 22.844 -2.408 1 98.31 350 ASP A C 1
ATOM 2701 O O . ASP A 1 350 ? 16.25 23.859 -1.886 1 98.31 350 ASP A O 1
ATOM 2705 N N . VAL A 1 351 ? 16.109 21.688 -2.459 1 98.62 351 VAL A N 1
ATOM 2706 C CA . VAL A 1 351 ? 14.828 21.5 -1.782 1 98.62 351 VAL A CA 1
ATOM 2707 C C . VAL A 1 351 ? 15.039 21.516 -0.269 1 98.62 351 VAL A C 1
ATOM 2709 O O . VAL A 1 351 ? 14.227 22.094 0.469 1 98.62 351 VAL A O 1
ATOM 2712 N N . VAL A 1 352 ? 16.109 20.906 0.191 1 98.25 352 VAL A N 1
ATOM 2713 C CA . VAL A 1 352 ? 16.469 20.953 1.608 1 98.25 352 VAL A CA 1
ATOM 2714 C C . VAL A 1 352 ? 16.641 22.406 2.045 1 98.25 352 VAL A C 1
ATOM 2716 O O . VAL A 1 352 ? 16.062 22.828 3.053 1 98.25 352 VAL A O 1
ATOM 2719 N N . ASP A 1 353 ? 17.359 23.188 1.266 1 97.75 353 ASP A N 1
ATOM 2720 C CA . ASP A 1 353 ? 17.609 24.594 1.58 1 97.75 353 ASP A CA 1
ATOM 2721 C C . ASP A 1 353 ? 16.297 25.391 1.594 1 97.75 353 ASP A C 1
ATOM 2723 O O . ASP A 1 353 ? 16.141 26.328 2.389 1 97.75 353 ASP A O 1
ATOM 2727 N N . LEU A 1 354 ? 15.461 25 0.724 1 97.94 354 LEU A N 1
ATOM 2728 C CA . LEU A 1 354 ? 14.172 25.688 0.606 1 97.94 354 LEU A CA 1
ATOM 2729 C C . LEU A 1 354 ? 13.344 25.5 1.872 1 97.94 354 LEU A C 1
ATOM 2731 O O . LEU A 1 354 ? 12.727 26.453 2.355 1 97.94 354 LEU A O 1
ATOM 2735 N N . LEU A 1 355 ? 13.344 24.25 2.449 1 98 355 LEU A N 1
ATOM 2736 C CA . LEU A 1 355 ? 12.352 23.891 3.455 1 98 355 LEU A CA 1
ATOM 2737 C C . LEU A 1 355 ? 12.945 23.984 4.859 1 98 355 LEU A C 1
ATOM 2739 O O . LEU A 1 355 ? 12.203 24.078 5.84 1 98 355 LEU A O 1
ATOM 2743 N N . ALA A 1 356 ? 14.258 23.922 4.949 1 97.25 356 ALA A N 1
ATOM 2744 C CA . ALA A 1 356 ? 14.883 23.891 6.27 1 97.25 356 ALA A CA 1
ATOM 2745 C C . ALA A 1 356 ? 14.453 25.094 7.105 1 97.25 356 ALA A C 1
ATOM 2747 O O . ALA A 1 356 ? 14.43 26.219 6.609 1 97.25 356 ALA A O 1
ATOM 2748 N N . VAL A 1 357 ? 14.102 24.766 8.375 1 93.56 357 VAL A N 1
ATOM 2749 C CA . VAL A 1 357 ? 13.68 25.812 9.297 1 93.56 357 VAL A CA 1
ATOM 2750 C C . VAL A 1 357 ? 14.898 26.609 9.766 1 93.56 357 VAL A C 1
ATOM 2752 O O . VAL A 1 357 ? 15.898 26.031 10.18 1 93.56 357 VAL A O 1
ATOM 2755 N N . ARG A 1 358 ? 14.852 27.922 9.578 1 85.75 358 ARG A N 1
ATOM 2756 C CA . ARG A 1 358 ? 15.953 28.781 10.016 1 85.75 358 ARG A CA 1
ATOM 2757 C C . ARG A 1 358 ? 15.961 28.938 11.531 1 85.75 358 ARG A C 1
ATOM 2759 O O . ARG A 1 358 ? 14.914 29.156 12.148 1 85.75 358 ARG A O 1
ATOM 2766 N N . ALA A 1 359 ? 17.109 28.609 12.016 1 78.25 359 ALA A N 1
ATOM 2767 C CA . ALA A 1 359 ? 17.281 28.75 13.461 1 78.25 359 ALA A CA 1
ATOM 2768 C C . ALA A 1 359 ? 17.422 30.219 13.852 1 78.25 359 ALA A C 1
ATOM 2770 O O . ALA A 1 359 ? 18.094 30.984 13.164 1 78.25 359 ALA A O 1
ATOM 2771 N N . GLY A 1 360 ? 16.453 31.125 13.984 1 62.97 360 GLY A N 1
ATOM 2772 C CA . GLY A 1 360 ? 16.656 32.5 14.422 1 62.97 360 GLY A CA 1
ATOM 2773 C C . GLY A 1 360 ? 17.953 32.688 15.172 1 62.97 360 GLY A C 1
ATOM 2774 O O . GLY A 1 360 ? 18.547 31.734 15.656 1 62.97 360 GLY A O 1
ATOM 2775 N N . MET B 1 1 ? -13.695 -36.969 -24.484 1 34.41 1 MET B N 1
ATOM 2776 C CA . MET B 1 1 ? -13.039 -35.844 -23.797 1 34.41 1 MET B CA 1
ATOM 2777 C C . MET B 1 1 ? -13.93 -35.312 -22.688 1 34.41 1 MET B C 1
ATOM 2779 O O . MET B 1 1 ? -15.078 -34.938 -22.938 1 34.41 1 MET B O 1
ATOM 2783 N N . LYS B 1 2 ? -13.906 -35.688 -21.469 1 41.91 2 LYS B N 1
ATOM 2784 C CA . LYS B 1 2 ? -14.805 -35.469 -20.328 1 41.91 2 LYS B CA 1
ATOM 2785 C C . LYS B 1 2 ? -15.133 -33.969 -20.188 1 41.91 2 LYS B C 1
ATOM 2787 O O . LYS B 1 2 ? -14.242 -33.156 -19.922 1 41.91 2 LYS B O 1
ATOM 2792 N N . ASP B 1 3 ? -15.93 -33.375 -20.766 1 51.97 3 ASP B N 1
ATOM 2793 C CA . ASP B 1 3 ? -16.594 -32.094 -21.016 1 51.97 3 ASP B CA 1
ATOM 2794 C C . ASP B 1 3 ? -16.672 -31.281 -19.734 1 51.97 3 ASP B C 1
ATOM 2796 O O . ASP B 1 3 ? -16.828 -30.047 -19.797 1 51.97 3 ASP B O 1
ATOM 2800 N N . ASP B 1 4 ? -16.406 -31.891 -18.484 1 66.44 4 ASP B N 1
ATOM 2801 C CA . ASP B 1 4 ? -16.781 -31.297 -17.203 1 66.44 4 ASP B CA 1
ATOM 2802 C C . ASP B 1 4 ? -15.547 -30.953 -16.375 1 66.44 4 ASP B C 1
ATOM 2804 O O . ASP B 1 4 ? -15.641 -30.719 -15.172 1 66.44 4 ASP B O 1
ATOM 2808 N N . VAL B 1 5 ? -14.422 -30.969 -17.047 1 80.88 5 VAL B N 1
ATOM 2809 C CA . VAL B 1 5 ? -13.203 -30.766 -16.25 1 80.88 5 VAL B CA 1
ATOM 2810 C C . VAL B 1 5 ? -12.906 -29.281 -16.156 1 80.88 5 VAL B C 1
ATOM 2812 O O . VAL B 1 5 ? -12.945 -28.547 -17.141 1 80.88 5 VAL B O 1
ATOM 2815 N N . LEU B 1 6 ? -12.555 -28.859 -15.016 1 95.19 6 LEU B N 1
ATOM 2816 C CA . LEU B 1 6 ? -12.188 -27.453 -14.789 1 95.19 6 LEU B CA 1
ATOM 2817 C C . LEU B 1 6 ? -10.797 -27.172 -15.352 1 95.19 6 LEU B C 1
ATOM 2819 O O . LEU B 1 6 ? -9.789 -27.594 -14.773 1 95.19 6 LEU B O 1
ATOM 2823 N N . THR B 1 7 ? -10.719 -26.531 -16.5 1 97.75 7 THR B N 1
ATOM 2824 C CA . THR B 1 7 ? -9.461 -26.266 -17.188 1 97.75 7 THR B CA 1
ATOM 2825 C C . THR B 1 7 ? -8.766 -25.047 -16.562 1 97.75 7 THR B C 1
ATOM 2827 O O . THR B 1 7 ? -9.391 -24.266 -15.859 1 97.75 7 THR B O 1
ATOM 2830 N N . PHE B 1 8 ? -7.414 -24.953 -16.812 1 98.25 8 PHE B N 1
ATOM 2831 C CA . PHE B 1 8 ? -6.652 -23.844 -16.266 1 98.25 8 PHE B CA 1
ATOM 2832 C C . PHE B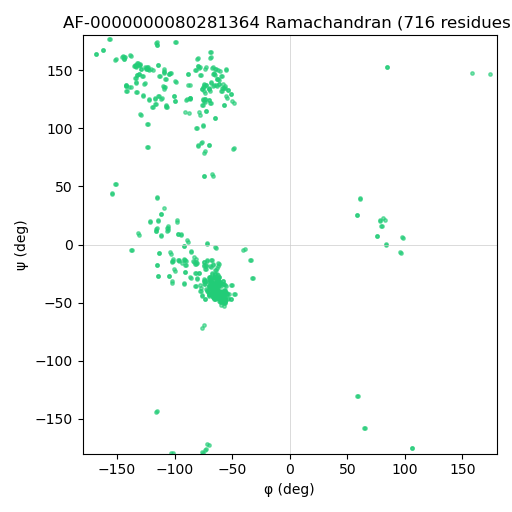 1 8 ? -5.457 -23.516 -17.156 1 98.25 8 PHE B C 1
ATOM 2834 O O . PHE B 1 8 ? -5.129 -24.266 -18.062 1 98.25 8 PHE B O 1
ATOM 2841 N N . GLY B 1 9 ? -4.941 -22.359 -17.062 1 98.25 9 GLY B N 1
ATOM 2842 C CA . GLY B 1 9 ? -3.729 -21.859 -17.672 1 98.25 9 GLY B CA 1
ATOM 2843 C C . GLY B 1 9 ? -2.848 -21.078 -16.719 1 98.25 9 GLY B C 1
ATOM 2844 O O . GLY B 1 9 ? -3.328 -20.562 -15.711 1 98.25 9 GLY B O 1
ATOM 2845 N N . ILE B 1 10 ? -1.53 -21.078 -17.047 1 98.44 10 ILE B N 1
ATOM 2846 C CA . ILE B 1 10 ? -0.57 -20.422 -16.172 1 98.44 10 ILE B CA 1
ATOM 2847 C C . ILE B 1 10 ? 0.279 -19.438 -16.984 1 98.44 10 ILE B C 1
ATOM 2849 O O . ILE B 1 10 ? 0.804 -19.797 -18.047 1 98.44 10 ILE B O 1
ATOM 2853 N N . GLU B 1 11 ? 0.361 -18.188 -16.516 1 96.88 11 GLU B N 1
ATOM 2854 C CA . GLU B 1 11 ? 1.241 -17.156 -17.047 1 96.88 11 GLU B CA 1
ATOM 2855 C C . GLU B 1 11 ? 2.387 -16.844 -16.078 1 96.88 11 GLU B C 1
ATOM 2857 O O . GLU B 1 11 ? 2.182 -16.766 -14.867 1 96.88 11 GLU B O 1
ATOM 2862 N N . GLU B 1 12 ? 3.588 -16.766 -16.641 1 97 12 GLU B N 1
ATOM 2863 C CA . GLU B 1 12 ? 4.746 -16.438 -15.812 1 97 12 GLU B CA 1
ATOM 2864 C C . GLU B 1 12 ? 5.504 -15.234 -16.375 1 97 12 GLU B C 1
ATOM 2866 O O . GLU B 1 12 ? 5.641 -15.086 -17.578 1 97 12 GLU B O 1
ATOM 2871 N N . GLU B 1 13 ? 5.91 -14.406 -15.461 1 94.69 13 GLU B N 1
ATOM 2872 C CA . GLU B 1 13 ? 6.793 -13.281 -15.773 1 94.69 13 GLU B CA 1
ATOM 2873 C C . GLU B 1 13 ? 8.203 -13.531 -15.234 1 94.69 13 GLU B C 1
ATOM 2875 O O . GLU B 1 13 ? 8.375 -14.109 -14.164 1 94.69 13 GLU B O 1
ATOM 2880 N N . PHE B 1 14 ? 9.234 -13.078 -16.047 1 95.38 14 PHE B N 1
ATOM 2881 C CA . PHE B 1 14 ? 10.625 -13.273 -15.664 1 95.38 14 PHE B CA 1
ATOM 2882 C C . PHE B 1 14 ? 11.422 -11.984 -15.82 1 95.38 14 PHE B C 1
ATOM 2884 O O . PHE B 1 14 ? 11.141 -11.188 -16.719 1 95.38 14 PHE B O 1
ATOM 2891 N N . PHE B 1 15 ? 12.375 -11.836 -14.914 1 93.75 15 PHE B N 1
ATOM 2892 C CA . PHE B 1 15 ? 13.391 -10.828 -15.219 1 93.75 15 PHE B CA 1
ATOM 2893 C C . PHE B 1 15 ? 14.383 -11.352 -16.25 1 93.75 15 PHE B C 1
ATOM 2895 O O . PHE B 1 15 ? 14.641 -12.562 -16.312 1 93.75 15 PHE B O 1
ATOM 2902 N N . VAL B 1 16 ? 14.859 -10.5 -17.078 1 91.69 16 VAL B N 1
ATOM 2903 C CA . VAL B 1 16 ? 16.016 -10.75 -17.938 1 91.69 16 VAL B CA 1
ATOM 2904 C C . VAL B 1 16 ? 17.219 -9.961 -17.422 1 91.69 16 VAL B C 1
ATOM 2906 O O . VAL B 1 16 ? 17.172 -8.727 -17.328 1 91.69 16 VAL B O 1
ATOM 2909 N N . VAL B 1 17 ? 18.297 -10.719 -17.062 1 93 17 VAL B N 1
ATOM 2910 C CA . VAL B 1 17 ? 19.438 -10.062 -16.422 1 93 17 VAL B CA 1
ATOM 2911 C C . VAL B 1 17 ? 20.719 -10.367 -17.203 1 93 17 VAL B C 1
ATOM 2913 O O . VAL B 1 17 ? 20.812 -11.391 -17.875 1 93 17 VAL B O 1
ATOM 2916 N N . GLY B 1 18 ? 21.641 -9.445 -17.109 1 91.31 18 GLY B N 1
ATOM 2917 C CA . GLY B 1 18 ? 22.953 -9.68 -17.688 1 91.31 18 GLY B CA 1
ATOM 2918 C C . GLY B 1 18 ? 23.781 -10.68 -16.906 1 91.31 18 GLY B C 1
ATOM 2919 O O . GLY B 1 18 ? 23.297 -11.258 -15.93 1 91.31 18 GLY B O 1
ATOM 2920 N N . ARG B 1 19 ? 25.016 -10.859 -17.359 1 90.5 19 ARG B N 1
ATOM 2921 C CA . ARG B 1 19 ? 25.953 -11.789 -16.719 1 90.5 19 ARG B CA 1
ATOM 2922 C C . ARG B 1 19 ? 26.25 -11.359 -15.281 1 90.5 19 ARG B C 1
ATOM 2924 O O . ARG B 1 19 ? 26.469 -12.203 -14.406 1 90.5 19 ARG B O 1
ATOM 2931 N N . ASP B 1 20 ? 26.172 -10.133 -15.125 1 92.19 20 ASP B N 1
ATOM 2932 C CA . ASP B 1 20 ? 26.5 -9.594 -13.805 1 92.19 20 ASP B CA 1
ATOM 2933 C C . ASP B 1 20 ? 25.281 -9.625 -12.883 1 92.19 20 ASP B C 1
ATOM 2935 O O . ASP B 1 20 ? 25.391 -9.281 -11.703 1 92.19 20 ASP B O 1
ATOM 2939 N N . GLY B 1 21 ? 24.141 -10 -13.422 1 94 21 GLY B N 1
ATOM 2940 C CA . GLY B 1 21 ? 22.953 -10.164 -12.586 1 94 21 GLY B CA 1
ATOM 2941 C C . GLY B 1 21 ? 22.062 -8.938 -12.578 1 94 21 GLY B C 1
ATOM 2942 O O . GLY B 1 21 ? 20.953 -8.977 -12.023 1 94 21 GLY B O 1
ATOM 2943 N N . HIS B 1 22 ? 22.531 -7.859 -13.195 1 92.88 22 HIS B N 1
ATOM 2944 C CA . HIS B 1 22 ? 21.719 -6.648 -13.281 1 92.88 22 HIS B CA 1
ATOM 2945 C C . HIS B 1 22 ? 20.688 -6.754 -14.391 1 92.88 22 HIS B C 1
ATOM 2947 O O . HIS B 1 22 ? 20.891 -7.469 -15.367 1 92.88 22 HIS B O 1
ATOM 2953 N N . LEU B 1 23 ? 19.609 -6 -14.18 1 89.75 23 LEU B N 1
ATOM 2954 C CA . LEU B 1 23 ? 18.547 -5.992 -15.172 1 89.75 23 LEU B CA 1
ATOM 2955 C C . LEU B 1 23 ? 19.062 -5.551 -16.531 1 89.75 23 LEU B C 1
ATOM 2957 O O . LEU B 1 23 ? 19.812 -4.586 -16.625 1 89.75 23 LEU B O 1
ATOM 2961 N N . SER B 1 24 ? 18.672 -6.266 -17.469 1 84.06 24 SER B N 1
ATOM 2962 C CA . SER B 1 24 ? 19.141 -5.953 -18.812 1 84.06 24 SER B CA 1
ATOM 2963 C C . SER B 1 24 ? 18.438 -4.711 -19.359 1 84.06 24 SER B C 1
ATOM 2965 O O . SER B 1 24 ? 17.234 -4.523 -19.141 1 84.06 24 SER B O 1
ATOM 2967 N N . GLN B 1 25 ? 19.172 -3.83 -19.875 1 69.19 25 GLN B N 1
ATOM 2968 C CA . GLN B 1 25 ? 18.594 -2.65 -20.516 1 69.19 25 GLN B CA 1
ATOM 2969 C C . GLN B 1 25 ? 18.172 -2.953 -21.953 1 69.19 25 GLN B C 1
ATOM 2971 O O . GLN B 1 25 ? 17.562 -2.113 -22.609 1 69.19 25 GLN B O 1
ATOM 2976 N N . THR B 1 26 ? 18.547 -4.051 -22.469 1 55.88 26 THR B N 1
ATOM 2977 C CA . THR B 1 26 ? 18.328 -4.406 -23.875 1 55.88 26 THR B CA 1
ATOM 2978 C C . THR B 1 26 ? 17.094 -5.289 -24.016 1 55.88 26 THR B C 1
ATOM 2980 O O . THR B 1 26 ? 16.938 -6 -25.016 1 55.88 26 THR B O 1
ATOM 2983 N N . GLY B 1 27 ? 16.094 -5.406 -23.156 1 51.12 27 GLY B N 1
ATOM 2984 C CA . GLY B 1 27 ? 15.086 -6.461 -23.047 1 51.12 27 GLY B CA 1
ATOM 2985 C C . GLY B 1 27 ? 14.164 -6.516 -24.25 1 51.12 27 GLY B C 1
ATOM 2986 O O . GLY B 1 27 ? 13.359 -7.445 -24.375 1 51.12 27 GLY B O 1
ATOM 2987 N N . ASP B 1 28 ? 13.883 -5.438 -24.984 1 49.06 28 ASP B N 1
ATOM 2988 C CA . ASP B 1 28 ? 12.969 -5.512 -26.125 1 49.06 28 ASP B CA 1
ATOM 2989 C C . ASP B 1 28 ? 13.062 -6.871 -26.812 1 49.06 28 ASP B C 1
ATOM 2991 O O . ASP B 1 28 ? 12.07 -7.375 -27.344 1 49.06 28 ASP B O 1
ATOM 2995 N N . VAL B 1 29 ? 14.156 -7.555 -26.781 1 48.44 29 VAL B N 1
ATOM 2996 C CA . VAL B 1 29 ? 14.594 -8.43 -27.859 1 48.44 29 VAL B CA 1
ATOM 2997 C C . VAL B 1 29 ? 14.289 -9.883 -27.516 1 48.44 29 VAL B C 1
ATOM 2999 O O . VAL B 1 29 ? 14.227 -10.742 -28.391 1 48.44 29 VAL B O 1
ATOM 3002 N N . VAL B 1 30 ? 13.992 -10.195 -26.344 1 47.28 30 VAL B N 1
ATOM 3003 C CA . VAL B 1 30 ? 13.992 -11.625 -26.062 1 47.28 30 VAL B CA 1
ATOM 3004 C C . VAL B 1 30 ? 12.68 -12.242 -26.547 1 47.28 30 VAL B C 1
ATOM 3006 O O . VAL B 1 30 ? 12.672 -13.367 -27.062 1 47.28 30 VAL B O 1
ATOM 3009 N N . VAL B 1 31 ? 11.547 -11.5 -26.578 1 51.06 31 VAL B N 1
ATOM 3010 C CA . VAL B 1 31 ? 10.227 -12.039 -26.906 1 51.06 31 VAL B CA 1
ATOM 3011 C C . VAL B 1 31 ? 10.109 -12.234 -28.422 1 51.06 31 VAL B C 1
ATOM 3013 O O . VAL B 1 31 ? 9.461 -13.18 -28.875 1 51.06 31 VAL B O 1
ATOM 3016 N N . ASP B 1 32 ? 10.664 -11.359 -29.172 1 44.5 32 ASP B N 1
ATOM 3017 C CA . ASP B 1 32 ? 10.453 -11.461 -30.609 1 44.5 32 ASP B CA 1
ATOM 3018 C C . ASP B 1 32 ? 11.031 -12.766 -31.156 1 44.5 32 ASP B C 1
ATOM 3020 O O . ASP B 1 32 ? 10.688 -13.188 -32.25 1 44.5 32 ASP B O 1
ATOM 3024 N N . ALA B 1 33 ? 11.875 -13.422 -30.5 1 41.09 33 ALA B N 1
ATOM 3025 C CA . ALA B 1 33 ? 12.562 -14.508 -31.188 1 41.09 33 ALA B CA 1
ATOM 3026 C C . ALA B 1 33 ? 11.883 -15.852 -30.922 1 41.09 33 ALA B C 1
ATOM 3028 O O . ALA B 1 33 ? 12.297 -16.891 -31.438 1 41.09 33 ALA B O 1
ATOM 3029 N N . ALA B 1 34 ? 10.977 -15.914 -29.891 1 43.59 34 ALA B N 1
ATOM 3030 C CA . ALA B 1 34 ? 10.492 -17.281 -29.688 1 43.59 34 ALA B CA 1
ATOM 3031 C C . ALA B 1 34 ? 9.477 -17.672 -30.75 1 43.59 34 ALA B C 1
ATOM 3033 O O . ALA B 1 34 ? 8.586 -16.875 -31.094 1 43.59 34 ALA B O 1
ATOM 3034 N N . ASP B 1 35 ? 9.711 -18.641 -31.484 1 40.12 35 ASP B N 1
ATOM 3035 C CA . ASP B 1 35 ? 8.852 -19.25 -32.469 1 40.12 35 ASP B CA 1
ATOM 3036 C C . ASP B 1 35 ? 7.457 -19.531 -31.922 1 40.12 35 ASP B C 1
ATOM 3038 O O . ASP B 1 35 ? 7.32 -19.922 -30.75 1 40.12 35 ASP B O 1
ATOM 3042 N N . GLU B 1 36 ? 6.289 -19.016 -32.469 1 39.69 36 GLU B N 1
ATOM 3043 C CA . GLU B 1 36 ? 4.844 -18.984 -32.25 1 39.69 36 GLU B CA 1
ATOM 3044 C C . GLU B 1 36 ? 4.32 -20.344 -31.797 1 39.69 36 GLU B C 1
ATOM 3046 O O . GLU B 1 36 ? 3.115 -20.516 -31.594 1 39.69 36 GLU B O 1
ATOM 3051 N N . ASP B 1 37 ? 5.016 -21.391 -31.703 1 38.69 37 ASP B N 1
ATOM 3052 C CA . ASP B 1 37 ? 4.195 -22.594 -31.75 1 38.69 37 ASP B CA 1
ATOM 3053 C C . ASP B 1 37 ? 3.447 -22.781 -30.422 1 38.69 37 ASP B C 1
ATOM 3055 O O . ASP B 1 37 ? 2.262 -23.125 -30.422 1 38.69 37 ASP B O 1
ATOM 3059 N N . GLU B 1 38 ? 4.105 -23.109 -29.25 1 40.69 38 GLU B N 1
ATOM 3060 C CA . GLU B 1 38 ? 3.387 -23.703 -28.125 1 40.69 38 GLU B CA 1
ATOM 3061 C C . GLU B 1 38 ? 3.186 -22.703 -27 1 40.69 38 GLU B C 1
ATOM 3063 O O . GLU B 1 38 ? 2.582 -23.016 -25.969 1 40.69 38 GLU B O 1
ATOM 3068 N N . GLY B 1 39 ? 3.34 -21.375 -27.188 1 42.53 39 GLY B N 1
ATOM 3069 C CA . GLY B 1 39 ? 3.109 -20.344 -26.188 1 42.53 39 GLY B CA 1
ATOM 3070 C C . GLY B 1 39 ? 3.518 -18.953 -26.656 1 42.53 39 GLY B C 1
ATOM 3071 O O . GLY B 1 39 ? 4.004 -18.797 -27.781 1 42.53 39 GLY B O 1
ATOM 3072 N N . GLU B 1 40 ? 2.734 -17.891 -26.156 1 42.69 40 GLU B N 1
ATOM 3073 C CA . GLU B 1 40 ? 2.977 -16.516 -26.562 1 42.69 40 GLU B CA 1
ATOM 3074 C C . GLU B 1 40 ? 4.012 -15.844 -25.672 1 42.69 40 GLU B C 1
ATOM 3076 O O . GLU B 1 40 ? 3.971 -15.992 -24.438 1 42.69 40 GLU B O 1
ATOM 3081 N N . LEU B 1 41 ? 5.172 -15.492 -26.109 1 46.12 41 LEU B N 1
ATOM 3082 C CA . LEU B 1 41 ? 6.141 -14.609 -25.484 1 46.12 41 LEU B CA 1
ATOM 3083 C C . LEU B 1 41 ? 5.746 -13.141 -25.656 1 46.12 41 LEU B C 1
ATOM 3085 O O . LEU B 1 41 ? 5.391 -12.727 -26.766 1 46.12 41 LEU B O 1
ATOM 3089 N N . GLN B 1 42 ? 5.363 -12.414 -24.578 1 47.56 42 GLN B N 1
ATOM 3090 C CA . GLN B 1 42 ? 4.895 -11.039 -24.688 1 47.56 42 GLN B CA 1
ATOM 3091 C C . GLN B 1 42 ? 5.887 -10.07 -24.031 1 47.56 42 GLN B C 1
ATOM 3093 O O . GLN B 1 42 ? 6.617 -10.453 -23.109 1 47.56 42 GLN B O 1
ATOM 3098 N N . HIS B 1 43 ? 5.957 -8.906 -24.688 1 47.44 43 HIS B N 1
ATOM 3099 C CA . HIS B 1 43 ? 6.703 -7.789 -24.125 1 47.44 43 HIS B CA 1
ATOM 3100 C C . HIS B 1 43 ? 6.004 -7.234 -22.875 1 47.44 43 HIS B C 1
ATOM 3102 O O . HIS B 1 43 ? 4.777 -7.297 -22.781 1 47.44 43 HIS B O 1
ATOM 3108 N N . GLU B 1 44 ? 6.828 -7.043 -21.781 1 53.62 44 GLU B N 1
ATOM 3109 C CA . GLU B 1 44 ? 6.27 -6.449 -20.562 1 53.62 44 GLU B CA 1
ATOM 3110 C C . GLU B 1 44 ? 6.645 -4.973 -20.453 1 53.62 44 GLU B C 1
ATOM 3112 O O . GLU B 1 44 ? 7.277 -4.418 -21.359 1 53.62 44 GLU B O 1
ATOM 3117 N N . LEU B 1 45 ? 6.234 -4.336 -19.438 1 43.41 45 LEU B N 1
ATOM 3118 C CA . LEU B 1 45 ? 6.359 -2.936 -19.047 1 43.41 45 LEU B CA 1
ATOM 3119 C C . LEU B 1 45 ? 7.797 -2.453 -19.203 1 43.41 45 LEU B C 1
ATOM 3121 O O . LEU B 1 45 ? 8.031 -1.346 -19.688 1 43.41 45 LEU B O 1
ATOM 3125 N N . THR B 1 46 ? 8.758 -3.295 -18.781 1 51.59 46 THR B N 1
ATOM 3126 C CA . THR B 1 46 ? 10.156 -2.889 -18.859 1 51.59 46 THR B CA 1
ATOM 3127 C C . THR B 1 46 ? 10.922 -3.76 -19.844 1 51.59 46 THR B C 1
ATOM 3129 O O . THR B 1 46 ? 10.539 -4.902 -20.109 1 51.59 46 THR B O 1
ATOM 3132 N N . ARG B 1 47 ? 11.891 -3.236 -20.328 1 61.78 47 ARG B N 1
ATOM 3133 C CA . ARG B 1 47 ? 12.766 -3.898 -21.281 1 61.78 47 ARG B CA 1
ATOM 3134 C C . ARG B 1 47 ? 13.461 -5.102 -20.656 1 61.78 47 ARG B C 1
ATOM 3136 O O . ARG B 1 47 ? 14.008 -5.949 -21.375 1 61.78 47 ARG B O 1
ATOM 3143 N N . SER B 1 48 ? 13.172 -5.25 -19.406 1 77.81 48 SER B N 1
ATOM 3144 C CA . SER B 1 48 ? 13.938 -6.273 -18.703 1 77.81 48 SER B CA 1
ATOM 3145 C C . SER B 1 48 ? 13.047 -7.418 -18.25 1 77.81 48 SER B C 1
ATOM 3147 O O . SER B 1 48 ? 13.391 -8.148 -17.312 1 77.81 48 SER B O 1
ATOM 3149 N N . GLN B 1 49 ? 11.914 -7.555 -18.859 1 86.5 49 GLN B N 1
ATOM 3150 C CA . GLN B 1 49 ? 11.016 -8.625 -18.438 1 86.5 49 GLN B CA 1
ATOM 3151 C C . GLN B 1 49 ? 10.523 -9.438 -19.641 1 86.5 49 GLN B C 1
ATOM 3153 O O . GLN B 1 49 ? 10.398 -8.906 -20.734 1 86.5 49 GLN B O 1
ATOM 3158 N N . ALA B 1 50 ? 10.336 -10.672 -19.391 1 88.12 50 ALA B N 1
ATOM 3159 C CA . ALA B 1 50 ? 9.727 -11.594 -20.359 1 88.12 50 ALA B CA 1
ATOM 3160 C C . ALA B 1 50 ? 8.5 -12.273 -19.75 1 88.12 50 ALA B C 1
ATOM 3162 O O . ALA B 1 50 ? 8.391 -12.422 -18.531 1 88.12 50 ALA B O 1
ATOM 3163 N N . GLU B 1 51 ? 7.605 -12.648 -20.609 1 90.44 51 GLU B N 1
ATOM 3164 C CA . GLU B 1 51 ? 6.379 -13.305 -20.156 1 90.44 51 GLU B CA 1
ATOM 3165 C C . GLU B 1 51 ? 6.078 -14.547 -21 1 90.44 51 GLU B C 1
ATOM 3167 O O . GLU B 1 51 ? 6.34 -14.562 -22.203 1 90.44 51 GLU B O 1
ATOM 3172 N N . SER B 1 52 ? 5.633 -15.586 -20.391 1 92.06 52 SER B N 1
ATOM 3173 C CA . SER B 1 52 ? 5.16 -16.797 -21.062 1 92.06 52 SER B CA 1
ATOM 3174 C C . SER B 1 52 ? 3.797 -17.219 -20.531 1 92.06 52 SER B C 1
ATOM 3176 O O . SER B 1 52 ? 3.414 -16.859 -19.406 1 92.06 52 SER B O 1
ATOM 3178 N N . ALA B 1 53 ? 3.027 -17.938 -21.344 1 94.31 53 ALA B N 1
ATOM 3179 C CA . ALA B 1 53 ? 1.716 -18.469 -20.969 1 94.31 53 ALA B CA 1
ATOM 3180 C C . ALA B 1 53 ? 1.498 -19.859 -21.547 1 94.31 53 ALA B C 1
ATOM 3182 O O . ALA B 1 53 ? 1.776 -20.109 -22.719 1 94.31 53 ALA B O 1
ATOM 3183 N N . THR B 1 54 ? 1.054 -20.734 -20.703 1 96.56 54 THR B N 1
ATOM 3184 C CA . THR B 1 54 ? 0.621 -22.031 -21.219 1 96.56 54 THR B CA 1
ATOM 3185 C C . THR B 1 54 ? -0.654 -21.891 -22.047 1 96.56 54 THR B C 1
ATOM 3187 O O . THR B 1 54 ? -1.341 -20.875 -21.969 1 96.56 54 THR B O 1
ATOM 3190 N N . GLY B 1 55 ? -0.908 -22.938 -22.875 1 95.5 55 GLY B N 1
ATOM 3191 C CA . GLY B 1 55 ? -2.262 -23.094 -23.391 1 95.5 55 GLY B CA 1
ATOM 3192 C C . GLY B 1 55 ? -3.252 -23.547 -22.328 1 95.5 55 GLY B C 1
ATOM 3193 O O . GLY B 1 55 ? -2.955 -23.484 -21.125 1 95.5 55 GLY B O 1
ATOM 3194 N N . ILE B 1 56 ? -4.449 -23.859 -22.797 1 97.19 56 ILE B N 1
ATOM 3195 C CA . ILE B 1 56 ? -5.453 -24.438 -21.906 1 97.19 56 ILE B CA 1
ATOM 3196 C C . ILE B 1 56 ? -5.031 -25.844 -21.484 1 97.19 56 ILE B C 1
ATOM 3198 O O . ILE B 1 56 ? -4.777 -26.688 -22.344 1 97.19 56 ILE B O 1
ATOM 3202 N N . CYS B 1 57 ? -4.895 -26.062 -20.219 1 97.94 57 CYS B N 1
ATOM 3203 C CA . CYS B 1 57 ? -4.473 -27.344 -19.688 1 97.94 57 CYS B CA 1
ATOM 3204 C C . CYS B 1 57 ? -5.625 -28.047 -18.984 1 97.94 57 CYS B C 1
ATOM 3206 O O . CYS B 1 57 ? -6.438 -27.406 -18.312 1 97.94 57 CYS B O 1
ATOM 3208 N N . THR B 1 58 ? -5.598 -29.391 -19.047 1 97.5 58 THR B N 1
ATOM 3209 C CA . THR B 1 58 ? -6.602 -30.203 -18.375 1 97.5 58 THR B CA 1
ATOM 3210 C C . THR B 1 58 ? -5.957 -31.047 -17.266 1 97.5 58 THR B C 1
ATOM 3212 O O . THR B 1 58 ? -6.652 -31.594 -16.406 1 97.5 58 THR B O 1
ATOM 3215 N N . THR B 1 59 ? -4.629 -31.188 -17.344 1 97.81 59 THR B N 1
ATOM 3216 C CA . THR B 1 59 ? -3.904 -31.938 -16.328 1 97.81 59 THR B CA 1
ATOM 3217 C C . THR B 1 59 ? -2.682 -31.156 -15.852 1 97.81 59 THR B C 1
ATOM 3219 O O . THR B 1 59 ? -2.162 -30.297 -16.578 1 97.81 59 THR B O 1
ATOM 3222 N N . HIS B 1 60 ? -2.256 -31.469 -14.648 1 98.06 60 HIS B N 1
ATOM 3223 C CA . HIS B 1 60 ? -1.045 -30.844 -14.133 1 98.06 60 HIS B CA 1
ATOM 3224 C C . HIS B 1 60 ? 0.176 -31.25 -14.953 1 98.06 60 HIS B C 1
ATOM 3226 O O . HIS B 1 60 ? 1.125 -30.469 -15.086 1 98.06 60 HIS B O 1
ATOM 3232 N N . GLU B 1 61 ? 0.222 -32.438 -15.484 1 98.19 61 GLU B N 1
ATOM 3233 C CA . GLU B 1 61 ? 1.338 -32.875 -16.312 1 98.19 61 GLU B CA 1
ATOM 3234 C C . GLU B 1 61 ? 1.501 -32.031 -17.547 1 98.19 61 GLU B C 1
ATOM 3236 O O . GLU B 1 61 ? 2.619 -31.641 -17.906 1 98.19 61 GLU B O 1
ATOM 3241 N N . GLU B 1 62 ? 0.347 -31.797 -18.156 1 97.88 62 GLU B N 1
ATOM 3242 C CA . GLU B 1 62 ? 0.359 -30.922 -19.328 1 97.88 62 GLU B CA 1
ATOM 3243 C C . GLU B 1 62 ? 0.888 -29.531 -18.984 1 97.88 62 GLU B C 1
ATOM 3245 O O . GLU B 1 62 ? 1.714 -28.984 -19.719 1 97.88 62 GLU B O 1
ATOM 3250 N N . ALA B 1 63 ? 0.433 -28.969 -17.922 1 98.38 63 ALA B N 1
ATOM 3251 C CA . ALA B 1 63 ? 0.85 -27.641 -17.5 1 98.38 63 ALA B CA 1
ATOM 3252 C C . ALA B 1 63 ? 2.35 -27.594 -17.219 1 98.38 63 ALA B C 1
ATOM 3254 O O . ALA B 1 63 ? 3.057 -26.719 -17.719 1 98.38 63 ALA B O 1
ATOM 3255 N N . VAL B 1 64 ? 2.85 -28.562 -16.438 1 98.62 64 VAL B N 1
ATOM 3256 C CA . VAL B 1 64 ? 4.258 -28.578 -16.062 1 98.62 64 VAL B CA 1
ATOM 3257 C C . VAL B 1 64 ? 5.125 -28.766 -17.297 1 98.62 64 VAL B C 1
ATOM 3259 O O . VAL B 1 64 ? 6.164 -28.109 -17.438 1 98.62 64 VAL B O 1
ATOM 3262 N N . ARG B 1 65 ? 4.723 -29.625 -18.156 1 98.25 65 ARG B N 1
ATOM 3263 C CA . ARG B 1 65 ? 5.461 -29.828 -19.391 1 98.25 65 ARG B CA 1
ATOM 3264 C C . ARG B 1 65 ? 5.559 -28.547 -20.203 1 98.25 65 ARG B C 1
ATOM 3266 O O . ARG B 1 65 ? 6.637 -28.188 -20.672 1 98.25 65 ARG B O 1
ATOM 3273 N N . GLN B 1 66 ? 4.457 -27.891 -20.391 1 97.69 66 GLN B N 1
ATOM 3274 C CA . GLN B 1 66 ? 4.457 -26.641 -21.141 1 97.69 66 GLN B CA 1
ATOM 3275 C C . GLN B 1 66 ? 5.312 -25.578 -20.469 1 97.69 66 GLN B C 1
ATOM 3277 O O . GLN B 1 66 ? 6.074 -24.875 -21.125 1 97.69 66 GLN B O 1
ATOM 3282 N N . LEU B 1 67 ? 5.215 -25.516 -19.172 1 97.81 67 LEU B N 1
ATOM 3283 C CA . LEU B 1 67 ? 6 -24.531 -18.406 1 97.81 67 LEU B CA 1
ATOM 3284 C C . LEU B 1 67 ? 7.492 -24.781 -18.594 1 97.81 67 LEU B C 1
ATOM 3286 O O . LEU B 1 67 ? 8.266 -23.844 -18.797 1 97.81 67 LEU B O 1
ATOM 3290 N N . ARG B 1 68 ? 7.926 -26.047 -18.516 1 97.44 68 ARG B N 1
ATOM 3291 C CA . ARG B 1 68 ? 9.328 -26.406 -18.719 1 97.44 68 ARG B CA 1
ATOM 3292 C C . ARG B 1 68 ? 9.812 -25.984 -20.094 1 97.44 68 ARG B C 1
ATOM 3294 O O . ARG B 1 68 ? 10.883 -25.391 -20.234 1 97.44 68 ARG B O 1
ATOM 3301 N N . ASN B 1 69 ? 9.016 -26.266 -21.062 1 95.62 69 ASN B N 1
ATOM 3302 C CA . ASN B 1 69 ? 9.383 -25.953 -22.438 1 95.62 69 ASN B CA 1
ATOM 3303 C C . ASN B 1 69 ? 9.461 -24.438 -22.656 1 95.62 69 ASN B C 1
ATOM 3305 O O . ASN B 1 69 ? 10.398 -23.953 -23.297 1 95.62 69 ASN B O 1
ATOM 3309 N N . LEU B 1 70 ? 8.477 -23.766 -22.188 1 93.44 70 LEU B N 1
ATOM 3310 C CA . LEU B 1 70 ? 8.422 -22.312 -22.344 1 93.44 70 LEU B CA 1
ATOM 3311 C C . LEU B 1 70 ? 9.609 -21.641 -21.656 1 93.44 70 LEU B C 1
ATOM 3313 O O . LEU B 1 70 ? 10.234 -20.734 -22.234 1 93.44 70 LEU B O 1
ATOM 3317 N N . ARG B 1 71 ? 9.953 -22.078 -20.438 1 95.25 71 ARG B N 1
ATOM 3318 C CA . ARG B 1 71 ? 11.117 -21.531 -19.734 1 95.25 71 ARG B CA 1
ATOM 3319 C C . ARG B 1 71 ? 12.398 -21.812 -20.516 1 95.25 71 ARG B C 1
ATOM 3321 O O . ARG B 1 71 ? 13.266 -20.953 -20.625 1 95.25 71 ARG B O 1
ATOM 3328 N N . ALA B 1 72 ? 12.484 -23 -20.984 1 94.38 72 ALA B N 1
ATOM 3329 C CA . ALA B 1 72 ? 13.664 -23.375 -21.75 1 94.38 72 ALA B CA 1
ATOM 3330 C C . ALA B 1 72 ? 13.812 -22.5 -22.984 1 94.38 72 ALA B C 1
ATOM 3332 O O . ALA B 1 72 ? 14.914 -22.031 -23.312 1 94.38 72 ALA B O 1
ATOM 3333 N N . ASP B 1 73 ? 12.75 -22.281 -23.656 1 91.38 73 ASP B N 1
ATOM 3334 C CA . ASP B 1 73 ? 12.758 -21.453 -24.859 1 91.38 73 ASP B CA 1
ATOM 3335 C C . ASP B 1 73 ? 13.156 -20.016 -24.547 1 91.38 73 ASP B C 1
ATOM 3337 O O . ASP B 1 73 ? 13.977 -19.422 -25.266 1 91.38 73 ASP B O 1
ATOM 3341 N N . LEU B 1 74 ? 12.617 -19.5 -23.516 1 91.31 74 LEU B N 1
ATOM 3342 C CA . LEU B 1 74 ? 12.945 -18.141 -23.109 1 91.31 74 LEU B CA 1
ATOM 3343 C C . LEU B 1 74 ? 14.398 -18.031 -22.672 1 91.31 74 LEU B C 1
ATOM 3345 O O . LEU B 1 74 ? 15.07 -17.047 -22.969 1 91.31 74 LEU B O 1
ATOM 3349 N N . ALA B 1 75 ? 14.797 -19.062 -21.953 1 93.38 75 ALA B N 1
ATOM 3350 C CA . ALA B 1 75 ? 16.188 -19.062 -21.5 1 93.38 75 ALA B CA 1
ATOM 3351 C C . ALA B 1 75 ? 17.156 -19.094 -22.688 1 93.38 75 ALA B C 1
ATOM 3353 O O . ALA B 1 75 ? 18.172 -18.391 -22.672 1 93.38 75 ALA B O 1
ATOM 3354 N N . LYS B 1 76 ? 16.859 -19.891 -23.656 1 91.62 76 LYS B N 1
ATOM 3355 C CA . LYS B 1 76 ? 17.672 -19.953 -24.875 1 91.62 76 LYS B CA 1
ATOM 3356 C C . LYS B 1 76 ? 17.703 -18.594 -25.594 1 91.62 76 LYS B C 1
ATOM 3358 O O . LYS B 1 76 ? 18.75 -18.156 -26.031 1 91.62 76 LYS B O 1
ATOM 3363 N N . ALA B 1 77 ? 16.562 -18.031 -25.672 1 85.88 77 ALA B N 1
ATOM 3364 C CA . ALA B 1 77 ? 16.469 -16.719 -26.312 1 85.88 77 ALA B CA 1
ATOM 3365 C C . ALA B 1 77 ? 17.297 -15.68 -25.562 1 85.88 77 ALA B C 1
ATOM 3367 O O . ALA B 1 77 ? 17.969 -14.859 -26.188 1 85.88 77 ALA B O 1
ATOM 3368 N N . ALA B 1 78 ? 17.234 -15.703 -24.266 1 88.19 78 ALA B N 1
ATOM 3369 C CA . ALA B 1 78 ? 18 -14.781 -23.438 1 88.19 78 ALA B CA 1
ATOM 3370 C C . ALA B 1 78 ? 19.5 -15.023 -23.609 1 88.19 78 ALA B C 1
ATOM 3372 O O . ALA B 1 78 ? 20.281 -14.078 -23.75 1 88.19 78 ALA B O 1
ATOM 3373 N N . ALA B 1 79 ? 19.859 -16.234 -23.641 1 89.88 79 ALA B N 1
ATOM 3374 C CA . ALA B 1 79 ? 21.266 -16.609 -23.766 1 89.88 79 ALA B CA 1
ATOM 3375 C C . ALA B 1 79 ? 21.859 -16.125 -25.078 1 89.88 79 ALA B C 1
ATOM 3377 O O . ALA B 1 79 ? 23.031 -15.719 -25.125 1 89.88 79 ALA B O 1
ATOM 3378 N N . ARG B 1 80 ? 21.141 -16.141 -26.062 1 85.81 80 ARG B N 1
ATOM 3379 C CA . ARG B 1 80 ? 21.594 -15.68 -27.359 1 85.81 80 ARG B CA 1
ATOM 3380 C C . ARG B 1 80 ? 21.969 -14.203 -27.328 1 85.81 80 ARG B C 1
ATOM 3382 O O . ARG B 1 80 ? 22.75 -13.727 -28.156 1 85.81 80 ARG B O 1
ATOM 3389 N N . ARG B 1 81 ? 21.531 -13.594 -26.359 1 83.19 81 ARG B N 1
ATOM 3390 C CA . ARG B 1 81 ? 21.781 -12.164 -26.234 1 83.19 81 ARG B CA 1
ATOM 3391 C C . ARG B 1 81 ? 22.719 -11.867 -25.078 1 83.19 81 ARG B C 1
ATOM 3393 O O . ARG B 1 81 ? 22.828 -10.719 -24.641 1 83.19 81 ARG B O 1
ATOM 3400 N N . GLY B 1 82 ? 23.219 -12.883 -24.547 1 86.5 82 GLY B N 1
ATOM 3401 C CA . GLY B 1 82 ? 24.156 -12.719 -23.438 1 86.5 82 GLY B CA 1
ATOM 3402 C C . GLY B 1 82 ? 23.469 -12.43 -22.109 1 86.5 82 GLY B C 1
ATOM 3403 O O . GLY B 1 82 ? 24.078 -11.844 -21.219 1 86.5 82 GLY B O 1
ATOM 3404 N N . CYS B 1 83 ? 22.156 -12.789 -22.078 1 91.38 83 CYS B N 1
ATOM 3405 C CA . CYS B 1 83 ? 21.375 -12.547 -20.875 1 91.38 83 CYS B CA 1
ATOM 3406 C C . CYS B 1 83 ? 20.922 -13.859 -20.25 1 91.38 83 CYS B C 1
ATOM 3408 O O . CYS B 1 83 ? 21.203 -14.938 -20.781 1 91.38 83 CYS B O 1
ATOM 3410 N N . ARG B 1 84 ? 20.328 -13.75 -19.125 1 94.06 84 ARG B N 1
ATOM 3411 C CA . ARG B 1 84 ? 19.781 -14.891 -18.391 1 94.06 84 ARG B CA 1
ATOM 3412 C C . ARG B 1 84 ? 18.328 -14.641 -18.016 1 94.06 84 ARG B C 1
ATOM 3414 O O . ARG B 1 84 ? 17.922 -13.5 -17.766 1 94.06 84 ARG B O 1
ATOM 3421 N N . LEU B 1 85 ? 17.594 -15.75 -18.047 1 94.81 85 LEU B N 1
ATOM 3422 C CA . LEU B 1 85 ? 16.219 -15.719 -17.562 1 94.81 85 LEU B CA 1
ATOM 3423 C C . LEU B 1 85 ? 16.156 -15.961 -16.062 1 94.81 85 LEU B C 1
ATOM 3425 O O . LEU B 1 85 ? 16.719 -16.938 -15.555 1 94.81 85 LEU B O 1
ATOM 3429 N N . LEU B 1 86 ? 15.516 -15.031 -15.336 1 96.69 86 LEU B N 1
ATOM 3430 C CA . LEU B 1 86 ? 15.555 -15.086 -13.875 1 96.69 86 LEU B CA 1
ATOM 3431 C C . LEU B 1 86 ? 14.141 -15.133 -13.305 1 96.69 86 LEU B C 1
ATOM 3433 O O . LEU B 1 86 ? 13.453 -14.109 -13.25 1 96.69 86 LEU B O 1
ATOM 3437 N N . PRO B 1 87 ? 13.695 -16.344 -12.859 1 98.12 87 PRO B N 1
ATOM 3438 C CA . PRO B 1 87 ? 12.422 -16.438 -12.148 1 98.12 87 PRO B CA 1
ATOM 3439 C C . PRO B 1 87 ? 12.516 -15.953 -10.703 1 98.12 87 PRO B C 1
ATOM 3441 O O . PRO B 1 87 ? 12.719 -16.766 -9.789 1 98.12 87 PRO B O 1
ATOM 3444 N N . CYS B 1 88 ? 12.328 -14.695 -10.461 1 98.38 88 CYS B N 1
ATOM 3445 C CA . CYS B 1 88 ? 12.336 -14.062 -9.148 1 98.38 88 CYS B CA 1
ATOM 3446 C C . CYS B 1 88 ? 11.281 -12.977 -9.062 1 98.38 88 CYS B C 1
ATOM 3448 O O . CYS B 1 88 ? 11.078 -12.219 -10.016 1 98.38 88 CYS B O 1
ATOM 3450 N N . GLY B 1 89 ? 10.578 -12.945 -7.922 1 98.31 89 GLY B N 1
ATOM 3451 C CA . GLY B 1 89 ? 9.492 -11.992 -7.785 1 98.31 89 GLY B CA 1
ATOM 3452 C C . GLY B 1 89 ? 9.961 -10.555 -7.695 1 98.31 89 GLY B C 1
ATOM 3453 O O . GLY B 1 89 ? 9.211 -9.625 -8.008 1 98.31 89 GLY B O 1
ATOM 3454 N N . SER B 1 90 ? 11.172 -10.328 -7.191 1 97.12 90 SER B N 1
ATOM 3455 C CA . SER B 1 90 ? 11.805 -9.023 -7.105 1 97.12 90 SER B CA 1
ATOM 3456 C C . SER B 1 90 ? 13.25 -9.078 -7.598 1 97.12 90 SER B C 1
ATOM 3458 O O . SER B 1 90 ? 13.898 -10.125 -7.531 1 97.12 90 SER B O 1
ATOM 3460 N N . SER B 1 91 ? 13.727 -7.941 -8.086 1 95 91 SER B N 1
ATOM 3461 C CA . SER B 1 91 ? 15.109 -7.926 -8.562 1 95 91 SER B CA 1
ATOM 3462 C C . SER B 1 91 ? 16.094 -8.039 -7.398 1 95 91 SER B C 1
ATOM 3464 O O . SER B 1 91 ? 16.109 -7.184 -6.512 1 95 91 SER B O 1
ATOM 3466 N N . PRO B 1 92 ? 16.969 -9.016 -7.434 1 96.88 92 PRO B N 1
ATOM 3467 C CA . PRO B 1 92 ? 17.859 -9.219 -6.297 1 96.88 92 PRO B CA 1
ATOM 3468 C C . PRO B 1 92 ? 18.875 -8.086 -6.145 1 96.88 92 PRO B C 1
ATOM 3470 O O . PRO B 1 92 ? 19.266 -7.75 -5.023 1 96.88 92 PRO B O 1
ATOM 3473 N N . LEU B 1 93 ? 19.297 -7.465 -7.285 1 95.06 93 LEU B N 1
ATOM 3474 C CA . LEU B 1 93 ? 20.328 -6.434 -7.223 1 95.06 93 LEU B CA 1
ATOM 3475 C C . LEU B 1 93 ? 19.719 -5.043 -7.355 1 95.06 93 LEU B C 1
ATOM 3477 O O . LEU B 1 93 ? 18.719 -4.863 -8.07 1 95.06 93 LEU B O 1
ATOM 3481 N N . ALA B 1 94 ? 20.328 -4.125 -6.703 1 89.75 94 ALA B N 1
ATOM 3482 C CA . ALA B 1 94 ? 19.922 -2.725 -6.848 1 89.75 94 ALA B CA 1
ATOM 3483 C C . ALA B 1 94 ? 20.391 -2.156 -8.188 1 89.75 94 ALA B C 1
ATOM 3485 O O . ALA B 1 94 ? 21.5 -2.432 -8.633 1 89.75 94 ALA B O 1
ATOM 3486 N N . GLU B 1 95 ? 19.484 -1.416 -8.758 1 85.38 95 GLU B N 1
ATOM 3487 C CA . GLU B 1 95 ? 19.828 -0.75 -10.008 1 85.38 95 GLU B CA 1
ATOM 3488 C C . GLU B 1 95 ? 20.203 0.711 -9.773 1 85.38 95 GLU B C 1
ATOM 3490 O O . GLU B 1 95 ? 19.625 1.371 -8.906 1 85.38 95 GLU B O 1
ATOM 3495 N N . SER B 1 96 ? 21.172 1.194 -10.461 1 76.44 96 SER B N 1
ATOM 3496 C CA . SER B 1 96 ? 21.625 2.578 -10.328 1 76.44 96 SER B CA 1
ATOM 3497 C C . SER B 1 96 ? 20.625 3.541 -10.977 1 76.44 96 SER B C 1
ATOM 3499 O O . SER B 1 96 ? 20.531 4.699 -10.57 1 76.44 96 SER B O 1
ATOM 3501 N N . GLU B 1 97 ? 20.031 3.098 -11.961 1 73.38 97 GLU B N 1
ATOM 3502 C CA . GLU B 1 97 ? 19.031 3.896 -12.68 1 73.38 97 GLU B CA 1
ATOM 3503 C C . GLU B 1 97 ? 17.656 3.229 -12.648 1 73.38 97 GLU B C 1
ATOM 3505 O O . GLU B 1 97 ? 17.562 2.01 -12.492 1 73.38 97 GLU B O 1
ATOM 3510 N N . LEU B 1 98 ? 16.734 4.133 -12.688 1 68.06 98 LEU B N 1
ATOM 3511 C CA . LEU B 1 98 ? 15.398 3.574 -12.82 1 68.06 98 LEU B CA 1
ATOM 3512 C C . LEU B 1 98 ? 15.258 2.787 -14.117 1 68.06 98 LEU B C 1
ATOM 3514 O O . LEU B 1 98 ? 15.828 3.164 -15.141 1 68.06 98 LEU B O 1
ATOM 3518 N N . PRO B 1 99 ? 14.531 1.714 -13.938 1 64.69 99 PRO B N 1
ATOM 3519 C CA . PRO B 1 99 ? 14.375 0.901 -15.141 1 64.69 99 PRO B CA 1
ATOM 3520 C C . PRO B 1 99 ? 13.781 1.684 -16.312 1 64.69 99 PRO B C 1
ATOM 3522 O O . PRO B 1 99 ? 12.898 2.521 -16.109 1 64.69 99 PRO B O 1
ATOM 3525 N N . ALA B 1 100 ? 14.383 1.439 -17.438 1 67.12 100 ALA B N 1
ATOM 3526 C CA . ALA B 1 100 ? 13.883 2.096 -18.641 1 67.12 100 ALA B CA 1
ATOM 3527 C C . ALA B 1 100 ? 12.523 1.533 -19.047 1 67.12 100 ALA B C 1
ATOM 3529 O O . ALA B 1 100 ? 12.289 0.326 -18.938 1 67.12 100 ALA B O 1
ATOM 3530 N N . ILE B 1 101 ? 11.664 2.416 -19.344 1 68.31 101 ILE B N 1
ATOM 3531 C CA . ILE B 1 101 ? 10.32 2.051 -19.781 1 68.31 101 ILE B CA 1
ATOM 3532 C C . ILE B 1 101 ? 10.352 1.561 -21.219 1 68.31 101 ILE B C 1
ATOM 3534 O O . ILE B 1 101 ? 11.047 2.137 -22.062 1 68.31 101 ILE B O 1
ATOM 3538 N N . THR B 1 102 ? 9.688 0.46 -21.516 1 66.5 102 THR B N 1
ATOM 3539 C CA . THR B 1 102 ? 9.531 -0.012 -22.891 1 66.5 102 THR B CA 1
ATOM 3540 C C . THR B 1 102 ? 8.906 1.067 -23.766 1 66.5 102 THR B C 1
ATOM 3542 O O . THR B 1 102 ? 7.902 1.68 -23.391 1 66.5 102 THR B O 1
ATOM 3545 N N . PRO B 1 103 ? 9.578 1.331 -24.859 1 69.88 103 PRO B N 1
ATOM 3546 C CA . PRO B 1 103 ? 9.039 2.379 -25.734 1 69.88 103 PRO B CA 1
ATOM 3547 C C . PRO B 1 103 ? 7.711 1.98 -26.375 1 69.88 103 PRO B C 1
ATOM 3549 O O . PRO B 1 103 ? 7.672 1.673 -27.562 1 69.88 103 PRO B O 1
ATOM 3552 N N . ASN B 1 104 ? 6.777 1.7 -25.656 1 75.31 104 ASN B N 1
ATOM 3553 C CA . ASN B 1 104 ? 5.367 1.462 -25.953 1 75.31 104 ASN B CA 1
ATOM 3554 C C . ASN B 1 104 ? 4.484 2.574 -25.391 1 75.31 104 ASN B C 1
ATOM 3556 O O . ASN B 1 104 ? 4.609 2.945 -24.219 1 75.31 104 ASN B O 1
ATOM 3560 N N . PRO B 1 105 ? 3.68 3.141 -26.297 1 78.06 105 PRO B N 1
ATOM 3561 C CA . PRO B 1 105 ? 2.857 4.281 -25.875 1 78.06 105 PRO B CA 1
ATOM 3562 C C . PRO B 1 105 ? 2.066 4.008 -24.609 1 78.06 105 PRO B C 1
ATOM 3564 O O . PRO B 1 105 ? 1.924 4.898 -23.766 1 78.06 105 PRO B O 1
ATOM 3567 N N . ARG B 1 106 ? 1.63 2.793 -24.438 1 79.06 106 ARG B N 1
ATOM 3568 C CA . ARG B 1 106 ? 0.856 2.451 -23.25 1 79.06 106 ARG B CA 1
ATOM 3569 C C . ARG B 1 106 ? 1.724 2.512 -22 1 79.06 106 ARG B C 1
ATOM 3571 O O . ARG B 1 106 ? 1.314 3.072 -20.984 1 79.06 106 ARG B O 1
ATOM 3578 N N . TYR B 1 107 ? 2.857 2.023 -22.094 1 77.75 107 TYR B N 1
ATOM 3579 C CA . TYR B 1 107 ? 3.742 1.966 -20.938 1 77.75 107 TYR B CA 1
ATOM 3580 C C . TYR B 1 107 ? 4.301 3.346 -20.609 1 77.75 107 TYR B C 1
ATOM 3582 O O . TYR B 1 107 ? 4.48 3.686 -19.438 1 77.75 107 TYR B O 1
ATOM 3590 N N . GLU B 1 108 ? 4.508 4.094 -21.641 1 82.56 108 GLU B N 1
ATOM 3591 C CA . GLU B 1 108 ? 4.93 5.473 -21.422 1 82.56 108 GLU B CA 1
ATOM 3592 C C . GLU B 1 108 ? 3.842 6.273 -20.703 1 82.56 108 GLU B C 1
ATOM 3594 O O . GLU B 1 108 ? 4.129 7.031 -19.781 1 82.56 108 GLU B O 1
ATOM 3599 N N . ARG B 1 109 ? 2.662 6.039 -21.172 1 88 109 ARG B N 1
ATOM 3600 C CA . ARG B 1 109 ? 1.532 6.707 -20.531 1 88 109 ARG B CA 1
ATOM 3601 C C . ARG B 1 109 ? 1.396 6.277 -19.078 1 88 109 ARG B C 1
ATOM 3603 O O . ARG B 1 109 ? 1.121 7.102 -18.203 1 88 109 ARG B O 1
ATOM 3610 N N . MET B 1 110 ? 1.589 5.012 -18.828 1 88.69 110 MET B N 1
ATOM 3611 C CA . MET B 1 110 ? 1.5 4.492 -17.469 1 88.69 110 MET B CA 1
ATOM 3612 C C . MET B 1 110 ? 2.584 5.098 -16.578 1 88.69 110 MET B C 1
ATOM 3614 O O . MET B 1 110 ? 2.314 5.5 -15.445 1 88.69 110 MET B O 1
ATOM 3618 N N . ALA B 1 111 ? 3.793 5.121 -17.141 1 86.94 111 ALA B N 1
ATOM 3619 C CA . ALA B 1 111 ? 4.918 5.664 -16.391 1 86.94 111 ALA B CA 1
ATOM 3620 C C . ALA B 1 111 ? 4.688 7.133 -16.031 1 86.94 111 ALA B C 1
ATOM 3622 O O . ALA B 1 111 ? 4.957 7.559 -14.914 1 86.94 111 ALA B O 1
ATOM 3623 N N . GLU B 1 112 ? 4.191 7.848 -16.984 1 90.5 112 GLU B N 1
ATOM 3624 C CA . GLU B 1 112 ? 3.908 9.266 -16.75 1 90.5 112 GLU B CA 1
ATOM 3625 C C . GLU B 1 112 ? 2.764 9.445 -15.758 1 90.5 112 GLU B C 1
ATOM 3627 O O . GLU B 1 112 ? 2.854 10.266 -14.844 1 90.5 112 GLU B O 1
ATOM 3632 N N . HIS B 1 113 ? 1.761 8.633 -15.883 1 94.81 113 HIS B N 1
ATOM 3633 C CA . HIS B 1 113 ? 0.531 8.773 -15.109 1 94.81 113 HIS B CA 1
ATOM 3634 C C . HIS B 1 113 ? 0.731 8.344 -13.664 1 94.81 113 HIS B C 1
ATOM 3636 O O . HIS B 1 113 ? 0.178 8.953 -12.742 1 94.81 113 HIS B O 1
ATOM 3642 N N . PHE B 1 114 ? 1.603 7.383 -13.422 1 96 114 PHE B N 1
ATOM 3643 C CA . PHE B 1 114 ? 1.699 6.805 -12.086 1 96 114 PHE B CA 1
ATOM 3644 C C . PHE B 1 114 ? 3.041 7.141 -11.445 1 96 114 PHE B C 1
ATOM 3646 O O . PHE B 1 114 ? 3.283 6.805 -10.289 1 96 114 PHE B O 1
ATOM 3653 N N . GLY B 1 115 ? 3.963 7.75 -12.195 1 93.5 115 GLY B N 1
ATOM 3654 C CA . GLY B 1 115 ? 5.199 8.273 -11.641 1 93.5 115 GLY B CA 1
ATOM 3655 C C . GLY B 1 115 ? 6.043 7.215 -10.953 1 93.5 115 GLY B C 1
ATOM 3656 O O . GLY B 1 115 ? 6.324 6.164 -11.531 1 93.5 115 GLY B O 1
ATOM 3657 N N . ALA B 1 116 ? 6.469 7.523 -9.75 1 92.62 116 ALA B N 1
ATOM 3658 C CA . ALA B 1 116 ? 7.395 6.684 -8.992 1 92.62 116 ALA B CA 1
ATOM 3659 C C . ALA B 1 116 ? 6.789 5.309 -8.727 1 92.62 116 ALA B C 1
ATOM 3661 O O . ALA B 1 116 ? 7.516 4.316 -8.617 1 92.62 116 ALA B O 1
ATOM 3662 N N . THR B 1 117 ? 5.473 5.215 -8.648 1 93.12 117 THR B N 1
ATOM 3663 C CA . THR B 1 117 ? 4.84 3.914 -8.461 1 93.12 117 THR B CA 1
ATOM 3664 C C . THR B 1 117 ? 5.191 2.975 -9.609 1 93.12 117 THR B C 1
ATOM 3666 O O . THR B 1 117 ? 5.598 1.834 -9.391 1 93.12 117 THR B O 1
ATOM 3669 N N . ALA B 1 118 ? 5.086 3.486 -10.82 1 88.81 118 ALA B N 1
ATOM 3670 C CA . ALA B 1 118 ? 5.387 2.67 -11.992 1 88.81 118 ALA B CA 1
ATOM 3671 C C . ALA B 1 118 ? 6.875 2.33 -12.055 1 88.81 118 ALA B C 1
ATOM 3673 O O . ALA B 1 118 ? 7.254 1.254 -12.523 1 88.81 118 ALA B O 1
ATOM 3674 N N . ARG B 1 119 ? 7.641 3.137 -11.453 1 83.31 119 ARG B N 1
ATOM 3675 C CA . ARG B 1 119 ? 9.086 2.988 -11.586 1 83.31 119 ARG B CA 1
ATOM 3676 C C . ARG B 1 119 ? 9.641 2.082 -10.492 1 83.31 119 ARG B C 1
ATOM 3678 O O . ARG B 1 119 ? 10.758 1.576 -10.602 1 83.31 119 ARG B O 1
ATOM 3685 N N . THR B 1 120 ? 8.859 1.918 -9.492 1 82.62 120 THR B N 1
ATOM 3686 C CA . THR B 1 120 ? 9.383 1.178 -8.352 1 82.62 120 THR B CA 1
ATOM 3687 C C . THR B 1 120 ? 8.602 -0.12 -8.141 1 82.62 120 THR B C 1
ATOM 3689 O O . THR B 1 120 ? 8.727 -0.76 -7.098 1 82.62 120 THR B O 1
ATOM 3692 N N . SER B 1 121 ? 7.801 -0.526 -9.031 1 84.56 121 SER B N 1
ATOM 3693 C CA . SER B 1 121 ? 7 -1.737 -8.891 1 84.56 121 SER B CA 1
ATOM 3694 C C . SER B 1 121 ? 7.398 -2.781 -9.93 1 84.56 121 SER B C 1
ATOM 3696 O O . SER B 1 121 ? 6.543 -3.502 -10.453 1 84.56 121 SER B O 1
ATOM 3698 N N . HIS B 1 122 ? 8.617 -2.861 -10.125 1 85.88 122 HIS B N 1
ATOM 3699 C CA . HIS B 1 122 ? 9.109 -3.848 -11.078 1 85.88 122 HIS B CA 1
ATOM 3700 C C . HIS B 1 122 ? 9.18 -5.238 -10.453 1 85.88 122 HIS B C 1
ATOM 3702 O O . HIS B 1 122 ? 10.109 -5.543 -9.711 1 85.88 122 HIS B O 1
ATOM 3708 N N . THR B 1 123 ? 8.188 -6.059 -10.742 1 95.12 123 THR B N 1
ATOM 3709 C CA . THR B 1 123 ? 8.086 -7.383 -10.141 1 95.12 123 THR B CA 1
ATOM 3710 C C . THR B 1 123 ? 7.66 -8.414 -11.18 1 95.12 123 THR B C 1
ATOM 3712 O O . THR B 1 123 ? 7.23 -8.055 -12.281 1 95.12 123 THR B O 1
ATOM 3715 N N . CYS B 1 124 ? 7.852 -9.617 -10.898 1 96.5 124 CYS B N 1
ATOM 3716 C CA . CYS B 1 124 ? 7.441 -10.727 -11.758 1 96.5 124 CYS B CA 1
ATOM 3717 C C . CYS B 1 124 ? 6.508 -11.672 -11.016 1 96.5 124 CYS B C 1
ATOM 3719 O O . CYS B 1 124 ? 6.859 -12.195 -9.953 1 96.5 124 CYS B O 1
ATOM 3721 N N . GLY B 1 125 ? 5.34 -11.891 -11.609 1 97.69 125 GLY B N 1
ATOM 3722 C CA . GLY B 1 125 ? 4.332 -12.719 -10.977 1 97.69 125 GLY B CA 1
ATOM 3723 C C . GLY B 1 125 ? 4.031 -13.992 -11.75 1 97.69 125 GLY B C 1
ATOM 3724 O O . GLY B 1 125 ? 4.648 -14.258 -12.781 1 97.69 125 GLY B O 1
ATOM 3725 N N . CYS B 1 126 ? 3.285 -14.82 -11.156 1 98.44 126 CYS B N 1
ATOM 3726 C CA . CYS B 1 126 ? 2.648 -16 -11.727 1 98.44 126 CYS B CA 1
ATOM 3727 C C . CYS B 1 126 ? 1.13 -15.883 -11.672 1 98.44 126 CYS B C 1
ATOM 3729 O O . CYS B 1 126 ? 0.556 -15.703 -10.594 1 98.44 126 CYS B O 1
ATOM 3731 N N . HIS B 1 127 ? 0.511 -15.938 -12.836 1 98.38 127 HIS B N 1
ATOM 3732 C CA . HIS B 1 127 ? -0.941 -15.828 -12.906 1 98.38 127 HIS B CA 1
ATOM 3733 C C . HIS B 1 127 ? -1.581 -17.156 -13.289 1 98.38 127 HIS B C 1
ATOM 3735 O O . HIS B 1 127 ? -1.093 -17.844 -14.188 1 98.38 127 HIS B O 1
ATOM 3741 N N . VAL B 1 128 ? -2.625 -17.469 -12.602 1 98.88 128 VAL B N 1
ATOM 3742 C CA . VAL B 1 128 ? -3.361 -18.703 -12.891 1 98.88 128 VAL B CA 1
ATOM 3743 C C . VAL B 1 128 ? -4.781 -18.359 -13.344 1 98.88 128 VAL B C 1
ATOM 3745 O O . VAL B 1 128 ? -5.5 -17.625 -12.648 1 98.88 128 VAL B O 1
ATOM 3748 N N . HIS B 1 129 ? -5.121 -18.859 -14.477 1 98.69 129 HIS B N 1
ATOM 3749 C CA . HIS B 1 129 ? -6.469 -18.719 -15.016 1 98.69 129 HIS B CA 1
ATOM 3750 C C . HIS B 1 129 ? -7.289 -19.984 -14.789 1 98.69 129 HIS B C 1
ATOM 3752 O O . HIS B 1 129 ? -6.848 -21.094 -15.125 1 98.69 129 HIS B O 1
ATOM 3758 N N . ILE B 1 130 ? -8.438 -19.828 -14.219 1 98.81 130 ILE B N 1
ATOM 3759 C CA . ILE B 1 130 ? -9.398 -20.922 -14.062 1 98.81 130 ILE B CA 1
ATOM 3760 C C . ILE B 1 130 ? -10.648 -20.641 -14.891 1 98.81 130 ILE B C 1
ATOM 3762 O O . ILE B 1 130 ? -11.25 -19.562 -14.766 1 98.81 130 ILE B O 1
ATOM 3766 N N . ALA B 1 131 ? -11.023 -21.578 -15.688 1 98.25 131 ALA B N 1
ATOM 3767 C CA . ALA B 1 131 ? -12.219 -21.406 -16.516 1 98.25 131 ALA B CA 1
ATOM 3768 C C . ALA B 1 131 ? -13.469 -21.266 -15.641 1 98.25 131 ALA B C 1
ATOM 3770 O O . ALA B 1 131 ? -13.609 -21.969 -14.641 1 98.25 131 ALA B O 1
ATOM 3771 N N . ILE B 1 132 ? -14.289 -20.375 -15.969 1 97.25 132 ILE B N 1
ATOM 3772 C CA . ILE B 1 132 ? -15.578 -20.219 -15.305 1 97.25 132 ILE B CA 1
ATOM 3773 C C . ILE B 1 132 ? -16.688 -20.156 -16.344 1 97.25 132 ILE B C 1
ATOM 3775 O O . ILE B 1 132 ? -16.469 -19.719 -17.484 1 97.25 132 ILE B O 1
ATOM 3779 N N . PRO B 1 133 ? -17.906 -20.594 -15.992 1 96.38 133 PRO B N 1
ATOM 3780 C CA . PRO B 1 133 ? -19 -20.609 -16.969 1 96.38 133 PRO B CA 1
ATOM 3781 C C . PRO B 1 133 ? -19.547 -19.219 -17.25 1 96.38 133 PRO B C 1
ATOM 3783 O O . PRO B 1 133 ? -20.094 -18.984 -18.328 1 96.38 133 PRO B O 1
ATOM 3786 N N . ASP B 1 134 ? -19.484 -18.344 -16.312 1 97.31 134 ASP B N 1
ATOM 3787 C CA . ASP B 1 134 ? -19.969 -16.969 -16.5 1 97.31 134 ASP B CA 1
ATOM 3788 C C . ASP B 1 134 ? -19.391 -16.047 -15.414 1 97.31 134 ASP B C 1
ATOM 3790 O O . ASP B 1 134 ? -18.828 -16.516 -14.422 1 97.31 134 ASP B O 1
ATOM 3794 N N . ARG B 1 135 ? -19.547 -14.805 -15.633 1 97.94 135 ARG B N 1
ATOM 3795 C CA . ARG B 1 135 ? -18.953 -13.797 -14.766 1 97.94 135 ARG B CA 1
ATOM 3796 C C . ARG B 1 135 ? -19.594 -13.805 -13.383 1 97.94 135 ARG B C 1
ATOM 3798 O O . ARG B 1 135 ? -18.938 -13.562 -12.375 1 97.94 135 ARG B O 1
ATOM 3805 N N . GLU B 1 136 ? -20.891 -14.055 -13.266 1 97.94 136 GLU B N 1
ATOM 3806 C CA . GLU B 1 136 ? -21.578 -14.141 -11.984 1 97.94 136 GLU B CA 1
ATOM 3807 C C . GLU B 1 136 ? -21 -15.25 -11.117 1 97.94 136 GLU B C 1
ATOM 3809 O O . GLU B 1 136 ? -20.828 -15.078 -9.914 1 97.94 136 GLU B O 1
ATOM 3814 N N . THR B 1 137 ? -20.766 -16.344 -11.734 1 97.38 137 THR B N 1
ATOM 3815 C CA . THR B 1 137 ? -20.109 -17.438 -11.023 1 97.38 137 THR B CA 1
ATOM 3816 C C . THR B 1 137 ? -18.734 -17.016 -10.531 1 97.38 137 THR B C 1
ATOM 3818 O O . THR B 1 137 ? -18.328 -17.359 -9.414 1 97.38 137 THR B O 1
ATOM 3821 N N . GLY B 1 138 ? -17.969 -16.266 -11.406 1 98.31 138 GLY B N 1
ATOM 3822 C CA . GLY B 1 138 ? -16.688 -15.742 -10.992 1 98.31 138 GLY B CA 1
ATOM 3823 C C . GLY B 1 138 ? -16.75 -14.914 -9.727 1 98.31 138 GLY B C 1
ATOM 3824 O O . GLY B 1 138 ? -15.93 -15.078 -8.82 1 98.31 138 GLY B O 1
ATOM 3825 N N . ILE B 1 139 ? -17.797 -14.078 -9.641 1 98.31 139 ILE B N 1
ATOM 3826 C CA . ILE B 1 139 ? -17.984 -13.211 -8.492 1 98.31 139 ILE B CA 1
ATOM 3827 C C . ILE B 1 139 ? -18.219 -14.055 -7.238 1 98.31 139 ILE B C 1
ATOM 3829 O O . ILE B 1 139 ? -17.672 -13.773 -6.176 1 98.31 139 ILE B O 1
ATOM 3833 N N . ARG B 1 140 ? -18.984 -15.094 -7.359 1 97.38 140 ARG B N 1
ATOM 3834 C CA . ARG B 1 140 ? -19.266 -15.984 -6.234 1 97.38 140 ARG B CA 1
ATOM 3835 C C . ARG B 1 140 ? -18 -16.688 -5.77 1 97.38 140 ARG B C 1
ATOM 3837 O O . ARG B 1 140 ? -17.766 -16.844 -4.566 1 97.38 140 ARG B O 1
ATOM 3844 N N . VAL B 1 141 ? -17.203 -17.141 -6.719 1 98.25 141 VAL B N 1
ATOM 3845 C CA . VAL B 1 141 ? -15.961 -17.828 -6.379 1 98.25 141 VAL B CA 1
ATOM 3846 C C . VAL B 1 141 ? -15.008 -16.859 -5.688 1 98.25 141 VAL B C 1
ATOM 3848 O O . VAL B 1 141 ? -14.359 -17.203 -4.699 1 98.25 141 VAL B O 1
ATOM 3851 N N . ILE B 1 142 ? -14.93 -15.609 -6.207 1 98.62 142 ILE B N 1
ATOM 3852 C CA . ILE B 1 142 ? -14.062 -14.609 -5.598 1 98.62 142 ILE B CA 1
ATOM 3853 C C . ILE B 1 142 ? -14.43 -14.422 -4.125 1 98.62 142 ILE B C 1
ATOM 3855 O O . ILE B 1 142 ? -13.562 -14.414 -3.254 1 98.62 142 ILE B O 1
ATOM 3859 N N . ALA B 1 143 ? -15.68 -14.336 -3.842 1 97.69 143 ALA B N 1
ATOM 3860 C CA . ALA B 1 143 ? -16.141 -14.109 -2.477 1 97.69 143 ALA B CA 1
ATOM 3861 C C . ALA B 1 143 ? -15.727 -15.258 -1.561 1 97.69 143 ALA B C 1
ATOM 3863 O O . ALA B 1 143 ? -15.445 -15.047 -0.378 1 97.69 143 ALA B O 1
ATOM 3864 N N . ARG B 1 144 ? -15.656 -16.438 -2.107 1 98 144 ARG B N 1
ATOM 3865 C CA . ARG B 1 144 ? -15.422 -17.641 -1.301 1 98 144 ARG B CA 1
ATOM 3866 C C . ARG B 1 144 ? -13.93 -17.938 -1.188 1 98 144 ARG B C 1
ATOM 3868 O O . ARG B 1 144 ? -13.492 -18.562 -0.222 1 98 144 ARG B O 1
ATOM 3875 N N . VAL B 1 145 ? -13.125 -17.484 -2.102 1 98.44 145 VAL B N 1
ATOM 3876 C CA . VAL B 1 145 ? -11.727 -17.906 -2.135 1 98.44 145 VAL B CA 1
ATOM 3877 C C . VAL B 1 145 ? -10.883 -16.938 -1.309 1 98.44 145 VAL B C 1
ATOM 3879 O O . VAL B 1 145 ? -9.75 -17.266 -0.947 1 98.44 145 VAL B O 1
ATOM 3882 N N . ARG B 1 146 ? -11.383 -15.766 -0.914 1 98.5 146 ARG B N 1
ATOM 3883 C CA . ARG B 1 146 ? -10.68 -14.672 -0.258 1 98.5 146 ARG B CA 1
ATOM 3884 C C . ARG B 1 146 ? -9.898 -15.164 0.953 1 98.5 146 ARG B C 1
ATOM 3886 O O . ARG B 1 146 ? -8.695 -14.93 1.057 1 98.5 146 ARG B O 1
ATOM 3893 N N . PRO B 1 147 ? -10.461 -15.984 1.853 1 98.38 147 PRO B N 1
ATOM 3894 C CA . PRO B 1 147 ? -9.719 -16.391 3.053 1 98.38 147 PRO B CA 1
ATOM 3895 C C . PRO B 1 147 ? -8.594 -17.375 2.752 1 98.38 147 PRO B C 1
ATOM 3897 O O . PRO B 1 147 ? -7.727 -17.594 3.598 1 98.38 147 PRO B O 1
ATOM 3900 N N . TRP B 1 148 ? -8.57 -17.953 1.576 1 98.56 148 TRP B N 1
ATOM 3901 C CA . TRP B 1 148 ? -7.605 -18.984 1.222 1 98.56 148 TRP B CA 1
ATOM 3902 C C . TRP B 1 148 ? -6.367 -18.375 0.575 1 98.56 148 TRP B C 1
ATOM 3904 O O . TRP B 1 148 ? -5.332 -19.031 0.457 1 98.56 148 TRP B O 1
ATOM 3914 N N . LEU B 1 149 ? -6.422 -17.125 0.194 1 98.75 149 LEU B N 1
ATOM 3915 C CA . LEU B 1 149 ? -5.379 -16.484 -0.597 1 98.75 149 LEU B CA 1
ATOM 3916 C C . LEU B 1 149 ? -4.07 -16.422 0.179 1 98.75 149 LEU B C 1
ATOM 3918 O O . LEU B 1 149 ? -3 -16.672 -0.379 1 98.75 149 LEU B O 1
ATOM 3922 N N . PRO B 1 150 ? -4.102 -16.156 1.535 1 98.75 150 PRO B N 1
ATOM 3923 C CA . PRO B 1 150 ? -2.83 -16.078 2.26 1 98.75 150 PRO B CA 1
ATOM 3924 C C . PRO B 1 150 ? -2.039 -17.391 2.203 1 98.75 150 PRO B C 1
ATOM 3926 O O . PRO B 1 150 ? -0.837 -17.375 1.927 1 98.75 150 PRO B O 1
ATOM 3929 N N . ALA B 1 151 ? -2.725 -18.484 2.387 1 98.5 151 ALA B N 1
ATOM 3930 C CA . ALA B 1 151 ? -2.049 -19.766 2.342 1 98.5 151 ALA B CA 1
ATOM 3931 C C . ALA B 1 151 ? -1.503 -20.062 0.944 1 98.5 151 ALA B C 1
ATOM 3933 O O . ALA B 1 151 ? -0.386 -20.562 0.797 1 98.5 151 ALA B O 1
ATOM 3934 N N . LEU B 1 152 ? -2.271 -19.719 -0.069 1 98.62 152 LEU B N 1
ATOM 3935 C CA . LEU B 1 152 ? -1.862 -19.953 -1.449 1 98.62 152 LEU B CA 1
ATOM 3936 C C . LEU B 1 152 ? -0.629 -19.125 -1.798 1 98.62 152 LEU B C 1
ATOM 3938 O O . LEU B 1 152 ? 0.242 -19.594 -2.541 1 98.62 152 LEU B O 1
ATOM 3942 N N . LEU B 1 153 ? -0.532 -17.922 -1.248 1 98.62 153 LEU B N 1
ATOM 3943 C CA . LEU B 1 153 ? 0.6 -17.031 -1.495 1 98.62 153 LEU B CA 1
ATOM 3944 C C . LEU B 1 153 ? 1.901 -17.672 -1.017 1 98.62 153 LEU B C 1
ATOM 3946 O O . LEU B 1 153 ? 2.945 -17.516 -1.654 1 98.62 153 LEU B O 1
ATOM 3950 N N . THR B 1 154 ? 1.841 -18.438 0.055 1 98.12 154 THR B N 1
ATOM 3951 C CA . THR B 1 154 ? 3.053 -18.984 0.655 1 98.12 154 THR B CA 1
ATOM 3952 C C . THR B 1 154 ? 3.676 -20.031 -0.255 1 98.12 154 THR B C 1
ATOM 3954 O O . THR B 1 154 ? 4.883 -20.281 -0.193 1 98.12 154 THR B O 1
ATOM 3957 N N . VAL B 1 155 ? 2.938 -20.562 -1.182 1 96.56 155 VAL B N 1
ATOM 3958 C CA . VAL B 1 155 ? 3.363 -21.672 -2.023 1 96.56 155 VAL B CA 1
ATOM 3959 C C . VAL B 1 155 ? 4.445 -21.203 -2.992 1 96.56 155 VAL B C 1
ATOM 3961 O O . VAL B 1 155 ? 5.406 -21.938 -3.26 1 96.56 155 VAL B O 1
ATOM 3964 N N . THR B 1 156 ? 4.309 -19.969 -3.457 1 95.12 156 THR B N 1
ATOM 3965 C CA . THR B 1 156 ? 5.234 -19.5 -4.48 1 95.12 156 THR B CA 1
ATOM 3966 C C . THR B 1 156 ? 5.984 -18.266 -4.012 1 95.12 156 THR B C 1
ATOM 3968 O O . THR B 1 156 ? 6.402 -17.438 -4.824 1 95.12 156 THR B O 1
ATOM 3971 N N . ALA B 1 157 ? 6.047 -18.031 -2.705 1 98.38 157 ALA B N 1
ATOM 3972 C CA . ALA B 1 157 ? 6.848 -16.922 -2.219 1 98.38 157 ALA B CA 1
ATOM 3973 C C . ALA B 1 157 ? 8.297 -17.047 -2.678 1 98.38 157 ALA B C 1
ATOM 3975 O O . ALA B 1 157 ? 8.961 -18.047 -2.398 1 98.38 157 ALA B O 1
ATOM 3976 N N . ASN B 1 158 ? 8.797 -16.078 -3.424 1 98.88 158 ASN B N 1
ATOM 3977 C CA . ASN B 1 158 ? 10.062 -16.172 -4.137 1 98.88 158 ASN B CA 1
ATOM 3978 C C . ASN B 1 158 ? 10.688 -14.805 -4.371 1 98.88 158 ASN B C 1
ATOM 3980 O O . ASN B 1 158 ? 11.188 -14.523 -5.461 1 98.88 158 ASN B O 1
ATOM 3984 N N . SER B 1 159 ? 10.688 -13.945 -3.369 1 98.75 159 SER B N 1
ATOM 3985 C CA . SER B 1 159 ? 11.25 -12.609 -3.504 1 98.75 159 SER B CA 1
ATOM 3986 C C . SER B 1 159 ? 11.766 -12.086 -2.166 1 98.75 159 SER B C 1
ATOM 3988 O O . SER B 1 159 ? 11.445 -10.961 -1.77 1 98.75 159 SER B O 1
ATOM 3990 N N . ALA B 1 160 ? 12.586 -12.883 -1.523 1 98.69 160 ALA B N 1
ATOM 3991 C CA . ALA B 1 160 ? 13.117 -12.539 -0.209 1 98.69 160 ALA B CA 1
ATOM 3992 C C . ALA B 1 160 ? 14.242 -11.5 -0.324 1 98.69 160 ALA B C 1
ATOM 3994 O O . ALA B 1 160 ? 14.352 -10.602 0.509 1 98.69 160 ALA B O 1
ATOM 3995 N N . ILE B 1 161 ? 15.07 -11.664 -1.33 1 98.56 161 ILE B N 1
ATOM 3996 C CA . ILE B 1 161 ? 16.219 -10.781 -1.545 1 98.56 161 ILE B CA 1
ATOM 3997 C C . ILE B 1 161 ? 15.867 -9.75 -2.617 1 98.56 161 ILE B C 1
ATOM 3999 O O . ILE B 1 161 ? 15.43 -10.102 -3.713 1 98.56 161 ILE B O 1
ATOM 4003 N N . CYS B 1 162 ? 15.977 -8.5 -2.326 1 96.88 162 CYS B N 1
ATOM 4004 C CA . CYS B 1 162 ? 15.703 -7.398 -3.244 1 96.88 162 CYS B CA 1
ATOM 4005 C C . CYS B 1 162 ? 16.688 -6.258 -3.039 1 96.88 162 CYS B C 1
ATOM 4007 O O . CYS B 1 162 ? 17.031 -5.926 -1.903 1 96.88 162 CYS B O 1
ATOM 4009 N N . ASP B 1 163 ? 17.188 -5.691 -4.062 1 93 163 ASP B N 1
ATOM 4010 C CA . ASP B 1 16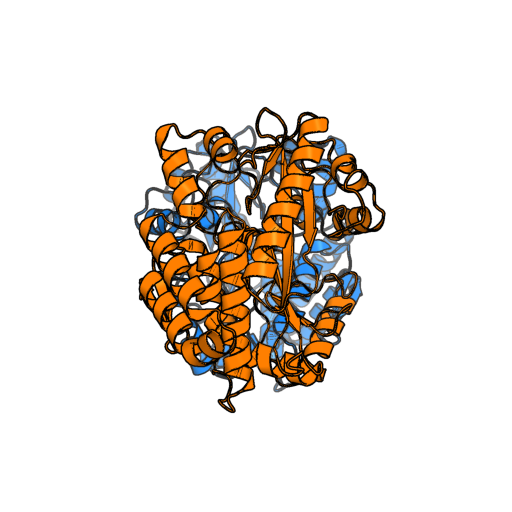3 ? 18.062 -4.527 -4.039 1 93 163 ASP B CA 1
ATOM 4011 C C . ASP B 1 163 ? 19.328 -4.805 -3.213 1 93 163 ASP B C 1
ATOM 4013 O O . ASP B 1 163 ? 19.828 -3.916 -2.523 1 93 163 ASP B O 1
ATOM 4017 N N . GLY B 1 164 ? 19.672 -6.02 -3.121 1 94.56 164 GLY B N 1
ATOM 4018 C CA . GLY B 1 164 ? 20.969 -6.363 -2.543 1 94.56 164 GLY B CA 1
ATOM 4019 C C . GLY B 1 164 ? 20.875 -6.758 -1.081 1 94.56 164 GLY B C 1
ATOM 4020 O O . GLY B 1 164 ? 21.906 -6.969 -0.428 1 94.56 164 GLY B O 1
ATOM 4021 N N . TYR B 1 165 ? 19.688 -6.871 -0.529 1 94.56 165 TYR B N 1
ATOM 4022 C CA . TYR B 1 165 ? 19.594 -7.238 0.88 1 94.56 165 TYR B CA 1
ATOM 4023 C C . TYR B 1 165 ? 18.375 -8.141 1.13 1 94.56 165 TYR B C 1
ATOM 4025 O O . TYR B 1 165 ? 17.516 -8.281 0.265 1 94.56 165 TYR B O 1
ATOM 4033 N N . ASP B 1 166 ? 18.406 -8.859 2.238 1 97.19 166 ASP B N 1
ATOM 4034 C CA . ASP B 1 166 ? 17.25 -9.633 2.701 1 97.19 166 ASP B CA 1
ATOM 4035 C C . ASP B 1 166 ? 16.156 -8.719 3.252 1 97.19 166 ASP B C 1
ATOM 4037 O O . ASP B 1 166 ? 16.344 -8.078 4.289 1 97.19 166 ASP B O 1
ATOM 4041 N N . THR B 1 167 ? 15.031 -8.664 2.637 1 97 167 THR B N 1
ATOM 4042 C CA . THR B 1 167 ? 13.953 -7.754 2.996 1 97 167 THR B CA 1
ATOM 4043 C C . THR B 1 167 ? 13.25 -8.219 4.27 1 97 167 THR B C 1
ATOM 4045 O O . THR B 1 167 ? 12.445 -7.484 4.848 1 97 167 THR B O 1
ATOM 4048 N N . SER B 1 168 ? 13.445 -9.406 4.688 1 97.06 168 SER B N 1
ATOM 4049 C CA . SER B 1 168 ? 12.773 -10.094 5.781 1 97.06 168 SER B CA 1
ATOM 4050 C C . SER B 1 168 ? 11.375 -10.539 5.375 1 97.06 168 SER B C 1
ATOM 4052 O O . SER B 1 168 ? 10.594 -10.984 6.219 1 97.06 168 SER B O 1
ATOM 4054 N N . TYR B 1 169 ? 11.016 -10.406 4.168 1 98.44 169 TYR B N 1
ATOM 4055 C CA . TYR B 1 169 ? 9.781 -10.93 3.598 1 98.44 169 TYR B CA 1
ATOM 4056 C C . TYR B 1 169 ? 10.055 -12.164 2.744 1 98.44 169 TYR B C 1
ATOM 4058 O O . TYR B 1 169 ? 11.109 -12.273 2.123 1 98.44 169 TYR B O 1
ATOM 4066 N N . SER B 1 170 ? 9.094 -13.055 2.758 1 98.75 170 SER B N 1
ATOM 4067 C CA . SER B 1 170 ? 9.172 -14.18 1.823 1 98.75 170 SER B CA 1
ATOM 4068 C C . SER B 1 170 ? 8.664 -13.781 0.441 1 98.75 170 SER B C 1
ATOM 4070 O O . SER B 1 170 ? 9.156 -14.281 -0.573 1 98.75 170 SER B O 1
ATOM 4072 N N . SER B 1 171 ? 7.684 -12.961 0.367 1 98.75 171 SER B N 1
ATOM 4073 C CA . SER B 1 171 ? 7.18 -12.375 -0.871 1 98.75 171 SER B CA 1
ATOM 4074 C C . SER B 1 171 ? 7.188 -10.852 -0.807 1 98.75 171 SER B C 1
ATOM 4076 O O . SER B 1 171 ? 6.164 -10.234 -0.515 1 98.75 171 SER B O 1
ATOM 4078 N N . TRP B 1 172 ? 8.328 -10.305 -1.104 1 98.25 172 TRP B N 1
ATOM 4079 C CA . TRP B 1 172 ? 8.453 -8.852 -1.167 1 98.25 172 TRP B CA 1
ATOM 4080 C C . TRP B 1 172 ? 7.707 -8.297 -2.373 1 98.25 172 TRP B C 1
ATOM 4082 O O . TRP B 1 172 ? 7.168 -7.188 -2.32 1 98.25 172 TRP B O 1
ATOM 4092 N N . ARG B 1 173 ? 7.602 -9.086 -3.371 1 98.25 173 ARG B N 1
ATOM 4093 C CA . ARG B 1 173 ? 6.816 -8.688 -4.539 1 98.25 173 ARG B CA 1
ATOM 4094 C C . ARG B 1 173 ? 5.406 -8.273 -4.133 1 98.25 173 ARG B C 1
ATOM 4096 O O . ARG B 1 173 ? 4.875 -7.285 -4.645 1 98.25 173 ARG B O 1
ATOM 4103 N N . TYR B 1 174 ? 4.789 -9.109 -3.271 1 98.25 174 TYR B N 1
ATOM 4104 C CA . TYR B 1 174 ? 3.412 -8.812 -2.885 1 98.25 174 TYR B CA 1
ATOM 4105 C C . TYR B 1 174 ? 3.305 -7.414 -2.283 1 98.25 174 TYR B C 1
ATOM 4107 O O . TYR B 1 174 ? 2.367 -6.676 -2.584 1 98.25 174 TYR B O 1
ATOM 4115 N N . GLN B 1 175 ? 4.266 -7.051 -1.487 1 97 175 GLN B N 1
ATOM 4116 C CA . GLN B 1 175 ? 4.281 -5.727 -0.872 1 97 175 GLN B CA 1
ATOM 4117 C C . GLN B 1 175 ? 4.488 -4.637 -1.917 1 97 175 GLN B C 1
ATOM 4119 O O . GLN B 1 175 ? 3.807 -3.609 -1.896 1 97 175 GLN B O 1
ATOM 4124 N N . GLN B 1 176 ? 5.383 -4.867 -2.832 1 95.81 176 GLN B N 1
ATOM 4125 C CA . GLN B 1 176 ? 5.672 -3.887 -3.873 1 95.81 176 GLN B CA 1
ATOM 4126 C C . GLN B 1 176 ? 4.469 -3.689 -4.793 1 95.81 176 GLN B C 1
ATOM 4128 O O . GLN B 1 176 ? 4.117 -2.557 -5.129 1 95.81 176 GLN B O 1
ATOM 4133 N N . TRP B 1 177 ? 3.859 -4.773 -5.145 1 96.44 177 TRP B N 1
ATOM 4134 C CA . TRP B 1 177 ? 2.748 -4.734 -6.09 1 96.44 177 TRP B CA 1
ATOM 4135 C C . TRP B 1 177 ? 1.535 -4.043 -5.477 1 96.44 177 TRP B C 1
ATOM 4137 O O . TRP B 1 177 ? 0.788 -3.354 -6.172 1 96.44 177 TRP B O 1
ATOM 4147 N N . SER B 1 178 ? 1.364 -4.133 -4.234 1 95.19 178 SER B N 1
ATOM 4148 C CA . SER B 1 178 ? 0.196 -3.609 -3.535 1 95.19 178 SER B CA 1
ATOM 4149 C C . SER B 1 178 ? 0.219 -2.084 -3.482 1 95.19 178 SER B C 1
ATOM 4151 O O . SER B 1 178 ? -0.735 -1.46 -3.016 1 95.19 178 SER B O 1
ATOM 4153 N N . ARG B 1 179 ? 1.243 -1.475 -4.074 1 93.12 179 ARG B N 1
ATOM 4154 C CA . ARG B 1 179 ? 1.347 -0.019 -4.109 1 93.12 179 ARG B CA 1
ATOM 4155 C C . ARG B 1 179 ? 0.446 0.566 -5.191 1 93.12 179 ARG B C 1
ATOM 4157 O O . ARG B 1 179 ? 0.128 1.758 -5.164 1 93.12 179 ARG B O 1
ATOM 4164 N N . TRP B 1 180 ? 0.152 -0.244 -6.172 1 96.31 180 TRP B N 1
ATOM 4165 C CA . TRP B 1 180 ? -0.801 0.214 -7.18 1 96.31 180 TRP B CA 1
ATOM 4166 C C . TRP B 1 180 ? -2.16 0.499 -6.551 1 96.31 180 TRP B C 1
ATOM 4168 O O . TRP B 1 180 ? -2.65 -0.284 -5.734 1 96.31 180 TRP B O 1
ATOM 4178 N N . PRO B 1 181 ? -2.809 1.593 -6.941 1 96.81 181 PRO B N 1
ATOM 4179 C CA . PRO B 1 181 ? -4.074 1.951 -6.297 1 96.81 181 PRO B CA 1
ATOM 4180 C C . PRO B 1 181 ? -5.188 0.944 -6.582 1 96.81 181 PRO B C 1
ATOM 4182 O O . PRO B 1 181 ? -6.191 0.909 -5.867 1 96.81 181 PRO B O 1
ATOM 4185 N N . SER B 1 182 ? -5.035 0.118 -7.59 1 97.88 182 SER B N 1
ATOM 4186 C CA . SER B 1 182 ? -6.074 -0.839 -7.957 1 97.88 182 SER B CA 1
ATOM 4187 C C . SER B 1 182 ? -5.691 -2.258 -7.547 1 97.88 182 SER B C 1
ATOM 4189 O O . SER B 1 182 ? -6.332 -3.225 -7.957 1 97.88 182 SER B O 1
ATOM 4191 N N . ALA B 1 183 ? -4.645 -2.408 -6.723 1 97.75 183 ALA B N 1
ATOM 4192 C CA . ALA B 1 183 ? -4.141 -3.727 -6.344 1 97.75 183 ALA B CA 1
ATOM 4193 C C . ALA B 1 183 ? -4.66 -4.137 -4.969 1 97.75 183 ALA B C 1
ATOM 4195 O O . ALA B 1 183 ? -5.336 -3.355 -4.293 1 97.75 183 ALA B O 1
ATOM 4196 N N . GLY B 1 184 ? -4.348 -5.391 -4.586 1 97.62 184 GLY B N 1
ATOM 4197 C CA . GLY B 1 184 ? -4.73 -5.941 -3.297 1 97.62 184 GLY B CA 1
ATOM 4198 C C . GLY B 1 184 ? -5.855 -6.957 -3.391 1 97.62 184 GLY B C 1
ATOM 4199 O O . GLY B 1 184 ? -6.262 -7.34 -4.492 1 97.62 184 GLY B O 1
ATOM 4200 N N . PRO B 1 185 ? -6.273 -7.391 -2.189 1 98.31 185 PRO B N 1
ATOM 4201 C CA . PRO B 1 185 ? -7.363 -8.367 -2.205 1 98.31 185 PRO B CA 1
ATOM 4202 C C . PRO B 1 185 ? -8.688 -7.766 -2.678 1 98.31 185 PRO B C 1
ATOM 4204 O O . PRO B 1 185 ? -9 -6.617 -2.352 1 98.31 185 PRO B O 1
ATOM 4207 N N . PRO B 1 186 ? -9.391 -8.57 -3.473 1 98.19 186 PRO B N 1
ATOM 4208 C CA . PRO B 1 186 ? -10.727 -8.086 -3.83 1 98.19 186 PRO B CA 1
ATOM 4209 C C . PRO B 1 186 ? -11.672 -8.016 -2.631 1 98.19 186 PRO B C 1
ATOM 4211 O O . PRO B 1 186 ? -11.547 -8.812 -1.696 1 98.19 186 PRO B O 1
ATOM 4214 N N . PRO B 1 187 ? -12.562 -7.023 -2.666 1 96.69 187 PRO B N 1
ATOM 4215 C CA . PRO B 1 187 ? -13.562 -7.012 -1.592 1 96.69 187 PRO B CA 1
ATOM 4216 C C . PRO B 1 187 ? -14.547 -8.172 -1.688 1 96.69 187 PRO B C 1
ATOM 4218 O O . PRO B 1 187 ? -14.523 -8.93 -2.666 1 96.69 187 PRO B O 1
ATOM 4221 N N . ALA B 1 188 ? -15.273 -8.352 -0.565 1 95.38 188 ALA B N 1
ATOM 4222 C CA . ALA B 1 188 ? -16.359 -9.32 -0.61 1 95.38 188 ALA B CA 1
ATOM 4223 C C . ALA B 1 188 ? -17.516 -8.82 -1.477 1 95.38 188 ALA B C 1
ATOM 4225 O O . ALA B 1 188 ? -18.484 -8.273 -0.963 1 95.38 188 ALA B O 1
ATOM 4226 N N . PHE B 1 189 ? -17.359 -9.094 -2.777 1 97.38 189 PHE B N 1
ATOM 4227 C CA . PHE B 1 189 ? -18.391 -8.625 -3.699 1 97.38 189 PHE B CA 1
ATOM 4228 C C . PHE B 1 189 ? -19.734 -9.281 -3.4 1 97.38 189 PHE B C 1
ATOM 4230 O O . PHE B 1 189 ? -19.797 -10.484 -3.119 1 97.38 189 PHE B O 1
ATOM 4237 N N . THR B 1 190 ? -20.781 -8.477 -3.555 1 96.25 190 THR B N 1
ATOM 4238 C CA . THR B 1 190 ? -22.125 -9.008 -3.354 1 96.25 190 THR B CA 1
ATOM 4239 C C . THR B 1 190 ? -22.797 -9.266 -4.691 1 96.25 190 THR B C 1
ATOM 4241 O O . THR B 1 190 ? -23.844 -9.93 -4.746 1 96.25 190 THR B O 1
ATOM 4244 N N . SER B 1 191 ? -22.266 -8.742 -5.734 1 97.88 191 SER B N 1
ATOM 4245 C CA . SER B 1 191 ? -22.828 -8.891 -7.078 1 97.88 191 SER B CA 1
ATOM 4246 C C . SER B 1 191 ? -21.844 -8.414 -8.141 1 97.88 191 SER B C 1
ATOM 4248 O O . SER B 1 191 ? -20.828 -7.785 -7.816 1 97.88 191 SER B O 1
ATOM 4250 N N . LEU B 1 192 ? -22.141 -8.828 -9.375 1 98.31 192 LEU B N 1
ATOM 4251 C CA . LEU B 1 192 ? -21.359 -8.32 -10.5 1 98.31 192 LEU B CA 1
ATOM 4252 C C . LEU B 1 192 ? -21.469 -6.801 -10.594 1 98.31 192 LEU B C 1
ATOM 4254 O O . LEU B 1 192 ? -20.5 -6.129 -10.945 1 98.31 192 LEU B O 1
ATOM 4258 N N . ASP B 1 193 ? -22.641 -6.266 -10.242 1 98.31 193 ASP B N 1
ATOM 4259 C CA . ASP B 1 193 ? -22.828 -4.816 -10.234 1 98.31 193 ASP B CA 1
ATOM 4260 C C . ASP B 1 193 ? -21.891 -4.156 -9.227 1 98.31 193 ASP B C 1
ATOM 4262 O O . ASP B 1 193 ? -21.375 -3.068 -9.477 1 98.31 193 ASP B O 1
ATOM 4266 N N . HIS B 1 194 ? -21.766 -4.785 -8.094 1 98.19 194 HIS B N 1
ATOM 4267 C CA . HIS B 1 194 ? -20.828 -4.297 -7.09 1 98.19 194 HIS B CA 1
ATOM 4268 C C . HIS B 1 194 ? -19.406 -4.23 -7.648 1 98.19 194 HIS B C 1
ATOM 4270 O O . HIS B 1 194 ? -18.734 -3.215 -7.504 1 98.19 194 HIS B O 1
ATOM 4276 N N . TYR B 1 195 ? -18.984 -5.246 -8.336 1 98.62 195 TYR B N 1
ATOM 4277 C CA . TYR B 1 195 ? -17.688 -5.309 -9.016 1 98.62 195 TYR B CA 1
ATOM 4278 C C . TYR B 1 195 ? -17.531 -4.156 -10 1 98.62 195 TYR B C 1
ATOM 4280 O O . TYR B 1 195 ? -16.562 -3.398 -9.93 1 98.62 195 TYR B O 1
ATOM 4288 N N . GLU B 1 196 ? -18.5 -3.986 -10.812 1 98.5 196 GLU B N 1
ATOM 4289 C CA . GLU B 1 196 ? -18.469 -2.979 -11.867 1 98.5 196 GLU B CA 1
ATOM 4290 C C . GLU B 1 196 ? -18.484 -1.567 -11.289 1 98.5 196 GLU B C 1
ATOM 4292 O O . GLU B 1 196 ? -17.875 -0.653 -11.844 1 98.5 196 GLU B O 1
ATOM 4297 N N . SER B 1 197 ? -19.172 -1.415 -10.219 1 98.38 197 SER B N 1
ATOM 4298 C CA . SER B 1 197 ? -19.25 -0.091 -9.609 1 98.38 197 SER B CA 1
ATOM 4299 C C . SER B 1 197 ? -17.891 0.383 -9.117 1 98.38 197 SER B C 1
ATOM 4301 O O . SER B 1 197 ? -17.562 1.564 -9.234 1 98.38 197 SER B O 1
ATOM 4303 N N . ILE B 1 198 ? -17.125 -0.482 -8.578 1 98.44 198 ILE B N 1
ATOM 4304 C CA . ILE B 1 198 ? -15.789 -0.115 -8.109 1 98.44 198 ILE B CA 1
ATOM 4305 C C . ILE B 1 198 ? -14.883 0.165 -9.305 1 98.44 198 ILE B C 1
ATOM 4307 O O . ILE B 1 198 ? -14.133 1.147 -9.312 1 98.44 198 ILE B O 1
ATOM 4311 N N . VAL B 1 199 ? -14.977 -0.657 -10.312 1 98.62 199 VAL B N 1
ATOM 4312 C CA . VAL B 1 199 ? -14.188 -0.46 -11.516 1 98.62 199 VAL B CA 1
ATOM 4313 C C . VAL B 1 199 ? -14.5 0.906 -12.125 1 98.62 199 VAL B C 1
ATOM 4315 O O . VAL B 1 199 ? -13.586 1.641 -12.516 1 98.62 199 VAL B O 1
ATOM 4318 N N . ASP B 1 200 ? -15.734 1.238 -12.148 1 98.31 200 ASP B N 1
ATOM 4319 C CA . ASP B 1 200 ? -16.156 2.543 -12.656 1 98.31 200 ASP B CA 1
ATOM 4320 C C . ASP B 1 200 ? -15.547 3.672 -11.82 1 98.31 200 ASP B C 1
ATOM 4322 O O . ASP B 1 200 ? -15.102 4.684 -12.367 1 98.31 200 ASP B O 1
ATOM 4326 N N . GLY B 1 201 ? -15.602 3.498 -10.508 1 98.25 201 GLY B N 1
ATOM 4327 C CA . GLY B 1 201 ? -14.984 4.48 -9.625 1 98.25 201 GLY B CA 1
ATOM 4328 C C . GLY B 1 201 ? -13.492 4.652 -9.883 1 98.25 201 GLY B C 1
ATOM 4329 O O . GLY B 1 201 ? -12.984 5.773 -9.859 1 98.25 201 GLY B O 1
ATOM 4330 N N . TRP B 1 202 ? -12.781 3.564 -10.125 1 98.62 202 TRP B N 1
ATOM 4331 C CA . TRP B 1 202 ? -11.352 3.605 -10.414 1 98.62 202 TRP B CA 1
ATOM 4332 C C . TRP B 1 202 ? -11.086 4.348 -11.719 1 98.62 202 TRP B C 1
ATOM 4334 O O . TRP B 1 202 ? -10.148 5.145 -11.797 1 98.62 202 TRP B O 1
ATOM 4344 N N . LEU B 1 203 ? -11.875 4.035 -12.703 1 98.31 203 LEU B N 1
ATOM 4345 C CA . LEU B 1 203 ? -11.727 4.695 -14 1 98.31 203 LEU B CA 1
ATOM 4346 C C . LEU B 1 203 ? -11.953 6.199 -13.867 1 98.31 203 LEU B C 1
ATOM 4348 O O . LEU B 1 203 ? -11.164 6.996 -14.391 1 98.31 203 LEU B O 1
ATOM 4352 N N . ARG B 1 204 ? -12.938 6.594 -13.141 1 97.69 204 ARG B N 1
ATOM 4353 C CA . ARG B 1 204 ? -13.266 8.008 -12.969 1 97.69 204 ARG B CA 1
ATOM 4354 C C . ARG B 1 204 ? -12.156 8.734 -12.219 1 97.69 204 ARG B C 1
ATOM 4356 O O . ARG B 1 204 ? -11.828 9.875 -12.539 1 97.69 204 ARG B O 1
ATOM 4363 N N . ALA B 1 205 ? -11.562 8.07 -11.273 1 97.75 205 ALA B N 1
ATOM 4364 C CA . ALA B 1 205 ? -10.508 8.672 -10.461 1 97.75 205 ALA B CA 1
ATOM 4365 C C . ALA B 1 205 ? -9.164 8.641 -11.188 1 97.75 205 ALA B C 1
ATOM 4367 O O . ALA B 1 205 ? -8.219 9.32 -10.789 1 97.75 205 ALA B O 1
ATOM 4368 N N . GLY B 1 206 ? -9.086 7.828 -12.242 1 97.25 206 GLY B N 1
ATOM 4369 C CA . GLY B 1 206 ? -7.82 7.641 -12.945 1 97.25 206 GLY B CA 1
ATOM 4370 C C . GLY B 1 206 ? -6.887 6.676 -12.242 1 97.25 206 GLY B C 1
ATOM 4371 O O . GLY B 1 206 ? -5.68 6.672 -12.5 1 97.25 206 GLY B O 1
ATOM 4372 N N . ALA B 1 207 ? -7.441 5.926 -11.344 1 97.75 207 ALA B N 1
ATOM 4373 C CA . ALA B 1 207 ? -6.633 4.938 -10.633 1 97.75 207 ALA B CA 1
ATOM 4374 C C . ALA B 1 207 ? -6.316 3.746 -11.531 1 97.75 207 ALA B C 1
ATOM 4376 O O . ALA B 1 207 ? -5.434 2.943 -11.219 1 97.75 207 ALA B O 1
ATOM 4377 N N . ILE B 1 208 ? -7.047 3.598 -12.57 1 97.56 208 ILE B N 1
ATOM 4378 C CA . ILE B 1 208 ? -6.746 2.723 -13.695 1 97.56 208 ILE B CA 1
ATOM 4379 C C . ILE B 1 208 ? -6.988 3.465 -15.008 1 97.56 208 ILE B C 1
ATOM 4381 O O . ILE B 1 208 ? -7.887 4.305 -15.102 1 97.56 208 ILE B O 1
ATOM 4385 N N . LEU B 1 209 ? -6.137 3.184 -15.992 1 96.12 209 LEU B N 1
ATOM 4386 C CA . LEU B 1 209 ? -6.301 3.805 -17.297 1 96.12 209 LEU B CA 1
ATOM 4387 C C . LEU B 1 209 ? -7.254 2.996 -18.172 1 96.12 209 LEU B C 1
ATOM 4389 O O . LEU B 1 209 ? -7.891 3.541 -19.078 1 96.12 209 LEU B O 1
ATOM 4393 N N . ASP B 1 210 ? -7.332 1.738 -17.953 1 95.12 210 ASP B N 1
ATOM 4394 C CA . ASP B 1 210 ? -8.219 0.795 -18.625 1 95.12 210 ASP B CA 1
ATOM 4395 C C . ASP B 1 210 ? -8.453 -0.447 -17.781 1 95.12 210 ASP B C 1
ATOM 4397 O O . ASP B 1 210 ? -7.867 -0.586 -16.703 1 95.12 210 ASP B O 1
ATOM 4401 N N . ARG B 1 211 ? -9.289 -1.331 -18.25 1 96.5 211 ARG B N 1
ATOM 4402 C CA . ARG B 1 211 ? -9.734 -2.461 -17.438 1 96.5 211 ARG B CA 1
ATOM 4403 C C . ARG B 1 211 ? -8.617 -3.492 -17.281 1 96.5 211 ARG B C 1
ATOM 4405 O O . ARG B 1 211 ? -8.695 -4.371 -16.422 1 96.5 211 ARG B O 1
ATOM 4412 N N . GLN B 1 212 ? -7.617 -3.441 -18.109 1 93.44 212 GLN B N 1
ATOM 4413 C CA . GLN B 1 212 ? -6.48 -4.344 -17.984 1 93.44 212 GLN B CA 1
ATOM 4414 C C . GLN B 1 212 ? -5.672 -4.031 -16.734 1 93.44 212 GLN B C 1
ATOM 4416 O O . GLN B 1 212 ? -4.859 -4.848 -16.281 1 93.44 212 GLN B O 1
ATOM 4421 N N . MET B 1 213 ? -5.949 -2.877 -16.156 1 95.88 213 MET B N 1
ATOM 4422 C CA . MET B 1 213 ? -5.195 -2.449 -14.977 1 95.88 213 MET B CA 1
ATOM 4423 C C . MET B 1 213 ? -5.953 -2.777 -13.695 1 95.88 213 MET B C 1
ATOM 4425 O O . MET B 1 213 ? -5.602 -2.293 -12.617 1 95.88 213 MET B O 1
ATOM 4429 N N . ILE B 1 214 ? -7.047 -3.545 -13.828 1 98 214 ILE B N 1
ATOM 4430 C CA . ILE B 1 214 ? -7.605 -4.133 -12.617 1 98 214 ILE B CA 1
ATOM 4431 C C . ILE B 1 214 ? -6.609 -5.121 -12.016 1 98 214 ILE B C 1
ATOM 4433 O O . ILE B 1 214 ? -6.418 -6.219 -12.547 1 98 214 ILE B O 1
ATOM 4437 N N . TYR B 1 215 ? -6.012 -4.699 -10.852 1 97.88 215 TYR B N 1
ATOM 4438 C CA . TYR B 1 215 ? -4.883 -5.469 -10.336 1 97.88 215 TYR B CA 1
ATOM 4439 C C . TYR B 1 215 ? -5.254 -6.172 -9.031 1 97.88 215 TYR B C 1
ATOM 4441 O O . TYR B 1 215 ? -4.395 -6.414 -8.188 1 97.88 215 TYR B O 1
ATOM 4449 N N . TRP B 1 216 ? -6.543 -6.473 -8.82 1 98.56 216 TRP B N 1
ATOM 4450 C CA . TRP B 1 216 ? -6.934 -7.309 -7.688 1 98.56 216 TRP B CA 1
ATOM 4451 C C . TRP B 1 216 ? -6.188 -8.641 -7.711 1 98.56 216 TRP B C 1
ATOM 4453 O O . TRP B 1 216 ? -5.859 -9.156 -8.781 1 98.56 216 TRP B O 1
ATOM 4463 N N . ASP B 1 217 ? -5.977 -9.18 -6.523 1 98.75 217 ASP B N 1
ATOM 4464 C CA . ASP B 1 217 ? -5.316 -10.477 -6.375 1 98.75 217 ASP B CA 1
ATOM 4465 C C . ASP B 1 217 ? -6.043 -11.555 -7.18 1 98.75 217 ASP B C 1
ATOM 4467 O O . ASP B 1 217 ? -5.422 -12.523 -7.633 1 98.75 217 ASP B O 1
ATOM 4471 N N . VAL B 1 218 ? -7.301 -11.469 -7.242 1 98.88 218 VAL B N 1
ATOM 4472 C CA . VAL B 1 218 ? -8.172 -12.289 -8.078 1 98.88 218 VAL B CA 1
ATOM 4473 C C . VAL B 1 218 ? -9.172 -11.391 -8.812 1 98.88 218 VAL B C 1
ATOM 4475 O O . VAL B 1 218 ? -9.805 -10.523 -8.203 1 98.88 218 VAL B O 1
ATOM 4478 N N . ARG B 1 219 ? -9.258 -11.633 -10.086 1 98.81 219 ARG B N 1
ATOM 4479 C CA . ARG B 1 219 ? -10.125 -10.773 -10.883 1 98.81 219 ARG B CA 1
ATOM 4480 C C . ARG B 1 219 ? -10.805 -11.562 -12 1 98.81 219 ARG B C 1
ATOM 4482 O O . ARG B 1 219 ? -10.391 -12.68 -12.312 1 98.81 219 ARG B O 1
ATOM 4489 N N . LEU B 1 220 ? -11.891 -10.961 -12.539 1 98.62 220 LEU B N 1
ATOM 4490 C CA . LEU B 1 220 ? -12.469 -11.453 -13.789 1 98.62 220 LEU B CA 1
ATOM 4491 C C . LEU B 1 220 ? -11.594 -11.07 -14.977 1 98.62 220 LEU B C 1
ATOM 4493 O O . LEU B 1 220 ? -11.281 -9.891 -15.172 1 98.62 220 LEU B O 1
ATOM 4497 N N . SER B 1 221 ? -11.18 -12.055 -15.719 1 97.31 221 SER B N 1
ATOM 4498 C CA . SER B 1 221 ? -10.406 -11.75 -16.922 1 97.31 221 SER B CA 1
ATOM 4499 C C . SER B 1 221 ? -11.266 -11.023 -17.953 1 97.31 221 SER B C 1
ATOM 4501 O O . SER B 1 221 ? -12.438 -11.359 -18.156 1 97.31 221 SER B O 1
ATOM 4503 N N . GLU B 1 222 ? -10.711 -10.008 -18.547 1 93.88 222 GLU B N 1
ATOM 4504 C CA . GLU B 1 222 ? -11.422 -9.234 -19.562 1 93.88 222 GLU B CA 1
ATOM 4505 C C . GLU B 1 222 ? -11.367 -9.93 -20.922 1 93.88 222 GLU B C 1
ATOM 4507 O O . GLU B 1 222 ? -12.266 -9.758 -21.75 1 93.88 222 GLU B O 1
ATOM 4512 N N . LYS B 1 223 ? -10.414 -10.727 -21.125 1 90.69 223 LYS B N 1
ATOM 4513 C CA . LYS B 1 223 ? -10.148 -11.281 -22.453 1 90.69 223 LYS B CA 1
ATOM 4514 C C . LYS B 1 223 ? -10.648 -12.719 -22.562 1 90.69 223 LYS B C 1
ATOM 4516 O O . LYS B 1 223 ? -10.969 -13.195 -23.656 1 90.69 223 LYS B O 1
ATOM 4521 N N . GLN B 1 224 ? -10.594 -13.453 -21.453 1 93.69 224 GLN B N 1
ATOM 4522 C CA . GLN B 1 224 ? -10.961 -14.867 -21.406 1 93.69 224 GLN B CA 1
ATOM 4523 C C . GLN B 1 224 ? -12.07 -15.117 -20.391 1 93.69 224 GLN B C 1
ATOM 4525 O O . GLN B 1 224 ? -12.242 -14.352 -19.438 1 93.69 224 GLN B O 1
ATOM 4530 N N . PRO B 1 225 ? -12.859 -16.109 -20.656 1 96.94 225 PRO B N 1
ATOM 4531 C CA . PRO B 1 225 ? -13.867 -16.484 -19.656 1 96.94 225 PRO B CA 1
ATOM 4532 C C . PRO B 1 225 ? -13.273 -17.219 -18.453 1 96.94 225 PRO B C 1
ATOM 4534 O O . PRO B 1 225 ? -13.625 -18.359 -18.188 1 96.94 225 PRO B O 1
ATOM 4537 N N . THR B 1 226 ? -12.336 -16.562 -17.766 1 98.31 226 THR B N 1
ATOM 4538 C CA . THR B 1 226 ? -11.617 -17.172 -16.656 1 98.31 226 THR B CA 1
ATOM 4539 C C . THR B 1 226 ? -11.555 -16.234 -15.461 1 98.31 226 THR B C 1
ATOM 4541 O O . THR B 1 226 ? -11.789 -15.023 -15.602 1 98.31 226 THR B O 1
ATOM 4544 N N . LEU B 1 227 ? -11.422 -16.828 -14.344 1 98.5 227 LEU B N 1
ATOM 4545 C CA . LEU B 1 227 ? -10.953 -16.156 -13.141 1 98.5 227 LEU B CA 1
ATOM 4546 C C . LEU B 1 227 ? -9.43 -16.156 -13.07 1 98.5 227 LEU B C 1
ATOM 4548 O O . LEU B 1 227 ? -8.805 -17.203 -13.203 1 98.5 227 LEU B O 1
ATOM 4552 N N . GLU B 1 228 ? -8.875 -15 -12.922 1 98.81 228 GLU B N 1
ATOM 4553 C CA . GLU B 1 228 ? -7.422 -14.875 -12.922 1 98.81 228 GLU B CA 1
ATOM 4554 C C . GLU B 1 228 ? -6.891 -14.602 -11.523 1 98.81 228 GLU B C 1
ATOM 4556 O O . GLU B 1 228 ? -7.27 -13.609 -10.891 1 98.81 228 GLU B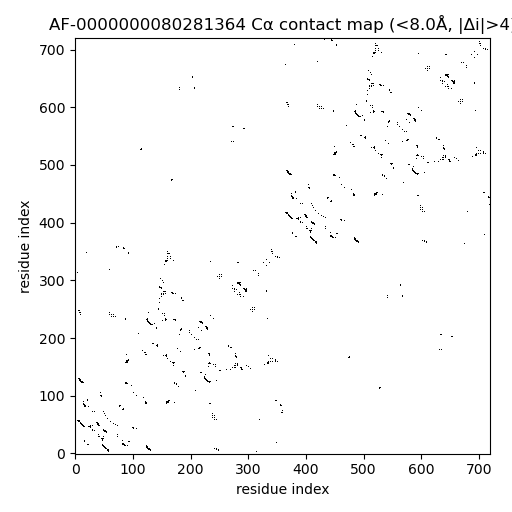 O 1
ATOM 4561 N N . PHE B 1 229 ? -6.086 -15.492 -11.016 1 98.88 229 PHE B N 1
ATOM 4562 C CA . PHE B 1 229 ? -5.328 -15.32 -9.781 1 98.88 229 PHE B CA 1
ATOM 4563 C C . PHE B 1 229 ? -3.969 -14.688 -10.07 1 98.88 229 PHE B C 1
ATOM 4565 O O . PHE B 1 229 ? -3.17 -15.242 -10.828 1 98.88 229 PHE B O 1
ATOM 4572 N N . ARG B 1 230 ? -3.662 -13.5 -9.359 1 97.94 230 ARG B N 1
ATOM 4573 C CA . ARG B 1 230 ? -2.51 -12.719 -9.797 1 97.94 230 ARG B CA 1
ATOM 4574 C C . ARG B 1 230 ? -1.616 -12.344 -8.617 1 97.94 230 ARG B C 1
ATOM 4576 O O . ARG B 1 230 ? -0.666 -11.578 -8.773 1 97.94 230 ARG B O 1
ATOM 4583 N N . PHE B 1 231 ? -1.806 -12.859 -7.465 1 98.25 231 PHE B N 1
ATOM 4584 C CA . PHE B 1 231 ? -1.144 -12.438 -6.238 1 98.25 231 PHE B CA 1
ATOM 4585 C C . PHE B 1 231 ? 0.24 -13.07 -6.125 1 98.25 231 PHE B C 1
ATOM 4587 O O . PHE B 1 231 ? 1.1 -12.562 -5.398 1 98.25 231 PHE B O 1
ATOM 4594 N N . ALA B 1 232 ? 0.565 -14.078 -6.836 1 98.69 232 ALA B N 1
ATOM 4595 C CA . ALA B 1 232 ? 1.697 -14.961 -6.57 1 98.69 232 ALA B CA 1
ATOM 4596 C C . ALA B 1 232 ? 2.969 -14.438 -7.23 1 98.69 232 ALA B C 1
ATOM 4598 O O . ALA B 1 232 ? 2.914 -13.836 -8.305 1 98.69 232 ALA B O 1
ATOM 4599 N N . ASP B 1 233 ? 4.109 -14.68 -6.574 1 98.75 233 ASP B N 1
ATOM 4600 C CA . ASP B 1 233 ? 5.398 -14.516 -7.238 1 98.75 233 ASP B CA 1
ATOM 4601 C C . ASP B 1 233 ? 5.559 -15.516 -8.383 1 98.75 233 ASP B C 1
ATOM 4603 O O . ASP B 1 233 ? 4.965 -16.594 -8.367 1 98.75 233 ASP B O 1
ATOM 4607 N N . VAL B 1 234 ? 6.309 -15.125 -9.367 1 98.56 234 VAL B N 1
ATOM 4608 C CA . VAL B 1 234 ? 6.789 -16.188 -10.234 1 98.56 234 VAL B CA 1
ATOM 4609 C C . VAL B 1 234 ? 7.477 -17.266 -9.398 1 98.56 234 VAL B C 1
ATOM 4611 O O . VAL B 1 234 ? 8.25 -16.969 -8.492 1 98.56 234 VAL B O 1
ATOM 4614 N N . ALA B 1 235 ? 7.117 -18.516 -9.688 1 98.25 235 ALA B N 1
ATOM 4615 C CA . ALA B 1 235 ? 7.699 -19.625 -8.93 1 98.25 235 ALA B CA 1
ATOM 4616 C C . ALA B 1 235 ? 9.156 -19.859 -9.328 1 98.25 235 ALA B C 1
ATOM 4618 O O . ALA B 1 235 ? 9.539 -19.625 -10.477 1 98.25 235 ALA B O 1
ATOM 4619 N N . ALA B 1 236 ? 9.914 -20.359 -8.398 1 97.94 236 ALA B N 1
ATOM 4620 C CA . ALA B 1 236 ? 11.328 -20.641 -8.664 1 97.94 236 ALA B CA 1
ATOM 4621 C C . ALA B 1 236 ? 11.484 -21.75 -9.688 1 97.94 236 ALA B C 1
ATOM 4623 O O . ALA B 1 236 ? 12.445 -21.766 -10.469 1 97.94 236 ALA B O 1
ATOM 4624 N N . THR B 1 237 ? 10.586 -22.719 -9.727 1 97.69 237 THR B N 1
ATOM 4625 C CA . THR B 1 237 ? 10.641 -23.844 -10.656 1 97.69 237 THR B CA 1
ATOM 4626 C C . THR B 1 237 ? 9.289 -24.047 -11.352 1 97.69 237 THR B C 1
ATOM 4628 O O . THR B 1 237 ? 8.25 -23.625 -10.828 1 97.69 237 THR B O 1
ATOM 4631 N N . PRO B 1 238 ? 9.336 -24.656 -12.555 1 97.75 238 PRO B N 1
ATOM 4632 C CA . PRO B 1 238 ? 8.07 -24.922 -13.227 1 97.75 238 PRO B CA 1
ATOM 4633 C C . PRO B 1 238 ? 7.16 -25.859 -12.422 1 97.75 238 PRO B C 1
ATOM 4635 O O . PRO B 1 238 ? 5.938 -25.719 -12.477 1 97.75 238 PRO B O 1
ATOM 4638 N N . GLU B 1 239 ? 7.73 -26.766 -11.664 1 97.88 239 GLU B N 1
ATOM 4639 C CA . GLU B 1 239 ? 6.957 -27.688 -10.828 1 97.88 239 GLU B CA 1
ATOM 4640 C C . GLU B 1 239 ? 6.184 -26.922 -9.758 1 97.88 239 GLU B C 1
ATOM 4642 O O . GLU B 1 239 ? 5.02 -27.234 -9.484 1 97.88 239 GLU B O 1
ATOM 4647 N N . GLU B 1 240 ? 6.824 -25.938 -9.195 1 98.31 240 GLU B N 1
ATOM 4648 C CA . GLU B 1 240 ? 6.16 -25.141 -8.164 1 98.31 240 GLU B CA 1
ATOM 4649 C C . GLU B 1 240 ? 5.047 -24.297 -8.766 1 98.31 240 GLU B C 1
ATOM 4651 O O . GLU B 1 240 ? 4.012 -24.078 -8.125 1 98.31 240 GLU B O 1
ATOM 4656 N N . ALA B 1 241 ? 5.246 -23.781 -9.961 1 98.62 241 ALA B N 1
ATOM 4657 C CA . ALA B 1 241 ? 4.168 -23.094 -10.672 1 98.62 241 ALA B CA 1
ATOM 4658 C C . ALA B 1 241 ? 2.99 -24.031 -10.922 1 98.62 241 ALA B C 1
ATOM 4660 O O . ALA B 1 241 ? 1.834 -23.656 -10.719 1 98.62 241 ALA B O 1
ATOM 4661 N N . GLY B 1 242 ? 3.342 -25.234 -11.375 1 98.62 242 GLY B N 1
ATOM 4662 C CA . GLY B 1 242 ? 2.309 -26.234 -11.578 1 98.62 242 GLY B CA 1
ATOM 4663 C C . GLY B 1 242 ? 1.559 -26.578 -10.305 1 98.62 242 GLY B C 1
ATOM 4664 O O . GLY B 1 242 ? 0.345 -26.797 -10.336 1 98.62 242 GLY B O 1
ATOM 4665 N N . LEU B 1 243 ? 2.301 -26.703 -9.211 1 98.5 243 LEU B N 1
ATOM 4666 C CA . LEU B 1 243 ? 1.696 -26.969 -7.914 1 98.5 243 LEU B CA 1
ATOM 4667 C C . LEU B 1 243 ? 0.654 -25.906 -7.562 1 98.5 243 LEU B C 1
ATOM 4669 O O . LEU B 1 243 ? -0.457 -26.25 -7.145 1 98.5 243 LEU B O 1
ATOM 4673 N N . LEU B 1 244 ? 0.996 -24.656 -7.738 1 98.69 244 LEU B N 1
ATOM 4674 C CA . LEU B 1 244 ? 0.065 -23.562 -7.473 1 98.69 244 LEU B CA 1
ATOM 4675 C C . LEU B 1 244 ? -1.179 -23.688 -8.352 1 98.69 244 LEU B C 1
ATOM 4677 O O . LEU B 1 244 ? -2.303 -23.578 -7.852 1 98.69 244 LEU B O 1
ATOM 4681 N N . GLY B 1 245 ? -0.966 -23.875 -9.625 1 98.81 245 GLY B N 1
ATOM 4682 C CA . GLY B 1 245 ? -2.086 -24 -10.547 1 98.81 245 GLY B CA 1
ATOM 4683 C C . GLY B 1 245 ? -3.051 -25.109 -10.172 1 98.81 245 GLY B C 1
ATOM 4684 O O . GLY B 1 245 ? -4.266 -24.891 -10.133 1 98.81 245 GLY B O 1
ATOM 4685 N N . ALA B 1 246 ? -2.486 -26.281 -9.891 1 98.62 246 ALA B N 1
ATOM 4686 C CA . ALA B 1 246 ? -3.312 -27.422 -9.539 1 98.62 246 ALA B CA 1
ATOM 4687 C C . ALA B 1 246 ? -4.047 -27.188 -8.227 1 98.62 246 ALA B C 1
ATOM 4689 O O . ALA B 1 246 ? -5.215 -27.562 -8.078 1 98.62 246 ALA B O 1
ATOM 4690 N N . LEU B 1 247 ? -3.402 -26.609 -7.281 1 98.75 247 LEU B N 1
ATOM 4691 C CA . LEU B 1 247 ? -4.016 -26.344 -5.984 1 98.75 247 LEU B CA 1
ATOM 4692 C C . LEU B 1 247 ? -5.16 -25.344 -6.121 1 98.75 247 LEU B C 1
ATOM 4694 O O . LEU B 1 247 ? -6.242 -25.547 -5.57 1 98.75 247 LEU B O 1
ATOM 4698 N N . ILE B 1 248 ? -4.93 -24.234 -6.848 1 98.88 248 ILE B N 1
ATOM 4699 C CA . ILE B 1 248 ? -5.977 -23.234 -7.078 1 98.88 248 ILE B CA 1
ATOM 4700 C C . ILE B 1 248 ? -7.164 -23.891 -7.777 1 98.88 248 ILE B C 1
ATOM 4702 O O . ILE B 1 248 ? -8.312 -23.672 -7.398 1 98.88 248 ILE B O 1
ATOM 4706 N N . ARG B 1 249 ? -6.879 -24.703 -8.766 1 98.69 249 ARG B N 1
ATOM 4707 C CA . ARG B 1 249 ? -7.938 -25.422 -9.477 1 98.69 249 ARG B CA 1
ATOM 4708 C C . ARG B 1 249 ? -8.758 -26.281 -8.523 1 98.69 249 ARG B C 1
ATOM 4710 O O . ARG B 1 249 ? -9.984 -26.281 -8.578 1 98.69 249 ARG B O 1
ATOM 4717 N N . GLY B 1 250 ? -8.055 -27.016 -7.66 1 98.5 250 GLY B N 1
ATOM 4718 C CA . GLY B 1 250 ? -8.734 -27.828 -6.672 1 98.5 250 GLY B CA 1
ATOM 4719 C C . GLY B 1 250 ? -9.594 -27.031 -5.711 1 98.5 250 GLY B C 1
ATOM 4720 O O . GLY B 1 250 ? -10.727 -27.406 -5.41 1 98.5 250 GLY B O 1
ATOM 4721 N N . VAL B 1 251 ? -9.086 -25.906 -5.203 1 98.62 251 VAL B N 1
ATOM 4722 C CA . VAL B 1 251 ? -9.812 -25.047 -4.281 1 98.62 251 VAL B CA 1
ATOM 4723 C C . VAL B 1 251 ? -11.062 -24.5 -4.961 1 98.62 251 VAL B C 1
ATOM 4725 O O . VAL B 1 251 ? -12.156 -24.547 -4.395 1 98.62 251 VAL B O 1
ATOM 4728 N N . VAL B 1 252 ? -10.914 -24.016 -6.199 1 98.69 252 VAL B N 1
ATOM 4729 C CA . VAL B 1 252 ? -12.031 -23.438 -6.926 1 98.69 252 VAL B CA 1
ATOM 4730 C C . VAL B 1 252 ? -13.086 -24.5 -7.211 1 98.69 252 VAL B C 1
ATOM 4732 O O . VAL B 1 252 ? -14.281 -24.266 -7.047 1 98.69 252 VAL B O 1
ATOM 4735 N N . ALA B 1 253 ? -12.625 -25.688 -7.617 1 98.25 253 ALA B N 1
ATOM 4736 C CA . ALA B 1 253 ? -13.555 -26.781 -7.867 1 98.25 253 ALA B CA 1
ATOM 4737 C C . ALA B 1 253 ? -14.352 -27.125 -6.613 1 98.25 253 ALA B C 1
ATOM 4739 O O . ALA B 1 253 ? -15.562 -27.359 -6.684 1 98.25 253 ALA B O 1
ATOM 4740 N N . THR B 1 254 ? -13.672 -27.172 -5.527 1 98.19 254 THR B N 1
ATOM 4741 C CA . THR B 1 254 ? -14.328 -27.453 -4.258 1 98.19 254 THR B CA 1
ATOM 4742 C C . THR B 1 254 ? -15.367 -26.391 -3.939 1 98.19 254 THR B C 1
ATOM 4744 O O . THR B 1 254 ? -16.484 -26.703 -3.523 1 98.19 254 THR B O 1
ATOM 4747 N N . ILE B 1 255 ? -15.023 -25.141 -4.133 1 97.88 255 ILE B N 1
ATOM 4748 C CA . ILE B 1 255 ? -15.922 -24.016 -3.879 1 97.88 255 ILE B CA 1
ATOM 4749 C C . ILE B 1 255 ? -17.141 -24.109 -4.805 1 97.88 255 ILE B C 1
ATOM 4751 O O . ILE B 1 255 ? -18.266 -23.906 -4.371 1 97.88 255 ILE B O 1
ATOM 4755 N N . LEU B 1 256 ? -16.922 -24.422 -6.039 1 96.81 256 LEU B N 1
ATOM 4756 C CA . LEU B 1 256 ? -18 -24.516 -7.02 1 96.81 256 LEU B CA 1
ATOM 4757 C C . LEU B 1 256 ? -18.953 -25.656 -6.672 1 96.81 256 LEU B C 1
ATOM 4759 O O . LEU B 1 256 ? -20.141 -25.578 -6.984 1 96.81 256 LEU B O 1
ATOM 4763 N N . GLY B 1 257 ? -18.453 -26.656 -6.027 1 95.38 257 GLY B N 1
ATOM 4764 C CA . GLY B 1 257 ? -19.266 -27.812 -5.676 1 95.38 257 GLY B CA 1
ATOM 4765 C C . GLY B 1 257 ? -19.953 -27.672 -4.336 1 95.38 257 GLY B C 1
ATOM 4766 O O . GLY B 1 257 ? -20.609 -28.594 -3.873 1 95.38 257 GLY B O 1
ATOM 4767 N N . SER B 1 258 ? -19.781 -26.516 -3.727 1 94.12 258 SER B N 1
ATOM 4768 C CA . SER B 1 258 ? -20.328 -26.297 -2.395 1 94.12 258 SER B CA 1
ATOM 4769 C C . SER B 1 258 ? -21.234 -25.062 -2.363 1 94.12 258 SER B C 1
ATOM 4771 O O . SER B 1 258 ? -21.016 -24.125 -3.123 1 94.12 258 SER B O 1
ATOM 4773 N N . ASP B 1 259 ? -22.203 -25.062 -1.478 1 92.38 259 ASP B N 1
ATOM 4774 C CA . ASP B 1 259 ? -23.109 -23.938 -1.336 1 92.38 259 ASP B CA 1
ATOM 4775 C C . ASP B 1 259 ? -22.812 -23.141 -0.064 1 92.38 259 ASP B C 1
ATOM 4777 O O . ASP B 1 259 ? -23.641 -22.359 0.403 1 92.38 259 ASP B O 1
ATOM 4781 N N . GLU B 1 260 ? -21.688 -23.422 0.449 1 93.56 260 GLU B N 1
ATOM 4782 C CA . GLU B 1 260 ? -21.297 -22.688 1.654 1 93.56 260 GLU B CA 1
ATOM 4783 C C . GLU B 1 260 ? -21.25 -21.188 1.396 1 93.56 260 GLU B C 1
ATOM 4785 O O . GLU B 1 260 ? -20.875 -20.75 0.303 1 93.56 260 GLU B O 1
ATOM 4790 N N . ARG B 1 261 ? -21.625 -20.391 2.408 1 93.56 261 ARG B N 1
ATOM 4791 C CA . ARG B 1 261 ? -21.594 -18.938 2.307 1 93.56 261 ARG B CA 1
ATOM 4792 C C . ARG B 1 261 ? -20.188 -18.406 2.496 1 93.56 261 ARG B C 1
ATOM 4794 O O . ARG B 1 261 ? -19.359 -19.047 3.162 1 93.56 261 ARG B O 1
ATOM 4801 N N . PRO B 1 262 ? -19.906 -17.266 1.888 1 95 262 PRO B N 1
ATOM 4802 C CA . PRO B 1 262 ? -18.609 -16.641 2.121 1 95 262 PRO B CA 1
ATOM 4803 C C . PRO B 1 262 ? -18.375 -16.281 3.588 1 95 262 PRO B C 1
ATOM 4805 O O . PRO B 1 262 ? -19.344 -16.016 4.316 1 95 262 PRO B O 1
ATOM 4808 N N . ALA B 1 263 ? -17.125 -16.328 3.963 1 93.81 263 ALA B N 1
ATOM 4809 C CA . ALA B 1 263 ? -16.75 -15.93 5.316 1 93.81 263 ALA B CA 1
ATOM 4810 C C . ALA B 1 263 ? -17.016 -14.445 5.547 1 93.81 263 ALA B C 1
ATOM 4812 O O . ALA B 1 263 ? -16.906 -13.641 4.621 1 93.81 263 ALA B O 1
ATOM 4813 N N . ASP B 1 264 ? -17.375 -14.195 6.77 1 94.19 264 ASP B N 1
ATOM 4814 C CA . ASP B 1 264 ? -17.422 -12.789 7.176 1 94.19 264 ASP B CA 1
ATOM 4815 C C . ASP B 1 264 ? -16.016 -12.273 7.508 1 94.19 264 ASP B C 1
ATOM 4817 O O . ASP B 1 264 ? -15.578 -12.352 8.656 1 94.19 264 ASP B O 1
ATOM 4821 N N . LEU B 1 265 ? -15.328 -11.844 6.551 1 97.06 265 LEU B N 1
ATOM 4822 C CA . LEU B 1 265 ? -13.945 -11.391 6.633 1 97.06 265 LEU B CA 1
ATOM 4823 C C . LEU B 1 265 ? -13.781 -10.016 5.977 1 97.06 265 LEU B C 1
ATOM 4825 O O . LEU B 1 265 ? -13.961 -9.883 4.766 1 97.06 265 LEU B O 1
ATOM 4829 N N . SER B 1 266 ? -13.5 -9.039 6.844 1 96.56 266 SER B N 1
ATOM 4830 C CA . SER B 1 266 ? -13.32 -7.703 6.293 1 96.56 266 SER B CA 1
ATOM 4831 C C . SER B 1 266 ? -12.07 -7.625 5.434 1 96.56 266 SER B C 1
ATOM 4833 O O . SER B 1 266 ? -11.133 -8.406 5.609 1 96.56 266 SER B O 1
ATOM 4835 N N . ASN B 1 267 ? -12.094 -6.719 4.465 1 97.19 267 ASN B N 1
ATOM 4836 C CA . ASN B 1 267 ? -10.922 -6.547 3.611 1 97.19 267 ASN B CA 1
ATOM 4837 C C . ASN B 1 267 ? -9.711 -6.062 4.402 1 97.19 267 ASN B C 1
ATOM 4839 O O . ASN B 1 267 ? -8.578 -6.387 4.066 1 97.19 267 ASN B O 1
ATOM 4843 N N . GLU B 1 268 ? -9.953 -5.289 5.453 1 97.5 268 GLU B N 1
ATOM 4844 C CA . GLU B 1 268 ? -8.867 -4.82 6.312 1 97.5 268 GLU B CA 1
ATOM 4845 C C . GLU B 1 268 ? -8.125 -5.992 6.949 1 97.5 268 GLU B C 1
ATOM 4847 O O . GLU B 1 268 ? -6.895 -6.027 6.945 1 97.5 268 GLU B O 1
ATOM 4852 N N . VAL B 1 269 ? -8.883 -6.902 7.438 1 98.31 269 VAL B N 1
ATOM 4853 C CA . VAL B 1 269 ? -8.273 -8.055 8.094 1 98.31 269 VAL B CA 1
ATOM 4854 C C . VAL B 1 269 ? -7.625 -8.961 7.059 1 98.31 269 VAL B C 1
ATOM 4856 O O . VAL B 1 269 ? -6.539 -9.508 7.285 1 98.31 269 VAL B O 1
ATOM 4859 N N . LEU B 1 270 ? -8.25 -9.133 5.914 1 98.69 270 LEU B N 1
ATOM 4860 C CA . LEU B 1 270 ? -7.656 -9.945 4.855 1 98.69 270 LEU B CA 1
ATOM 4861 C C . LEU B 1 270 ? -6.328 -9.352 4.398 1 98.69 270 LEU B C 1
ATOM 4863 O O . LEU B 1 270 ? -5.371 -10.094 4.148 1 98.69 270 LEU B O 1
ATOM 4867 N N . ARG B 1 271 ? -6.281 -8.086 4.273 1 98.31 271 ARG B N 1
ATOM 4868 C CA . ARG B 1 271 ? -5.02 -7.43 3.947 1 98.31 271 ARG B CA 1
ATOM 4869 C C . ARG B 1 271 ? -3.941 -7.77 4.973 1 98.31 271 ARG B C 1
ATOM 4871 O O . ARG B 1 271 ? -2.791 -8.023 4.613 1 98.31 271 ARG B O 1
ATOM 4878 N N . ALA B 1 272 ? -4.297 -7.82 6.176 1 98.56 272 ALA B N 1
ATOM 4879 C CA . ALA B 1 272 ? -3.373 -8.188 7.242 1 98.56 272 ALA B CA 1
ATOM 4880 C C . ALA B 1 272 ? -2.928 -9.641 7.105 1 98.56 272 ALA B C 1
ATOM 4882 O O . ALA B 1 272 ? -1.758 -9.961 7.32 1 98.56 272 ALA B O 1
ATOM 4883 N N . HIS B 1 273 ? -3.887 -10.477 6.777 1 98.81 273 HIS B N 1
ATOM 4884 C CA . HIS B 1 273 ? -3.562 -11.883 6.57 1 98.81 273 HIS B CA 1
ATOM 4885 C C . HIS B 1 273 ? -2.561 -12.062 5.434 1 98.81 273 HIS B C 1
ATOM 4887 O O . HIS B 1 273 ? -1.602 -12.82 5.559 1 98.81 273 HIS B O 1
ATOM 4893 N N . LEU B 1 274 ? -2.807 -11.344 4.383 1 98.75 274 LEU B N 1
ATOM 4894 C CA . LEU B 1 274 ? -1.929 -11.445 3.221 1 98.75 274 LEU B CA 1
ATOM 4895 C C . LEU B 1 274 ? -0.56 -10.844 3.523 1 98.75 274 LEU B C 1
ATOM 4897 O O . LEU B 1 274 ? 0.464 -11.359 3.072 1 98.75 274 LEU B O 1
ATOM 4901 N N . TRP B 1 275 ? -0.527 -9.773 4.309 1 98.56 275 TRP B N 1
ATOM 4902 C CA . TRP B 1 275 ? 0.745 -9.234 4.781 1 98.56 275 TRP B CA 1
ATOM 4903 C C . TRP B 1 275 ? 1.526 -10.289 5.559 1 98.56 275 TRP B C 1
ATOM 4905 O O . TRP B 1 275 ? 2.709 -10.516 5.289 1 98.56 275 TRP B O 1
ATOM 4915 N N . ARG B 1 276 ? 0.854 -10.945 6.48 1 98.62 276 ARG B N 1
ATOM 4916 C CA . ARG B 1 276 ? 1.506 -11.945 7.324 1 98.62 276 ARG B CA 1
ATOM 4917 C C . ARG B 1 276 ? 2.051 -13.094 6.484 1 98.62 276 ARG B C 1
ATOM 4919 O O . ARG B 1 276 ? 3.191 -13.523 6.676 1 98.62 276 ARG B O 1
ATOM 4926 N N . ALA B 1 277 ? 1.257 -13.539 5.562 1 98.62 277 ALA B N 1
ATOM 4927 C CA . ALA B 1 277 ? 1.684 -14.625 4.684 1 98.62 277 ALA B CA 1
ATOM 4928 C C . ALA B 1 277 ? 2.893 -14.211 3.85 1 98.62 277 ALA B C 1
ATOM 4930 O O . ALA B 1 277 ? 3.82 -15 3.652 1 98.62 277 ALA B O 1
ATOM 4931 N N . SER B 1 278 ? 2.881 -12.984 3.352 1 98.62 278 SER B N 1
ATOM 4932 C CA . SER B 1 278 ? 3.994 -12.492 2.545 1 98.62 278 SER B CA 1
ATOM 4933 C C . SER B 1 278 ? 5.25 -12.305 3.391 1 98.62 278 SER B C 1
ATOM 4935 O O . SER B 1 278 ? 6.367 -12.461 2.891 1 98.62 278 SER B O 1
ATOM 4937 N N . ARG B 1 279 ? 5.066 -11.984 4.668 1 98.25 279 ARG B N 1
ATOM 4938 C CA . ARG B 1 279 ? 6.164 -11.727 5.594 1 98.25 279 ARG B CA 1
ATOM 4939 C C . ARG B 1 279 ? 6.871 -13.023 5.98 1 98.25 279 ARG B C 1
ATOM 4941 O O . ARG B 1 279 ? 8.094 -13.133 5.852 1 98.25 279 ARG B O 1
ATOM 4948 N N . GLU B 1 280 ? 6.129 -14.055 6.328 1 97.56 280 GLU B N 1
ATOM 4949 C CA . GLU B 1 280 ? 6.758 -15.211 6.957 1 97.56 280 GLU B CA 1
ATOM 4950 C C . GLU B 1 280 ? 6.867 -16.375 5.984 1 97.56 280 GLU B C 1
ATOM 4952 O O . GLU B 1 280 ? 7.711 -17.266 6.152 1 97.56 280 GLU B O 1
ATOM 4957 N N . GLY B 1 281 ? 5.98 -16.438 5.012 1 97.5 281 GLY B N 1
ATOM 4958 C CA . GLY B 1 281 ? 6.051 -17.5 4.031 1 97.5 281 GLY B CA 1
ATOM 4959 C C . GLY B 1 281 ? 5.812 -18.875 4.629 1 97.5 281 GLY B C 1
ATOM 4960 O O . GLY B 1 281 ? 5.145 -19.016 5.656 1 97.5 281 GLY B O 1
ATOM 4961 N N . LEU B 1 282 ? 6.293 -19.875 3.924 1 96.75 282 LEU B N 1
ATOM 4962 C CA . LEU B 1 282 ? 6.012 -21.266 4.258 1 96.75 282 LEU B CA 1
ATOM 4963 C C . LEU B 1 282 ? 6.785 -21.688 5.504 1 96.75 282 LEU B C 1
ATOM 4965 O O . LEU B 1 282 ? 6.387 -22.625 6.195 1 96.75 282 LEU B O 1
ATOM 4969 N N . SER B 1 283 ? 7.809 -21.031 5.832 1 95.56 283 SER B N 1
ATOM 4970 C CA . SER B 1 283 ? 8.648 -21.406 6.965 1 95.56 283 SER B CA 1
ATOM 4971 C C . SER B 1 283 ? 8.203 -20.703 8.242 1 95.56 283 SER B C 1
ATOM 4973 O O . SER B 1 283 ? 8.82 -20.875 9.297 1 95.56 283 SER B O 1
ATOM 4975 N N . GLY B 1 284 ? 7.223 -19.891 8.148 1 97 284 GLY B N 1
ATOM 4976 C CA . GLY B 1 284 ? 6.719 -19.172 9.305 1 97 284 GLY B CA 1
ATOM 4977 C C . GLY B 1 284 ? 5.301 -19.547 9.68 1 97 284 GLY B C 1
ATOM 4978 O O . GLY B 1 284 ? 4.949 -20.734 9.688 1 97 284 GLY B O 1
ATOM 4979 N N . ARG B 1 285 ? 4.57 -18.547 10.109 1 98.19 285 ARG B N 1
ATOM 4980 C CA . ARG B 1 285 ? 3.172 -18.734 10.484 1 98.19 285 ARG B CA 1
ATOM 4981 C C . ARG B 1 285 ? 2.246 -18.078 9.461 1 98.19 285 ARG B C 1
ATOM 4983 O O . ARG B 1 285 ? 2.627 -17.109 8.797 1 98.19 285 ARG B O 1
ATOM 4990 N N . CYS B 1 286 ? 1.115 -18.625 9.336 1 98.5 286 CYS B N 1
ATOM 4991 C CA . CYS B 1 286 ? 0.111 -18.156 8.383 1 98.5 286 CYS B CA 1
ATOM 4992 C C . CYS B 1 286 ? -1.282 -18.203 9 1 98.5 286 CYS B C 1
ATOM 4994 O O . CYS B 1 286 ? -1.623 -19.141 9.719 1 98.5 286 CYS B O 1
ATOM 4996 N N . PRO B 1 287 ? -2.084 -17.109 8.797 1 98.38 287 PRO B N 1
ATOM 4997 C CA . PRO B 1 287 ? -3.473 -17.188 9.258 1 98.38 287 PRO B CA 1
ATOM 4998 C C . PRO B 1 287 ? -4.25 -18.328 8.617 1 98.38 287 PRO B C 1
ATOM 5000 O O . PRO B 1 287 ? -4.199 -18.516 7.398 1 98.38 287 PRO B O 1
ATOM 5003 N N . HIS B 1 288 ? -4.938 -19.078 9.445 1 98.31 288 HIS B N 1
ATOM 5004 C CA . HIS B 1 288 ? -5.758 -20.172 8.945 1 98.31 288 HIS B CA 1
ATOM 5005 C C . HIS B 1 288 ? -7.008 -19.656 8.242 1 98.31 288 HIS B C 1
ATOM 5007 O O . HIS B 1 288 ? -7.684 -18.766 8.758 1 98.31 288 HIS B O 1
ATOM 5013 N N . PRO B 1 289 ? -7.406 -20.203 7.09 1 97.69 289 PRO B N 1
ATOM 5014 C CA . PRO B 1 289 ? -8.531 -19.672 6.312 1 97.69 289 PRO B CA 1
ATOM 5015 C C . PRO B 1 289 ? -9.852 -19.734 7.07 1 97.69 289 PRO B C 1
ATOM 5017 O O . PRO B 1 289 ? -10.742 -18.906 6.844 1 97.69 289 PRO B O 1
ATOM 5020 N N . ARG B 1 290 ? -10.023 -20.609 7.988 1 96 290 ARG B N 1
ATOM 5021 C CA . ARG B 1 290 ? -11.305 -20.797 8.664 1 96 290 ARG B CA 1
ATOM 5022 C C . ARG B 1 290 ? -11.398 -19.953 9.922 1 96 290 ARG B C 1
ATOM 5024 O O . ARG B 1 290 ? -12.469 -19.438 10.258 1 96 290 ARG B O 1
ATOM 5031 N N . THR B 1 291 ? -10.25 -19.75 10.602 1 95.38 291 THR B N 1
ATOM 5032 C CA . THR B 1 291 ? -10.328 -19.125 11.922 1 95.38 291 THR B CA 1
ATOM 5033 C C . THR B 1 291 ? -9.648 -17.766 11.914 1 95.38 291 THR B C 1
ATOM 5035 O O . THR B 1 291 ? -9.938 -16.922 12.758 1 95.38 291 THR B O 1
ATOM 5038 N N . GLY B 1 292 ? -8.688 -17.594 11.039 1 96.62 292 GLY B N 1
ATOM 5039 C CA . GLY B 1 292 ? -7.887 -16.391 11.039 1 96.62 292 GLY B CA 1
ATOM 5040 C C . GLY B 1 292 ? -6.738 -16.422 12.031 1 96.62 292 GLY B C 1
ATOM 5041 O O . GLY B 1 292 ? -5.914 -15.508 12.07 1 96.62 292 GLY B O 1
ATOM 5042 N N . ASP B 1 293 ? -6.625 -17.484 12.734 1 97.25 293 ASP B N 1
ATOM 5043 C CA . ASP B 1 293 ? -5.555 -17.625 13.719 1 97.25 293 ASP B CA 1
ATOM 5044 C C . ASP B 1 293 ? -4.246 -18.047 13.055 1 97.25 293 ASP B C 1
ATOM 5046 O O . ASP B 1 293 ? -4.25 -18.781 12.07 1 97.25 293 ASP B O 1
ATOM 5050 N N . LEU B 1 294 ? -3.209 -17.625 13.656 1 98.5 294 LEU B N 1
ATOM 5051 C CA . LEU B 1 294 ? -1.897 -18 13.148 1 98.5 294 LEU B CA 1
ATOM 5052 C C . LEU B 1 294 ? -1.587 -19.453 13.5 1 98.5 294 LEU B C 1
ATOM 5054 O O . LEU B 1 294 ? -1.882 -19.906 14.609 1 98.5 294 LEU B O 1
ATOM 5058 N N . ALA B 1 295 ? -1.1 -20.156 12.602 1 98.62 295 ALA B N 1
ATOM 5059 C CA . ALA B 1 295 ? -0.585 -21.516 12.727 1 98.62 295 ALA B CA 1
ATOM 5060 C C . ALA B 1 295 ? 0.634 -21.719 11.836 1 98.62 295 ALA B C 1
ATOM 5062 O O . ALA B 1 295 ? 0.913 -20.906 10.953 1 98.62 295 ALA B O 1
ATOM 5063 N N . PRO B 1 296 ? 1.424 -22.75 12.133 1 98.31 296 PRO B N 1
ATOM 5064 C CA . PRO B 1 296 ? 2.512 -23.016 11.188 1 98.31 296 PRO B CA 1
ATOM 5065 C C . PRO B 1 296 ? 2.029 -23.109 9.742 1 98.31 296 PRO B C 1
ATOM 5067 O O . PRO B 1 296 ? 1.051 -23.812 9.461 1 98.31 296 PRO B O 1
ATOM 5070 N N . ALA B 1 297 ? 2.643 -22.406 8.859 1 98.25 297 ALA B N 1
ATOM 5071 C CA . ALA B 1 297 ? 2.189 -22.281 7.477 1 98.25 297 ALA B CA 1
ATOM 5072 C C . ALA B 1 297 ? 2.096 -23.656 6.809 1 98.25 297 ALA B C 1
ATOM 5074 O O . ALA B 1 297 ? 1.22 -23.875 5.973 1 98.25 297 ALA B O 1
ATOM 5075 N N . THR B 1 298 ? 3.02 -24.578 7.184 1 97.81 298 THR B N 1
ATOM 5076 C CA . THR B 1 298 ? 2.996 -25.922 6.609 1 97.81 298 THR B CA 1
ATOM 5077 C C . THR B 1 298 ? 1.721 -26.656 7.012 1 97.81 298 THR B C 1
ATOM 5079 O O . THR B 1 298 ? 1.131 -27.359 6.199 1 97.81 298 THR B O 1
ATOM 5082 N N . GLU B 1 299 ? 1.271 -26.438 8.203 1 98 299 GLU B N 1
ATOM 5083 C CA . GLU B 1 299 ? 0.021 -27.031 8.656 1 98 299 GLU B CA 1
ATOM 5084 C C . GLU B 1 299 ? -1.181 -26.391 7.965 1 98 299 GLU B C 1
ATOM 5086 O O . GLU B 1 299 ? -2.143 -27.078 7.621 1 98 299 GLU B O 1
ATOM 5091 N N . VAL B 1 300 ? -1.141 -25.094 7.809 1 98.44 300 VAL B N 1
ATOM 5092 C CA . VAL B 1 300 ? -2.211 -24.391 7.109 1 98.44 300 VAL B CA 1
ATOM 5093 C C . VAL B 1 300 ? -2.309 -24.891 5.672 1 98.44 300 VAL B C 1
ATOM 5095 O O . VAL B 1 300 ? -3.406 -25.141 5.168 1 98.44 300 VAL B O 1
ATOM 5098 N N . LEU B 1 301 ? -1.172 -25.047 5.02 1 97.56 301 LEU B N 1
ATOM 5099 C CA . LEU B 1 301 ? -1.149 -25.562 3.652 1 97.56 301 LEU B CA 1
ATOM 5100 C C . LEU B 1 301 ? -1.748 -26.969 3.586 1 97.56 301 LEU B C 1
ATOM 5102 O O . LEU B 1 301 ? -2.518 -27.266 2.672 1 97.56 301 LEU B O 1
ATOM 5106 N N . ASP B 1 302 ? -1.399 -27.766 4.582 1 97.38 302 ASP B N 1
ATOM 5107 C CA . ASP B 1 302 ? -1.982 -29.109 4.656 1 97.38 302 ASP B CA 1
ATOM 5108 C C . ASP B 1 302 ? -3.506 -29.031 4.723 1 97.38 302 ASP B C 1
ATOM 5110 O O . ASP B 1 302 ? -4.199 -29.828 4.078 1 97.38 302 ASP B O 1
ATOM 5114 N N . ASP B 1 303 ? -3.99 -28.109 5.48 1 97.94 303 ASP B N 1
ATOM 5115 C CA . ASP B 1 303 ? -5.434 -27.953 5.637 1 97.94 303 ASP B CA 1
ATOM 5116 C C . ASP B 1 303 ? -6.078 -27.453 4.348 1 97.94 303 ASP B C 1
ATOM 5118 O O . ASP B 1 303 ? -7.215 -27.812 4.035 1 97.94 303 ASP B O 1
ATOM 5122 N N . VAL B 1 304 ? -5.398 -26.656 3.588 1 97.94 304 VAL B N 1
ATOM 5123 C CA . VAL B 1 304 ? -5.898 -26.203 2.293 1 97.94 304 VAL B CA 1
ATOM 5124 C C . VAL B 1 304 ? -5.992 -27.406 1.339 1 97.94 304 VAL B C 1
ATOM 5126 O O . VAL B 1 304 ? -6.992 -27.562 0.635 1 97.94 304 VAL B O 1
ATOM 5129 N N . VAL B 1 305 ? -4.938 -28.219 1.322 1 98.06 305 VAL B N 1
ATOM 5130 C CA . VAL B 1 305 ? -4.934 -29.406 0.482 1 98.06 305 VAL B CA 1
ATOM 5131 C C . VAL B 1 305 ? -6.07 -30.344 0.901 1 98.06 305 VAL B C 1
ATOM 5133 O O . VAL B 1 305 ? -6.773 -30.891 0.053 1 98.06 305 VAL B O 1
ATOM 5136 N N . ALA B 1 306 ? -6.266 -30.438 2.205 1 97.94 306 ALA B N 1
ATOM 5137 C CA . ALA B 1 306 ? -7.348 -31.266 2.721 1 97.94 306 ALA B CA 1
ATOM 5138 C C . ALA B 1 306 ? -8.711 -30.719 2.295 1 97.94 306 ALA B C 1
ATOM 5140 O O . ALA B 1 306 ? -9.609 -31.5 1.938 1 97.94 306 ALA B O 1
ATOM 5141 N N . PHE B 1 307 ? -8.883 -29.484 2.355 1 97.75 307 PHE B N 1
ATOM 5142 C CA . PHE B 1 307 ? -10.117 -28.844 1.924 1 97.75 307 PHE B CA 1
ATOM 5143 C C . PHE B 1 307 ? -10.43 -29.188 0.473 1 97.75 307 PHE B C 1
ATOM 5145 O O . PHE B 1 307 ? -11.586 -29.438 0.125 1 97.75 307 PHE B O 1
ATOM 5152 N N . ALA B 1 308 ? -9.375 -29.234 -0.385 1 97.94 308 ALA B N 1
ATOM 5153 C CA . ALA B 1 308 ? -9.555 -29.438 -1.82 1 97.94 308 ALA B CA 1
ATOM 5154 C C . ALA B 1 308 ? -9.414 -30.922 -2.184 1 97.94 308 ALA B C 1
ATOM 5156 O O . ALA B 1 308 ? -9.383 -31.266 -3.365 1 97.94 308 ALA B O 1
ATOM 5157 N N . ALA B 1 309 ? -9.32 -31.828 -1.28 1 97.69 309 ALA B N 1
ATOM 5158 C CA . ALA B 1 309 ? -8.906 -33.219 -1.48 1 97.69 309 ALA B CA 1
ATOM 5159 C C . ALA B 1 309 ? -9.82 -33.938 -2.482 1 97.69 309 ALA B C 1
ATOM 5161 O O . ALA B 1 309 ? -9.344 -34.625 -3.373 1 97.69 309 ALA B O 1
ATOM 5162 N N . GLY B 1 310 ? -11.141 -33.781 -2.322 1 97.44 310 GLY B N 1
ATOM 5163 C CA . GLY B 1 310 ? -12.07 -34.406 -3.244 1 97.44 310 GLY B CA 1
ATOM 5164 C C . GLY B 1 310 ? -11.859 -34 -4.688 1 97.44 310 GLY B C 1
ATOM 5165 O O . GLY B 1 310 ? -11.773 -34.844 -5.578 1 97.44 310 GLY B O 1
ATOM 5166 N N . ALA B 1 311 ? -11.75 -32.719 -4.887 1 97.62 311 ALA B N 1
ATOM 5167 C CA . ALA B 1 311 ? -11.539 -32.188 -6.23 1 97.62 311 ALA B CA 1
ATOM 5168 C C . ALA B 1 311 ? -10.172 -32.594 -6.773 1 97.62 311 ALA B C 1
ATOM 5170 O O . ALA B 1 311 ? -10.031 -32.875 -7.965 1 97.62 311 ALA B O 1
ATOM 5171 N N . LEU B 1 312 ? -9.156 -32.625 -5.934 1 97.94 312 LEU B N 1
ATOM 5172 C CA . LEU B 1 312 ? -7.812 -33 -6.355 1 97.94 312 LEU B CA 1
ATOM 5173 C C . LEU B 1 312 ? -7.789 -34.438 -6.836 1 97.94 312 LEU B C 1
ATOM 5175 O O . LEU B 1 312 ? -7.125 -34.781 -7.828 1 97.94 312 LEU B O 1
ATOM 5179 N N . LYS B 1 313 ? -8.492 -35.281 -6.18 1 97.31 313 LYS B N 1
ATOM 5180 C CA . LYS B 1 313 ? -8.586 -36.688 -6.594 1 97.31 313 LYS B CA 1
ATOM 5181 C C . LYS B 1 313 ? -9.32 -36.812 -7.926 1 97.31 313 LYS B C 1
ATOM 5183 O O . LYS B 1 313 ? -8.867 -37.531 -8.82 1 97.31 313 LYS B O 1
ATOM 5188 N N . GLU B 1 314 ? -10.383 -36.125 -8.023 1 96.19 314 GLU B N 1
ATOM 5189 C CA . GLU B 1 314 ? -11.172 -36.156 -9.242 1 96.19 314 GLU B CA 1
ATOM 5190 C C . GLU B 1 314 ? -10.375 -35.656 -10.438 1 96.19 314 GLU B C 1
ATOM 5192 O O . GLU B 1 314 ? -10.492 -36.188 -11.547 1 96.19 314 GLU B O 1
ATOM 5197 N N . ASN B 1 315 ? -9.539 -34.688 -10.203 1 95.81 315 ASN B N 1
ATOM 5198 C CA . ASN B 1 315 ? -8.734 -34.062 -11.258 1 95.81 315 ASN B CA 1
ATOM 5199 C C . ASN B 1 315 ? -7.469 -34.875 -11.531 1 95.81 315 ASN B C 1
ATOM 5201 O O . ASN B 1 315 ? -6.758 -34.594 -12.5 1 95.81 315 ASN B O 1
ATOM 5205 N N . GLY B 1 316 ? -7.113 -35.781 -10.641 1 96.75 316 GLY B N 1
ATOM 5206 C CA . GLY B 1 316 ? -5.875 -36.531 -10.773 1 96.75 316 GLY B CA 1
ATOM 5207 C C . GLY B 1 316 ? -4.664 -35.781 -10.258 1 96.75 316 GLY B C 1
ATOM 5208 O O . GLY B 1 316 ? -3.531 -36.062 -10.648 1 96.75 316 GLY B O 1
ATOM 5209 N N . ASP B 1 317 ? -4.922 -34.812 -9.398 1 97.56 317 ASP B N 1
ATOM 5210 C CA . ASP B 1 317 ? -3.84 -33.938 -8.969 1 97.56 317 ASP B CA 1
ATOM 5211 C C . ASP B 1 317 ? -3.359 -34.312 -7.562 1 97.56 317 ASP B C 1
ATOM 5213 O O . ASP B 1 317 ? -2.373 -33.75 -7.074 1 97.56 317 ASP B O 1
ATOM 5217 N N . HIS B 1 318 ? -4.004 -35.188 -6.859 1 97.5 318 HIS B N 1
ATOM 5218 C CA . HIS B 1 318 ? -3.805 -35.438 -5.434 1 97.5 318 HIS B CA 1
ATOM 5219 C C . HIS B 1 318 ? -2.357 -35.812 -5.133 1 97.5 318 HIS B C 1
ATOM 5221 O O . HIS B 1 318 ? -1.72 -35.188 -4.27 1 97.5 318 HIS B O 1
ATOM 5227 N N . ASP B 1 319 ? -1.752 -36.812 -5.809 1 97.25 319 ASP B N 1
ATOM 5228 C CA . ASP B 1 319 ? -0.39 -37.25 -5.547 1 97.25 319 ASP B CA 1
ATOM 5229 C C . ASP B 1 319 ? 0.63 -36.188 -5.91 1 97.25 319 ASP B C 1
ATOM 5231 O O . ASP B 1 319 ? 1.632 -36 -5.211 1 97.25 319 ASP B O 1
ATOM 5235 N N . PHE B 1 320 ? 0.356 -35.531 -6.973 1 98.06 320 PHE B N 1
ATOM 5236 C CA . PHE B 1 320 ? 1.221 -34.469 -7.406 1 98.06 320 PHE B CA 1
ATOM 5237 C C . PHE B 1 320 ? 1.337 -33.375 -6.32 1 98.06 320 PHE B C 1
ATOM 5239 O O . PHE B 1 320 ? 2.439 -32.938 -6.004 1 98.06 320 PHE B O 1
ATOM 5246 N N . LEU B 1 321 ? 0.183 -33 -5.711 1 98.06 321 LEU B N 1
ATOM 5247 C CA . LEU B 1 321 ? 0.165 -32 -4.664 1 98.06 321 LEU B CA 1
ATOM 5248 C C . LEU B 1 321 ? 0.815 -32.531 -3.389 1 98.06 321 LEU B C 1
ATOM 5250 O O . LEU B 1 321 ? 1.598 -31.812 -2.748 1 98.06 321 LEU B O 1
ATOM 5254 N N . ARG B 1 322 ? 0.505 -33.719 -3.025 1 96.75 322 ARG B N 1
ATOM 5255 C CA . ARG B 1 322 ? 1.093 -34.281 -1.828 1 96.75 322 ARG B CA 1
ATOM 5256 C C . ARG B 1 322 ? 2.615 -34.312 -1.913 1 96.75 322 ARG B C 1
ATOM 5258 O O . ARG B 1 322 ? 3.297 -33.812 -1.006 1 96.75 322 ARG B O 1
ATOM 5265 N N . ASP B 1 323 ? 3.117 -34.812 -2.998 1 97.31 323 ASP B N 1
ATOM 5266 C CA . ASP B 1 323 ? 4.562 -34.906 -3.176 1 97.31 323 ASP B CA 1
ATOM 5267 C C . ASP B 1 323 ? 5.199 -33.531 -3.301 1 97.31 323 ASP B C 1
ATOM 5269 O O . ASP B 1 323 ? 6.277 -33.281 -2.75 1 97.31 323 ASP B O 1
ATOM 5273 N N . GLY B 1 324 ? 4.527 -32.688 -4.074 1 97.38 324 GLY B N 1
ATOM 5274 C CA . GLY B 1 324 ? 5.035 -31.328 -4.246 1 97.38 324 GLY B CA 1
ATOM 5275 C C . GLY B 1 324 ? 5.094 -30.547 -2.949 1 97.38 324 GLY B C 1
ATOM 5276 O O . GLY B 1 324 ? 6.086 -29.859 -2.676 1 97.38 324 GLY B O 1
ATOM 5277 N N . CYS B 1 325 ? 4.039 -30.625 -2.141 1 96.62 325 CYS B N 1
ATOM 5278 C CA . CYS B 1 325 ? 4.012 -29.953 -0.853 1 96.62 325 CYS B CA 1
ATOM 5279 C C . CYS B 1 325 ? 5.09 -30.5 0.078 1 96.62 325 CYS B C 1
ATOM 5281 O O . CYS B 1 325 ? 5.742 -29.734 0.795 1 96.62 325 CYS B O 1
ATOM 5283 N N . ALA B 1 326 ? 5.281 -31.781 0.039 1 96.44 326 ALA B N 1
ATOM 5284 C CA . ALA B 1 326 ? 6.328 -32.375 0.854 1 96.44 326 ALA B CA 1
ATOM 5285 C C . ALA B 1 326 ? 7.707 -31.859 0.464 1 96.44 326 ALA B C 1
ATOM 5287 O O . ALA B 1 326 ? 8.531 -31.562 1.33 1 96.44 326 ALA B O 1
ATOM 5288 N N . ARG B 1 327 ? 7.949 -31.75 -0.774 1 96.25 327 ARG B N 1
ATOM 5289 C CA . ARG B 1 327 ? 9.219 -31.219 -1.26 1 96.25 327 ARG B CA 1
ATOM 5290 C C . ARG B 1 327 ? 9.422 -29.781 -0.825 1 96.25 327 ARG B C 1
ATOM 5292 O O . ARG B 1 327 ? 10.531 -29.375 -0.464 1 96.25 327 ARG B O 1
ATOM 5299 N N . LEU B 1 328 ? 8.383 -29 -0.909 1 95.56 328 LEU B N 1
ATOM 5300 C CA . LEU B 1 328 ? 8.445 -27.609 -0.48 1 95.56 328 LEU B CA 1
ATOM 5301 C C . LEU B 1 328 ? 8.773 -27.516 1.006 1 95.56 328 LEU B C 1
ATOM 5303 O O . LEU B 1 328 ? 9.586 -26.688 1.414 1 95.56 328 LEU B O 1
ATOM 5307 N N . VAL B 1 329 ? 8.086 -28.328 1.743 1 94.88 329 VAL B N 1
ATOM 5308 C CA . VAL B 1 329 ? 8.273 -28.297 3.191 1 94.88 329 VAL B CA 1
ATOM 5309 C C . VAL B 1 329 ? 9.703 -28.719 3.537 1 94.88 329 VAL B C 1
ATOM 5311 O O . VAL B 1 329 ? 10.344 -28.094 4.395 1 94.88 329 VAL B O 1
ATOM 5314 N N . GLU B 1 330 ? 10.242 -29.688 2.865 1 95.19 330 GLU B N 1
ATOM 5315 C CA . GLU B 1 330 ? 11.57 -30.203 3.146 1 95.19 330 GLU B CA 1
ATOM 5316 C C . GLU B 1 330 ? 12.656 -29.266 2.625 1 95.19 330 GLU B C 1
ATOM 5318 O O . GLU B 1 330 ? 13.641 -29 3.32 1 95.19 330 GLU B O 1
ATOM 5323 N N . GLY B 1 331 ? 12.438 -28.812 1.45 1 94.69 331 GLY B N 1
ATOM 5324 C CA . GLY B 1 331 ? 13.477 -28.062 0.774 1 94.69 331 GLY B CA 1
ATOM 5325 C C . GLY B 1 331 ? 13.312 -26.562 0.919 1 94.69 331 GLY B C 1
ATOM 5326 O O . GLY B 1 331 ? 14.234 -25.797 0.612 1 94.69 331 GLY B O 1
ATOM 5327 N N . GLY B 1 332 ? 12.156 -26.125 1.379 1 94.94 332 GLY B N 1
ATOM 5328 C CA . GLY B 1 332 ? 11.852 -24.703 1.449 1 94.94 332 GLY B CA 1
ATOM 5329 C C . GLY B 1 332 ? 11.328 -24.141 0.143 1 94.94 332 GLY B C 1
ATOM 5330 O O . GLY B 1 332 ? 11.641 -24.641 -0.933 1 94.94 332 GLY B O 1
ATOM 5331 N N . CYS B 1 333 ? 10.547 -23.094 0.26 1 95.62 333 CYS B N 1
ATOM 5332 C CA . CYS B 1 333 ? 10.086 -22.406 -0.945 1 95.62 333 CYS B CA 1
ATOM 5333 C C . CYS B 1 333 ? 11.203 -21.562 -1.545 1 95.62 333 CYS B C 1
ATOM 5335 O O . CYS B 1 333 ? 12.328 -21.562 -1.05 1 95.62 333 CYS B O 1
ATOM 5337 N N . GLY B 1 334 ? 10.906 -20.859 -2.668 1 98.06 334 GLY B N 1
ATOM 5338 C CA . GLY B 1 334 ? 11.891 -20.016 -3.338 1 98.06 334 GLY B CA 1
ATOM 5339 C C . GLY B 1 334 ? 12.547 -19.016 -2.416 1 98.06 334 GLY B C 1
ATOM 5340 O O . GLY B 1 334 ? 13.766 -18.828 -2.447 1 98.06 334 GLY B O 1
ATOM 5341 N N . ALA B 1 335 ? 11.797 -18.391 -1.581 1 98.62 335 ALA B N 1
ATOM 5342 C CA . ALA B 1 335 ? 12.297 -17.375 -0.654 1 98.62 335 ALA B CA 1
ATOM 5343 C C . ALA B 1 335 ? 13.273 -17.984 0.352 1 98.62 335 ALA B C 1
ATOM 5345 O O . ALA B 1 335 ? 14.305 -17.391 0.673 1 98.62 335 ALA B O 1
ATOM 5346 N N . ASP B 1 336 ? 12.938 -19.156 0.855 1 98.19 336 ASP B N 1
ATOM 5347 C CA . ASP B 1 336 ? 13.812 -19.844 1.801 1 98.19 336 ASP B CA 1
ATOM 5348 C C . ASP B 1 336 ? 15.164 -20.156 1.17 1 98.19 336 ASP B C 1
ATOM 5350 O O . ASP B 1 336 ? 16.203 -19.938 1.787 1 98.19 336 ASP B O 1
ATOM 5354 N N . ARG B 1 337 ? 15.125 -20.641 -0.006 1 98.56 337 ARG B N 1
ATOM 5355 C CA . ARG B 1 337 ? 16.359 -21 -0.708 1 98.56 337 ARG B CA 1
ATOM 5356 C C . ARG B 1 337 ? 17.172 -19.75 -1.027 1 98.56 337 ARG B C 1
ATOM 5358 O O . ARG B 1 337 ? 18.406 -19.781 -0.942 1 98.56 337 ARG B O 1
ATOM 5365 N N . GLN B 1 338 ? 16.531 -18.688 -1.407 1 98.75 338 GLN B N 1
ATOM 5366 C CA . GLN B 1 338 ? 17.219 -17.406 -1.607 1 98.75 338 GLN B CA 1
ATOM 5367 C C . GLN B 1 338 ? 17.969 -16.984 -0.344 1 98.75 338 GLN B C 1
ATOM 5369 O O . GLN B 1 338 ? 19.141 -16.625 -0.401 1 98.75 338 GLN B O 1
ATOM 5374 N N . ARG B 1 339 ? 17.281 -17.031 0.745 1 98.12 339 ARG B N 1
ATOM 5375 C CA . ARG B 1 339 ? 17.844 -16.578 2.01 1 98.12 339 ARG B CA 1
ATOM 5376 C C . ARG B 1 339 ? 19.047 -17.422 2.42 1 98.12 339 ARG B C 1
ATOM 5378 O O . ARG B 1 339 ? 20.062 -16.906 2.881 1 98.12 339 ARG B O 1
ATOM 5385 N N . ALA B 1 340 ? 18.875 -18.719 2.285 1 98.12 340 ALA B N 1
ATOM 5386 C CA . ALA B 1 340 ? 19.984 -19.625 2.617 1 98.12 340 ALA B CA 1
ATOM 5387 C C . ALA B 1 340 ? 21.219 -19.312 1.765 1 98.12 340 ALA B C 1
ATOM 5389 O O . ALA B 1 340 ? 22.328 -19.234 2.281 1 98.12 340 ALA B O 1
ATOM 5390 N N . ARG B 1 341 ? 20.969 -19.141 0.472 1 98.5 341 ARG B N 1
ATOM 5391 C CA . ARG B 1 341 ? 22.062 -18.859 -0.438 1 98.5 341 ARG B CA 1
ATOM 5392 C C . ARG B 1 341 ? 22.703 -17.516 -0.124 1 98.5 341 ARG B C 1
ATOM 5394 O O . ARG B 1 341 ? 23.922 -17.391 -0.098 1 98.5 341 ARG B O 1
ATOM 5401 N N . PHE B 1 342 ? 21.938 -16.5 0.11 1 98.56 342 PHE B N 1
ATOM 5402 C CA . PHE B 1 342 ? 22.391 -15.148 0.417 1 98.56 342 PHE B CA 1
ATOM 5403 C C . PHE B 1 342 ? 23.203 -15.133 1.708 1 98.56 342 PHE B C 1
ATOM 5405 O O . PHE B 1 342 ? 24.203 -14.422 1.812 1 98.56 342 PHE B O 1
ATOM 5412 N N . ALA B 1 343 ? 22.797 -15.852 2.682 1 97.75 343 ALA B N 1
ATOM 5413 C CA . ALA B 1 343 ? 23.391 -15.852 4.016 1 97.75 343 ALA B CA 1
ATOM 5414 C C . ALA B 1 343 ? 24.844 -16.359 3.973 1 97.75 343 ALA B C 1
ATOM 5416 O O . ALA B 1 343 ? 25.641 -16.062 4.863 1 97.75 343 ALA B O 1
ATOM 5417 N N . GLU B 1 344 ? 25.188 -17.094 2.967 1 98.12 344 GLU B N 1
ATOM 5418 C CA . GLU B 1 344 ? 26.516 -17.672 2.867 1 98.12 344 GLU B CA 1
ATOM 5419 C C . GLU B 1 344 ? 27.578 -16.578 2.693 1 98.12 344 GLU B C 1
ATOM 5421 O O . GLU B 1 344 ? 28.641 -16.625 3.316 1 98.12 344 GLU B O 1
ATOM 5426 N N . ARG B 1 345 ? 27.297 -15.539 1.825 1 97.88 345 ARG B N 1
ATOM 5427 C CA . ARG B 1 345 ? 28.312 -14.539 1.519 1 97.88 345 ARG B CA 1
ATOM 5428 C C . ARG B 1 345 ? 27.703 -13.133 1.5 1 97.88 345 ARG B C 1
ATOM 5430 O O . ARG B 1 345 ? 28.422 -12.148 1.293 1 97.88 345 ARG B O 1
ATOM 5437 N N . LYS B 1 346 ? 26.406 -13.086 1.651 1 96.88 346 LYS B N 1
ATOM 5438 C CA . LYS B 1 346 ? 25.703 -11.812 1.614 1 96.88 346 LYS B CA 1
ATOM 5439 C C . LYS B 1 346 ? 25.891 -11.109 0.273 1 96.88 346 LYS B C 1
ATOM 5441 O O . LYS B 1 346 ? 26.156 -9.906 0.228 1 96.88 346 LYS B O 1
ATOM 5446 N N . ARG B 1 347 ? 25.844 -11.93 -0.79 1 96.81 347 ARG B N 1
ATOM 5447 C CA . ARG B 1 347 ? 25.938 -11.43 -2.156 1 96.81 347 ARG B CA 1
ATOM 5448 C C . ARG B 1 347 ? 24.688 -11.773 -2.957 1 96.81 347 ARG B C 1
ATOM 5450 O O . ARG B 1 347 ? 24.422 -12.953 -3.215 1 96.81 347 ARG B O 1
ATOM 5457 N N . ALA B 1 348 ? 24.016 -10.781 -3.395 1 97.69 348 ALA B N 1
ATOM 5458 C CA . ALA B 1 348 ? 22.781 -10.992 -4.141 1 97.69 348 ALA B CA 1
ATOM 5459 C C . ALA B 1 348 ? 23.047 -11.703 -5.465 1 97.69 348 ALA B C 1
ATOM 5461 O O . ALA B 1 348 ? 22.172 -12.383 -6 1 97.69 348 ALA B O 1
ATOM 5462 N N . GLU B 1 349 ? 24.234 -11.586 -6.008 1 97.5 349 GLU B N 1
ATOM 5463 C CA . GLU B 1 349 ? 24.625 -12.289 -7.223 1 97.5 349 GLU B CA 1
ATOM 5464 C C . GLU B 1 349 ? 24.484 -13.805 -7.059 1 97.5 349 GLU B C 1
ATOM 5466 O O . GLU B 1 349 ? 24.156 -14.508 -8.023 1 97.5 349 GLU B O 1
ATOM 5471 N N . ASP B 1 350 ? 24.688 -14.258 -5.859 1 98.31 350 ASP B N 1
ATOM 5472 C CA . ASP B 1 350 ? 24.562 -15.688 -5.598 1 98.31 350 ASP B CA 1
ATOM 5473 C C . ASP B 1 350 ? 23.109 -16.156 -5.734 1 98.31 350 ASP B C 1
ATOM 5475 O O . ASP B 1 350 ? 22.859 -17.297 -6.117 1 98.31 350 ASP B O 1
ATOM 5479 N N . VAL B 1 351 ? 22.203 -15.281 -5.391 1 98.62 351 VAL B N 1
ATOM 5480 C CA . VAL B 1 351 ? 20.781 -15.586 -5.543 1 98.62 351 VAL B CA 1
ATOM 5481 C C . VAL B 1 351 ? 20.422 -15.625 -7.027 1 98.62 351 VAL B C 1
ATOM 5483 O O . VAL B 1 351 ? 19.656 -16.484 -7.461 1 98.62 351 VAL B O 1
ATOM 5486 N N . VAL B 1 352 ? 20.984 -14.703 -7.809 1 98.25 352 VAL B N 1
ATOM 5487 C CA . VAL B 1 352 ? 20.797 -14.727 -9.258 1 98.25 352 VAL B CA 1
ATOM 5488 C C . VAL B 1 352 ? 21.281 -16.062 -9.82 1 98.25 352 VAL B C 1
ATOM 5490 O O . VAL B 1 352 ? 20.562 -16.719 -10.578 1 98.25 352 VAL B O 1
ATOM 5493 N N . ASP B 1 353 ? 22.469 -16.516 -9.406 1 97.75 353 ASP B N 1
ATOM 5494 C CA . ASP B 1 353 ? 23.031 -17.766 -9.883 1 97.75 353 ASP B CA 1
ATOM 5495 C C . ASP B 1 353 ? 22.156 -18.953 -9.477 1 97.75 353 ASP B C 1
ATOM 5497 O O . ASP B 1 353 ? 22.047 -19.938 -10.219 1 97.75 353 ASP B O 1
ATOM 5501 N N . LEU B 1 354 ? 21.625 -18.828 -8.336 1 97.94 354 LEU B N 1
ATOM 5502 C CA . LEU B 1 354 ? 20.766 -19.891 -7.801 1 97.94 354 LEU B CA 1
ATOM 5503 C C . LEU B 1 354 ? 19.531 -20.078 -8.672 1 97.94 354 LEU B C 1
ATOM 5505 O O . LEU B 1 354 ? 19.141 -21.203 -8.961 1 97.94 354 LEU B O 1
ATOM 5509 N N . LEU B 1 355 ? 18.891 -18.938 -9.125 1 98 355 LEU B N 1
ATOM 5510 C CA . LEU B 1 355 ? 17.547 -18.984 -9.68 1 98 355 LEU B CA 1
ATOM 5511 C C . LEU B 1 355 ? 17.594 -18.969 -11.203 1 98 355 LEU B C 1
ATOM 5513 O O . LEU B 1 355 ? 16.625 -19.375 -11.859 1 98 355 LEU B O 1
ATOM 5517 N N . ALA B 1 356 ? 18.672 -18.469 -11.758 1 97.25 356 ALA B N 1
ATOM 5518 C CA . ALA B 1 356 ? 18.719 -18.312 -13.211 1 97.25 356 ALA B CA 1
ATOM 5519 C C . ALA B 1 356 ? 18.469 -19.656 -13.914 1 97.25 356 ALA B C 1
ATOM 5521 O O . ALA B 1 356 ? 19.016 -20.688 -13.516 1 97.25 356 ALA B O 1
ATOM 5522 N N . VAL B 1 357 ? 17.594 -19.547 -14.938 1 93.5 357 VAL B N 1
ATOM 5523 C CA . VAL B 1 357 ? 17.25 -20.734 -15.703 1 93.5 357 VAL B CA 1
ATOM 5524 C C . VAL B 1 357 ? 18.406 -21.094 -16.641 1 93.5 357 VAL B C 1
ATOM 5526 O O . VAL B 1 357 ? 18.938 -20.25 -17.344 1 93.5 357 VAL B O 1
ATOM 5529 N N . ARG B 1 358 ? 18.875 -22.328 -16.547 1 85.88 358 ARG B N 1
ATOM 5530 C CA . ARG B 1 358 ? 19.969 -22.797 -17.391 1 85.88 358 ARG B CA 1
ATOM 5531 C C . ARG B 1 358 ? 19.484 -23.031 -18.828 1 85.88 358 ARG B C 1
ATOM 5533 O O . ARG B 1 358 ? 18.422 -23.625 -19.031 1 85.88 358 ARG B O 1
ATOM 5540 N N . ALA B 1 359 ? 20.203 -22.359 -19.656 1 78.12 359 ALA B N 1
ATOM 5541 C CA . ALA B 1 359 ? 19.891 -22.531 -21.078 1 78.12 359 ALA B CA 1
ATOM 5542 C C . ALA B 1 359 ? 20.359 -23.875 -21.594 1 78.12 359 ALA B C 1
ATOM 5544 O O . ALA B 1 359 ? 21.453 -24.344 -21.234 1 78.12 359 ALA B O 1
ATOM 5545 N N . GLY B 1 360 ? 19.75 -25.062 -21.453 1 63.38 360 GLY B N 1
ATOM 5546 C CA . GLY B 1 360 ? 20.234 -26.312 -22.016 1 63.38 360 GLY B CA 1
ATOM 5547 C C . GLY B 1 360 ? 21.188 -26.125 -23.172 1 63.38 360 GLY B C 1
ATOM 5548 O O . GLY B 1 360 ? 21.219 -25.047 -23.781 1 63.38 360 GLY B O 1
#

InterPro domains:
  IPR006336 Glutamate--cysteine ligase, GCS2 [PF04107] (7-344)
  IPR011793 Putative glutamate--cysteine ligase YbdK [MF_01609] (1-360)
  IPR011793 Putative glutamate--cysteine ligase YbdK [TIGR02050] (7-285)
  IPR014746 Glutamine synthetase/guanido kinase, catalytic domain [SSF55931] (3-355)
  IPR050141 Glutamate--cysteine ligase type 2, YbdK subfamily [PTHR36510] (4-346)

Nearest PDB structures (foldseek):
  1r8g-assembly1_A  TM=9.030E-01  e=1.233E-22  Escherichia coli
  1r8g-assembly1_B  TM=8.958E-01  e=2.203E-22  Escherichia coli
  1tt4-assembly1_B  TM=8.889E-01  e=2.322E-22  Salmonella enterica subsp. enterica serovar Typhimurium str. LT2
  1v4g-assembly1_A  TM=7.545E-01  e=4.828E-09  Escherichia coli
  2d32-assembly1_A  TM=7.444E-01  e=4.345E-09  Escherichia coli

Sequence (720 aa):
MKDDVLTFGIEEEFFVVGRDGHLSQTGDVVVDAADEDEGELQHELTRSQAESATGICTTHEEAVRQLRNLRADLAKAAARRGCRLLPCGSSPLAESELPAITPNPRYERMAEHFGATARTSHTCGCHVHIAIPDRETGIRVIARVRPWLPALLTVTANSAICDGYDTSYSSWRYQQWSRWPSAGPPPAFTSLDHYESIVDGWLRAGAILDRQMIYWDVRLSEKQPTLEFRFADVAATPEEAGLLGALIRGVVATILGSDERPADLSNEVLRAHLWRASREGLSGRCPHPRTGDLAPATEVLDDVVAFAAGALKENGDHDFLRDGCARLVEGGCGADRQRARFAERKRAEDVVDLLAVRAGMKDDVLTFGIEEEFFVVGRDGHLSQTGDVVVDAADEDEGELQHELTRSQAESATGICTTHEEAVRQLRNLRADLAKAAARRGCRLLPCGSSPLAESELPAITPNPRYERMAEHFGATARTSHTCGCHVHIAIPDRETGIRVIARVRPWLPALLTVTANSAICDGYDTSYSSWRYQQWSRWPSAGPPPAFTSLDHYESIVDGWLRAGAILDRQMIYWDVRLSEKQPTLEFRFADVAATPEEAGLLGALIRGVVATILGSDERPADLSNEVLRAHLWRASREGLSGRCPHPRTGDLAPATEVLDDVVAFAAGALKENGDHDFLRDGCARLVEGGCGADRQRARFAERKRAEDVVDLLAVRAG